Protein AF-A0AAD5R3C5-F1 (afdb_monomer)

Foldseek 3Di:
DDDDDDDPPDWFWDFDDDDPPDDDDDDPDDDPPPDPPDDDDDPDPDPPPCVVVVPDDPPDPDDDDDDDPPQPDPDQWKDFLQLLLLLLLLLVLQLLLLVLPPPDPVSVVSSVVSLVVSLVSLLLLLVLVLVLLVLLQVCLPPVDQLSARARMATPPPSYDDDHSPPFQRLELLSLLSSLLSLLLSVLLVRQNDDDLLSLLSSLSSLSNSLCNLVPFGCYPVRQADPVSPSDGHNFLQSLLSNLSSLVSLQLSQANRPPPDSSSGHDHQVVSNVVSLVVSPVVDPPVVSLLSQQLSLQTDTDPPVVVVDPPPWLLVLLSQLVSCQLVVNVVSNVVSVVVNVVQWDQDPVRDTKHAGDWDFDPVCVVVCVVPPPPGDTDGDDRIRPSNSVSSVSSSVCSVVVSDHVCSSCSSCSNCVSVDPDDPDDDDDADADQDVVSQVVCVVVVHHHHHPVRDDPLEDEEEQLVVLVSQQCRSDDPVSNHRGNDSPDGSAQSNQCTWMDTPSHIYHYDGHVPDPVPPPDDD

Solvent-accessible surface area (backbone atoms only — not comparable to full-atom values): 30546 Å² total; per-residue (Å²): 139,83,88,79,79,78,79,83,79,80,82,51,84,43,76,59,81,88,69,82,90,83,72,81,86,74,92,77,77,91,86,87,86,87,89,88,83,81,91,76,80,79,86,72,91,69,85,77,71,57,70,77,56,72,78,67,84,89,86,75,95,68,95,70,90,81,81,87,76,89,59,83,73,72,68,94,57,54,46,44,54,54,48,53,50,35,42,37,51,27,38,44,48,50,19,52,32,28,64,72,67,46,86,48,72,67,37,44,51,49,16,52,53,32,46,53,48,35,33,52,53,52,42,51,53,50,49,34,53,56,78,40,35,63,29,52,48,46,24,57,75,66,66,44,62,69,26,39,61,72,49,43,26,20,71,87,76,40,41,78,76,71,59,63,86,76,52,62,25,35,34,62,31,48,61,17,46,50,44,28,52,49,24,46,43,40,59,67,72,46,68,54,59,87,49,67,65,54,44,17,51,54,45,39,51,48,51,35,48,65,56,43,60,80,49,56,22,15,40,96,82,50,29,29,33,96,84,63,77,63,45,58,31,76,42,66,29,27,35,45,24,34,32,41,14,49,51,33,38,45,71,47,30,40,52,64,75,77,81,50,69,82,41,46,46,88,60,56,58,39,50,41,53,50,38,50,53,52,47,53,75,75,34,62,76,79,46,54,66,52,53,62,58,34,36,78,79,67,51,71,59,75,71,54,64,77,73,39,96,70,90,42,58,49,56,42,49,51,53,24,47,49,19,56,69,70,66,36,63,68,58,25,51,56,32,49,59,56,46,62,78,62,46,42,72,44,99,86,70,47,82,31,33,47,47,43,69,42,63,52,80,88,44,44,64,55,30,71,76,40,77,84,72,50,75,67,44,84,40,78,50,63,58,20,56,54,45,39,19,49,40,53,45,45,51,38,44,73,75,58,67,36,55,70,65,79,80,33,65,78,48,64,73,55,64,76,72,55,79,71,72,84,79,81,85,81,85,85,71,66,22,89,42,73,67,54,32,51,54,37,42,76,72,73,43,89,55,50,41,70,88,72,52,64,84,52,50,45,82,42,56,32,68,58,56,28,56,52,47,20,56,45,29,48,28,84,93,60,67,33,69,31,39,66,74,92,48,82,61,47,59,64,44,25,77,40,55,30,35,48,86,90,30,38,38,38,34,42,55,53,90,73,40,76,82,68,76,76,81,89,132

Mean predicted aligned error: 12.31 Å

Structure (mmCIF, N/CA/C/O backbone):
data_AF-A0AAD5R3C5-F1
#
_entry.id   AF-A0AAD5R3C5-F1
#
loop_
_atom_site.group_PDB
_atom_site.id
_atom_site.type_symbol
_atom_site.label_atom_id
_atom_site.label_alt_id
_atom_site.label_comp_id
_atom_site.label_asym_id
_atom_site.label_entity_id
_atom_site.label_seq_id
_atom_site.pdbx_PDB_ins_code
_atom_site.Cartn_x
_atom_site.Cartn_y
_atom_site.Cartn_z
_atom_site.occupancy
_atom_site.B_iso_or_equiv
_atom_site.auth_seq_id
_atom_site.auth_comp_id
_atom_site.auth_asym_id
_atom_site.auth_atom_id
_atom_site.pdbx_PDB_model_num
ATOM 1 N N . MET A 1 1 ? -40.869 25.165 16.950 1.00 34.09 1 MET A N 1
ATOM 2 C CA . MET A 1 1 ? -40.395 23.839 16.502 1.00 34.09 1 MET A CA 1
ATOM 3 C C . MET A 1 1 ? -38.965 24.023 16.030 1.00 34.09 1 MET A C 1
ATOM 5 O O . MET A 1 1 ? -38.753 24.594 14.971 1.00 34.09 1 MET A O 1
ATOM 9 N N . GLY A 1 2 ? -38.003 23.744 16.912 1.00 25.39 2 GLY A N 1
ATOM 10 C CA . GLY A 1 2 ? -36.590 24.056 16.698 1.00 25.39 2 GLY A CA 1
ATOM 11 C C . GLY A 1 2 ? -35.882 22.960 15.908 1.00 25.39 2 GLY A C 1
ATOM 12 O O . GLY A 1 2 ? -35.993 21.786 16.254 1.00 25.39 2 GLY A O 1
ATOM 13 N N . ASN A 1 3 ? -35.156 23.365 14.867 1.00 24.69 3 ASN A N 1
ATOM 14 C CA . ASN A 1 3 ? -34.231 22.531 14.107 1.00 24.69 3 ASN A CA 1
ATOM 15 C C . ASN A 1 3 ? -33.081 22.068 15.012 1.00 24.69 3 ASN A C 1
ATOM 17 O O . ASN A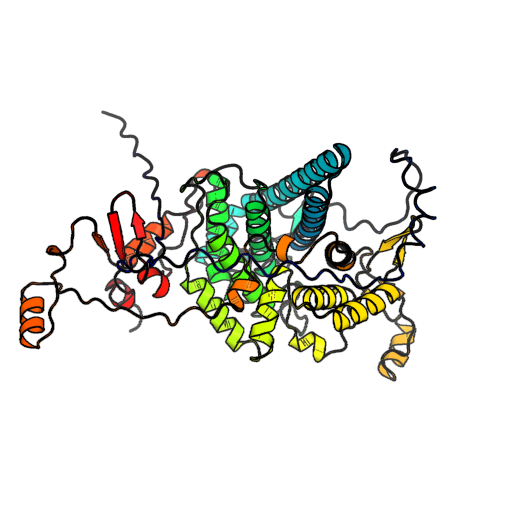 1 3 ? -32.199 22.853 15.354 1.00 24.69 3 ASN A O 1
ATOM 21 N N . GLY A 1 4 ? -33.086 20.789 15.384 1.00 24.80 4 GLY A N 1
ATOM 22 C CA . GLY A 1 4 ? -31.955 20.127 16.024 1.00 24.80 4 GLY A CA 1
ATOM 23 C C . GLY A 1 4 ? -30.956 19.657 14.972 1.00 24.80 4 GLY A C 1
ATOM 24 O O . GLY A 1 4 ? -31.118 18.589 14.391 1.00 24.80 4 GLY A O 1
ATOM 25 N N . SER A 1 5 ? -29.914 20.448 14.729 1.00 24.25 5 SER A N 1
ATOM 26 C CA . SER A 1 5 ? -28.699 19.985 14.063 1.00 24.25 5 SER A CA 1
ATOM 27 C C . SER A 1 5 ? -27.998 18.970 14.970 1.00 24.25 5 SER A C 1
ATOM 29 O O . SER A 1 5 ? -27.456 19.337 16.012 1.00 24.25 5 SER A O 1
ATOM 31 N N . THR A 1 6 ? -28.005 17.692 14.596 1.00 24.53 6 THR A N 1
ATOM 32 C CA . THR A 1 6 ? -27.179 16.662 15.240 1.00 24.53 6 THR A CA 1
ATOM 33 C C . THR A 1 6 ? -25.697 17.012 15.064 1.00 24.53 6 THR A C 1
ATOM 35 O O . THR A 1 6 ? -25.252 17.118 13.915 1.00 24.53 6 THR A O 1
ATOM 38 N N . PRO A 1 7 ? -24.906 17.176 16.138 1.00 24.22 7 PRO A N 1
ATOM 39 C CA . PRO A 1 7 ? -23.472 17.359 16.001 1.00 24.22 7 PRO A CA 1
ATOM 40 C C . PRO A 1 7 ? -22.851 16.036 15.542 1.00 24.22 7 PRO A C 1
ATOM 42 O O . PRO A 1 7 ? -23.027 14.991 16.166 1.00 24.22 7 PRO A O 1
ATOM 45 N N . SER A 1 8 ? -22.128 16.084 14.424 1.00 27.84 8 SER A N 1
ATOM 46 C CA . SER A 1 8 ? -21.219 15.026 13.986 1.00 27.84 8 SER A CA 1
ATOM 47 C C . SER A 1 8 ? -20.125 14.868 15.047 1.00 27.84 8 SER A C 1
ATOM 49 O O . SER A 1 8 ? -19.124 15.580 15.006 1.00 27.84 8 SER A O 1
ATOM 51 N N . ALA A 1 9 ? -20.319 13.977 16.021 1.00 28.92 9 ALA A N 1
ATOM 52 C CA . ALA A 1 9 ? -19.291 13.633 16.995 1.00 28.92 9 ALA A CA 1
ATOM 53 C C . ALA A 1 9 ? -18.107 12.980 16.263 1.00 28.92 9 ALA A C 1
ATOM 55 O O . ALA A 1 9 ? -18.196 11.835 15.822 1.00 28.92 9 ALA A O 1
ATOM 56 N N . SER A 1 10 ? -17.008 13.719 16.099 1.00 36.06 10 SER A N 1
ATOM 57 C CA . SER A 1 10 ? -15.748 13.167 15.608 1.00 36.06 10 SER A CA 1
ATOM 58 C C . SER A 1 10 ? -15.164 12.263 16.691 1.00 36.06 10 SER A C 1
ATOM 60 O O . SER A 1 10 ? -14.724 12.755 17.732 1.00 36.06 10 SER A O 1
ATOM 62 N N . VAL A 1 11 ? -15.196 10.949 16.475 1.00 41.25 11 VAL A N 1
ATOM 63 C CA . VAL A 1 11 ? -14.517 9.997 17.355 1.00 41.25 11 VAL A CA 1
ATOM 64 C C . VAL A 1 11 ? -13.046 9.990 16.974 1.00 41.25 11 VAL A C 1
ATOM 66 O O . VAL A 1 11 ? -12.696 9.659 15.846 1.00 41.25 11 VAL A O 1
ATOM 69 N N . THR A 1 12 ? -12.202 10.368 17.922 1.00 46.31 12 THR A N 1
ATOM 70 C CA . THR A 1 12 ? -10.755 10.353 17.761 1.00 46.31 12 THR A CA 1
ATOM 71 C C . THR A 1 12 ? -10.193 9.256 18.649 1.00 46.31 12 THR A C 1
ATOM 73 O O . THR A 1 12 ? -10.326 9.335 19.871 1.00 46.31 12 THR A O 1
ATOM 76 N N . LEU A 1 13 ? -9.588 8.241 18.037 1.00 53.12 13 LEU A N 1
ATOM 77 C CA . LEU A 1 13 ? -9.000 7.099 18.728 1.00 53.12 13 LEU A CA 1
ATOM 78 C C . LEU A 1 13 ? -7.478 7.265 18.750 1.00 53.12 13 LEU A C 1
ATOM 80 O O . LEU A 1 13 ? -6.857 7.388 17.702 1.00 53.12 13 LEU A O 1
ATOM 84 N N . THR A 1 14 ? -6.851 7.277 19.922 1.00 52.06 14 THR A N 1
ATOM 85 C CA . THR A 1 14 ? -5.383 7.290 20.025 1.00 52.06 14 THR A CA 1
ATOM 86 C C . THR A 1 14 ? -4.930 6.043 20.770 1.00 52.06 14 THR A C 1
ATOM 88 O O . THR A 1 14 ? -5.494 5.711 21.807 1.00 52.06 14 THR A O 1
ATOM 91 N N . VAL A 1 15 ? -3.936 5.332 20.240 1.00 53.44 15 VAL A N 1
ATOM 92 C CA . VAL A 1 15 ? -3.313 4.197 20.935 1.00 53.44 15 VAL A CA 1
ATOM 93 C C . VAL A 1 15 ? -2.113 4.736 21.700 1.00 53.44 15 VAL A C 1
ATOM 95 O O . VAL A 1 15 ? -1.215 5.319 21.096 1.00 53.44 15 VAL A O 1
ATOM 98 N N . SER A 1 16 ? -2.098 4.573 23.021 1.00 37.16 16 SER A N 1
ATOM 99 C CA . SER A 1 16 ? -0.950 4.980 23.833 1.00 37.16 16 SER A CA 1
ATOM 100 C C . SER A 1 16 ? 0.122 3.882 23.795 1.00 37.16 16 SER A C 1
ATOM 102 O O . SER A 1 16 ? -0.213 2.715 24.017 1.00 37.16 16 SER A O 1
ATOM 104 N N . PRO A 1 17 ? 1.404 4.201 23.536 1.00 30.89 17 PRO A N 1
ATOM 105 C CA . PRO A 1 17 ? 2.478 3.239 23.740 1.00 30.89 17 PRO A CA 1
ATOM 106 C C . PRO A 1 17 ? 2.574 2.908 25.235 1.00 30.89 17 PRO A C 1
ATOM 108 O O . PRO A 1 17 ? 2.549 3.802 26.083 1.00 30.89 17 PRO A O 1
ATOM 111 N N . PHE A 1 18 ? 2.655 1.620 25.565 1.00 33.34 18 PHE A N 1
ATOM 112 C CA . PHE A 1 18 ? 2.819 1.158 26.941 1.00 33.34 18 PHE A CA 1
ATOM 113 C C . PHE A 1 18 ? 4.250 1.494 27.391 1.00 33.34 18 PHE A C 1
ATOM 115 O O . PHE A 1 18 ? 5.200 0.816 27.008 1.00 33.34 18 PHE A O 1
ATOM 122 N N . LEU A 1 19 ? 4.419 2.569 28.161 1.00 23.36 19 LEU A N 1
ATOM 123 C CA . LEU A 1 19 ? 5.621 2.772 28.966 1.00 23.36 19 LEU A CA 1
ATOM 124 C C . LEU A 1 19 ? 5.352 2.147 30.338 1.00 23.36 19 LEU A C 1
ATOM 126 O O . LEU A 1 19 ? 4.350 2.509 30.960 1.00 23.36 19 LEU A O 1
ATOM 130 N N . PRO A 1 20 ? 6.191 1.218 30.826 1.00 26.14 20 PRO A N 1
ATOM 131 C CA . PRO A 1 20 ? 6.034 0.702 32.175 1.00 26.14 20 PRO A CA 1
ATOM 132 C C . PRO A 1 20 ? 6.133 1.865 33.171 1.00 26.14 20 PRO A C 1
ATOM 134 O O . PRO A 1 20 ? 7.136 2.578 33.242 1.00 26.14 20 PRO A O 1
ATOM 137 N N . LEU A 1 21 ? 5.057 2.078 33.928 1.00 27.27 21 LEU A N 1
ATOM 138 C CA . LEU A 1 21 ? 5.039 2.981 35.071 1.00 27.27 21 LEU A CA 1
ATOM 139 C C . LEU A 1 21 ? 5.974 2.408 36.141 1.00 27.27 21 LEU A C 1
ATOM 141 O O . LEU A 1 21 ? 5.602 1.487 36.860 1.00 27.27 21 LEU A O 1
ATOM 145 N N . GLY A 1 22 ? 7.181 2.966 36.248 1.00 32.56 22 GLY A N 1
ATOM 146 C CA . GLY A 1 22 ? 8.033 2.767 37.420 1.00 32.56 22 GLY A CA 1
ATOM 147 C C . GLY A 1 22 ? 9.452 2.277 37.158 1.00 32.56 22 GLY A C 1
ATOM 148 O O . GLY A 1 22 ? 9.855 1.278 37.732 1.00 32.56 22 GLY A O 1
ATOM 149 N N . THR A 1 23 ? 10.257 3.043 36.425 1.00 25.14 23 THR A N 1
ATOM 150 C CA . THR A 1 23 ? 11.704 3.126 36.690 1.00 25.14 23 THR A CA 1
ATOM 151 C C . THR A 1 23 ? 12.155 4.563 36.459 1.00 25.14 23 THR A C 1
ATOM 153 O O . THR A 1 23 ? 12.039 5.086 35.352 1.00 25.14 23 THR A O 1
ATOM 156 N N . ARG A 1 24 ? 12.644 5.225 37.515 1.00 24.20 24 ARG A N 1
ATOM 157 C CA . ARG A 1 24 ? 13.384 6.489 37.383 1.00 24.20 24 ARG A CA 1
ATOM 158 C C . ARG A 1 24 ? 14.573 6.248 36.438 1.00 24.20 24 ARG A C 1
ATOM 160 O O . ARG A 1 24 ? 15.203 5.201 36.587 1.00 24.20 24 ARG A O 1
ATOM 167 N N . PRO A 1 25 ? 14.922 7.170 35.525 1.00 24.25 25 PRO A N 1
ATOM 168 C CA . PRO A 1 25 ? 16.179 7.063 34.801 1.00 24.25 25 PRO A CA 1
ATOM 169 C C . PRO A 1 25 ? 17.310 7.205 35.824 1.00 24.25 25 PRO A C 1
ATOM 171 O O . PRO A 1 25 ? 17.427 8.243 36.477 1.00 24.25 25 PRO A O 1
ATOM 174 N N . SER A 1 26 ? 18.100 6.152 36.016 1.00 26.16 26 SER A N 1
ATOM 175 C CA . SER A 1 26 ? 19.419 6.286 36.621 1.00 26.16 26 SER A CA 1
ATOM 176 C C . SER A 1 26 ? 20.307 7.053 35.648 1.00 26.16 26 SER A C 1
ATOM 178 O O . SER A 1 26 ? 20.314 6.770 34.450 1.00 26.16 26 SER A O 1
ATOM 180 N N . GLU A 1 27 ? 21.026 8.037 36.175 1.00 28.52 27 GLU A N 1
ATOM 181 C CA . GLU A 1 27 ? 22.061 8.799 35.487 1.00 28.52 27 GLU A CA 1
ATOM 182 C C . GLU A 1 27 ? 23.155 7.863 34.941 1.00 28.52 27 GLU A C 1
ATOM 184 O O . GLU A 1 27 ? 24.107 7.526 35.631 1.00 28.52 27 GLU A O 1
ATOM 189 N N . GLU A 1 28 ? 23.021 7.452 33.683 1.00 26.69 28 GLU A N 1
ATOM 190 C CA . GLU A 1 28 ? 24.138 7.065 32.812 1.00 26.69 28 GLU A CA 1
ATOM 191 C C . GLU A 1 28 ? 23.994 7.842 31.495 1.00 26.69 28 GLU A C 1
ATOM 193 O O . GLU A 1 28 ? 23.814 7.302 30.406 1.00 26.69 28 GLU A O 1
ATOM 198 N N . GLY A 1 29 ? 24.015 9.171 31.626 1.00 28.80 29 GLY A N 1
ATOM 199 C CA . GLY A 1 29 ? 24.523 10.047 30.577 1.00 28.80 29 GLY A CA 1
ATOM 200 C C . GLY A 1 29 ? 26.053 9.990 30.587 1.00 28.80 29 GLY A C 1
ATOM 201 O O . GLY A 1 29 ? 26.653 9.739 31.626 1.00 28.80 29 GLY A O 1
ATOM 202 N N . ASP A 1 30 ? 26.668 10.229 29.433 1.00 27.31 30 ASP A N 1
ATOM 203 C CA . ASP A 1 30 ? 28.120 10.286 29.216 1.00 27.31 30 ASP A CA 1
ATOM 204 C C . ASP A 1 30 ? 28.871 8.949 29.157 1.00 27.31 30 ASP A C 1
ATOM 206 O O . ASP A 1 30 ? 29.725 8.659 29.992 1.00 27.31 30 ASP A O 1
ATOM 210 N N . ARG A 1 31 ? 28.645 8.176 28.080 1.00 25.84 31 ARG A N 1
ATOM 211 C CA . ARG A 1 31 ? 29.691 7.360 27.412 1.00 25.84 31 ARG A CA 1
ATOM 212 C C . ARG A 1 31 ? 29.233 6.796 26.055 1.00 25.84 31 ARG A C 1
ATOM 214 O O . ARG A 1 31 ? 29.259 5.597 25.813 1.00 25.84 31 ARG A O 1
ATOM 221 N N . ALA A 1 32 ? 28.846 7.671 25.128 1.00 24.62 32 ALA A N 1
ATOM 222 C CA . ALA A 1 32 ? 28.703 7.319 23.703 1.00 24.62 32 ALA A CA 1
ATOM 223 C C . ALA A 1 32 ? 29.200 8.435 22.766 1.00 24.62 32 ALA A C 1
ATOM 225 O O . ALA A 1 32 ? 28.762 8.572 21.629 1.00 24.62 32 ALA A O 1
ATOM 226 N N . SER A 1 33 ? 30.150 9.233 23.246 1.00 26.12 33 SER A N 1
ATOM 227 C CA . SER A 1 33 ? 30.856 10.263 22.489 1.00 26.12 33 SER A CA 1
ATOM 228 C C . SER A 1 33 ? 32.352 10.006 22.625 1.00 26.12 33 SER A C 1
ATOM 230 O O . SER A 1 33 ? 33.000 10.593 23.483 1.00 26.12 33 SER A O 1
ATOM 232 N N . ASN A 1 34 ? 32.856 9.021 21.875 1.00 25.50 34 ASN A N 1
ATOM 233 C CA . ASN A 1 34 ? 34.259 8.868 21.457 1.00 25.50 34 ASN A CA 1
ATOM 234 C C . ASN A 1 34 ? 34.447 7.509 20.773 1.00 25.50 34 ASN A C 1
ATOM 236 O O . ASN A 1 34 ? 35.027 6.606 21.355 1.00 25.50 34 ASN A O 1
ATOM 240 N N . LEU A 1 35 ? 33.942 7.363 19.545 1.00 24.88 35 LEU A N 1
ATOM 241 C CA . LEU A 1 35 ? 34.391 6.361 18.563 1.00 24.88 35 LEU A CA 1
ATOM 242 C C . LEU A 1 35 ? 34.060 6.882 17.143 1.00 24.88 35 LEU A C 1
ATOM 244 O O . LEU A 1 35 ? 33.431 6.222 16.327 1.00 24.88 35 LEU A O 1
ATOM 248 N N . LEU A 1 36 ? 34.464 8.125 16.867 1.00 27.22 36 LEU A N 1
ATOM 249 C CA . LEU A 1 36 ? 34.549 8.720 15.526 1.00 27.22 36 LEU A CA 1
ATOM 250 C C . LEU A 1 36 ? 35.931 9.365 15.400 1.00 27.22 36 LEU A C 1
ATOM 252 O O . LEU A 1 36 ? 36.075 10.581 15.390 1.00 27.22 36 LEU A O 1
ATOM 256 N N . ALA A 1 37 ? 36.966 8.531 15.406 1.00 27.77 37 ALA A N 1
ATOM 257 C CA . ALA A 1 37 ? 38.336 8.949 15.139 1.00 27.77 37 ALA A CA 1
ATOM 258 C C . ALA A 1 37 ? 39.173 7.733 14.727 1.00 27.77 37 ALA A C 1
ATOM 260 O O . ALA A 1 37 ? 40.069 7.321 15.450 1.00 27.77 37 ALA A O 1
ATOM 261 N N . ASP A 1 38 ? 38.871 7.145 13.570 1.00 24.23 38 ASP A N 1
ATOM 262 C CA . ASP A 1 38 ? 39.944 6.600 12.738 1.00 24.23 38 ASP A CA 1
ATOM 263 C C . ASP A 1 38 ? 39.510 6.635 11.269 1.00 24.23 38 ASP A C 1
ATOM 265 O O . ASP A 1 38 ? 38.812 5.765 10.746 1.00 24.23 38 ASP A O 1
ATOM 269 N N . GLY A 1 39 ? 39.842 7.752 10.626 1.00 32.91 39 GLY A N 1
ATOM 270 C CA . GLY A 1 39 ? 39.634 7.955 9.206 1.00 32.91 39 GLY A CA 1
ATOM 271 C C . GLY A 1 39 ? 40.687 7.196 8.415 1.00 32.91 39 GLY A C 1
ATOM 272 O O . GLY A 1 39 ? 41.842 7.609 8.371 1.00 32.91 39 GLY A O 1
ATOM 273 N N . ARG A 1 40 ? 40.269 6.135 7.720 1.00 23.44 40 ARG A N 1
ATOM 274 C CA . ARG A 1 40 ? 40.950 5.622 6.523 1.00 23.44 40 ARG A CA 1
ATOM 275 C C . ARG A 1 40 ? 39.915 5.170 5.499 1.00 23.44 40 ARG A C 1
ATOM 277 O O . ARG A 1 40 ? 39.492 4.020 5.477 1.00 23.44 40 ARG A O 1
ATOM 284 N N . ILE A 1 41 ? 39.518 6.108 4.646 1.00 28.94 41 ILE A N 1
ATOM 285 C CA . ILE A 1 41 ? 38.830 5.828 3.383 1.00 28.94 41 ILE A CA 1
ATOM 286 C C . ILE A 1 41 ? 39.854 5.137 2.463 1.00 28.94 41 ILE A C 1
ATOM 288 O O . ILE A 1 41 ? 40.934 5.703 2.260 1.00 28.94 41 ILE A O 1
ATOM 292 N N . PRO A 1 42 ? 39.583 3.944 1.901 1.00 26.66 42 PRO A N 1
ATOM 293 C CA . PRO A 1 42 ? 40.445 3.375 0.877 1.00 26.66 42 PRO A CA 1
ATOM 294 C C . PRO A 1 42 ? 40.397 4.263 -0.368 1.00 26.66 42 PRO A C 1
ATOM 296 O O . PRO A 1 42 ? 39.330 4.580 -0.890 1.00 26.66 42 PRO A O 1
ATOM 299 N N . SER A 1 43 ? 41.570 4.666 -0.842 1.00 31.78 43 SER A N 1
ATOM 300 C CA . SER A 1 43 ? 41.772 5.420 -2.074 1.00 31.78 43 SER A CA 1
ATOM 301 C C . SER A 1 43 ? 41.378 4.583 -3.298 1.00 31.78 43 SER A C 1
ATOM 303 O O . SER A 1 43 ? 42.199 3.911 -3.922 1.00 31.78 43 SER A O 1
ATOM 305 N N . GLY A 1 44 ? 40.095 4.635 -3.657 1.00 26.30 44 GLY A N 1
ATOM 306 C CA . GLY A 1 44 ? 39.571 4.089 -4.904 1.00 26.30 44 GLY A CA 1
ATOM 307 C C . GLY A 1 44 ? 40.095 4.876 -6.105 1.00 26.30 44 GLY A C 1
ATOM 308 O O . GLY A 1 44 ? 39.762 6.045 -6.309 1.00 26.30 44 GLY A O 1
ATOM 309 N N . ARG A 1 45 ? 40.932 4.232 -6.924 1.00 31.08 45 ARG A N 1
ATOM 310 C CA . ARG A 1 45 ? 41.258 4.695 -8.276 1.00 31.08 45 ARG A CA 1
ATOM 311 C C . ARG A 1 45 ? 39.970 4.694 -9.105 1.00 31.08 45 ARG A C 1
ATOM 313 O O . ARG A 1 45 ? 39.504 3.640 -9.506 1.00 31.08 45 ARG A O 1
ATOM 320 N N . GLY A 1 46 ? 39.422 5.878 -9.349 1.00 29.75 46 GLY A N 1
ATOM 321 C CA . GLY A 1 46 ? 38.255 6.087 -10.219 1.00 29.75 46 GLY A CA 1
ATOM 322 C C . GLY A 1 46 ? 37.922 7.559 -10.488 1.00 29.75 46 GLY A C 1
ATOM 323 O O . GLY A 1 46 ? 37.170 7.870 -11.400 1.00 29.75 46 GLY A O 1
ATOM 324 N N . VAL A 1 47 ? 38.544 8.496 -9.765 1.00 29.27 47 VAL A N 1
ATOM 325 C CA . VAL A 1 47 ? 38.223 9.938 -9.823 1.00 29.27 47 VAL A CA 1
ATOM 326 C C . VAL A 1 47 ? 39.002 10.699 -10.919 1.00 29.27 47 VAL A C 1
ATOM 328 O O . VAL A 1 47 ? 39.122 11.911 -10.871 1.00 29.27 47 VAL A O 1
ATOM 331 N N . ARG A 1 48 ? 39.560 10.031 -11.942 1.00 25.78 48 ARG A N 1
ATOM 332 C CA . ARG A 1 48 ? 40.297 10.719 -13.037 1.00 25.78 48 ARG A CA 1
ATOM 333 C C . ARG A 1 48 ? 39.795 10.445 -14.451 1.00 25.78 48 ARG A C 1
ATOM 335 O O . ARG A 1 48 ? 40.478 10.791 -15.408 1.00 25.78 48 ARG A O 1
ATOM 342 N N . GLN A 1 49 ? 38.598 9.882 -14.597 1.00 27.95 49 GLN A N 1
ATOM 343 C CA . GLN A 1 49 ? 37.970 9.719 -15.915 1.00 27.95 49 GLN A CA 1
ATOM 344 C C . GLN A 1 49 ? 36.681 10.538 -16.094 1.00 27.95 49 GLN A C 1
ATOM 346 O O . GLN A 1 49 ? 36.154 10.600 -17.199 1.00 27.95 49 GLN A O 1
ATOM 351 N N . LEU A 1 50 ? 36.241 11.260 -15.055 1.00 31.41 50 LEU A N 1
ATOM 352 C CA . LEU A 1 50 ? 35.079 12.160 -15.099 1.00 31.41 50 LEU A CA 1
ATOM 353 C C . LEU A 1 50 ? 35.446 13.650 -15.213 1.00 31.41 50 LEU A C 1
ATOM 355 O O . LEU A 1 50 ? 34.630 14.446 -15.668 1.00 31.41 50 LEU A O 1
ATOM 359 N N . GLU A 1 51 ? 36.693 14.045 -14.934 1.00 27.64 51 GLU A N 1
ATOM 360 C CA . GLU A 1 51 ? 37.142 15.422 -15.209 1.00 27.64 51 GLU A CA 1
ATOM 361 C C . GLU A 1 51 ? 37.315 15.700 -16.712 1.00 27.64 51 GLU A C 1
ATOM 363 O O . GLU A 1 51 ? 37.187 16.845 -17.133 1.00 27.64 51 GLU A O 1
ATOM 368 N N . SER A 1 52 ? 37.489 14.665 -17.548 1.00 26.23 52 SER A N 1
ATOM 369 C CA . SER A 1 52 ? 37.482 14.834 -19.014 1.00 26.23 52 SER A CA 1
ATOM 370 C C . SER A 1 52 ? 36.074 14.943 -19.620 1.00 26.23 52 SER A C 1
ATOM 372 O O . SER A 1 52 ? 35.938 15.391 -20.754 1.00 26.23 52 SER A O 1
ATOM 374 N N . GLN A 1 53 ? 35.023 14.605 -18.860 1.00 30.19 53 GLN A N 1
ATOM 375 C CA . GLN A 1 53 ? 33.619 14.756 -19.277 1.00 30.19 53 GLN A CA 1
ATOM 376 C C . GLN A 1 53 ? 32.919 15.971 -18.643 1.00 30.19 53 GLN A C 1
ATOM 378 O O . GLN A 1 53 ? 31.813 16.322 -19.043 1.00 30.19 53 GLN A O 1
ATOM 383 N N . ARG A 1 54 ? 33.588 16.692 -17.729 1.00 27.84 54 ARG A N 1
ATOM 384 C CA . ARG A 1 54 ? 33.137 17.999 -17.211 1.00 27.84 54 ARG A CA 1
ATOM 385 C C . ARG A 1 54 ? 33.250 19.147 -18.226 1.00 27.84 54 ARG A C 1
ATOM 387 O O . ARG A 1 54 ? 32.700 20.213 -17.980 1.00 27.84 54 ARG A O 1
ATOM 394 N N . ALA A 1 55 ? 33.929 18.950 -19.359 1.00 26.73 55 ALA A N 1
ATOM 395 C CA . ALA A 1 55 ? 34.223 20.014 -20.328 1.00 26.73 55 ALA A CA 1
ATOM 396 C C . ALA A 1 55 ? 33.356 20.005 -21.605 1.00 26.73 55 ALA A C 1
ATOM 398 O O . ALA A 1 55 ? 33.601 20.794 -22.515 1.00 26.73 55 ALA A O 1
ATOM 399 N N . GLY A 1 56 ? 32.319 19.171 -21.694 1.00 27.22 56 GLY A N 1
ATOM 400 C CA . GLY A 1 56 ? 31.394 19.231 -22.826 1.00 27.22 56 GLY A CA 1
ATOM 401 C C . GLY A 1 56 ? 30.231 18.271 -22.668 1.00 27.22 56 GLY A C 1
ATOM 402 O O . GLY A 1 56 ? 30.373 17.091 -22.961 1.00 27.22 56 GLY A O 1
ATOM 403 N N . GLY A 1 57 ? 29.075 18.759 -22.215 1.00 27.08 57 GLY A N 1
ATOM 404 C CA . GLY A 1 57 ? 27.880 17.910 -22.224 1.00 27.08 57 GLY A CA 1
ATOM 405 C C . GLY A 1 57 ? 26.662 18.372 -21.436 1.00 27.08 57 GLY A C 1
ATOM 406 O O . GLY A 1 57 ? 25.641 17.708 -21.531 1.00 27.08 57 GLY A O 1
ATOM 407 N N . TRP A 1 58 ? 26.723 19.471 -20.680 1.00 28.41 58 TRP A N 1
ATOM 408 C CA . TRP A 1 58 ? 25.581 19.961 -19.888 1.00 28.41 58 TRP A CA 1
ATOM 409 C C . TRP A 1 58 ? 25.361 21.465 -20.091 1.00 28.41 58 TRP A C 1
ATOM 411 O O . TRP A 1 58 ? 25.229 22.244 -19.154 1.00 28.41 58 TRP A O 1
ATOM 421 N N . SER A 1 59 ? 25.358 21.904 -21.350 1.00 24.27 59 SER A N 1
ATOM 422 C CA . SER A 1 59 ? 25.117 23.307 -21.710 1.00 24.27 59 SER A CA 1
ATOM 423 C C . SER A 1 59 ? 24.236 23.396 -22.953 1.00 24.27 59 SER A C 1
ATOM 425 O O . SER A 1 59 ? 24.702 23.793 -24.014 1.00 24.27 59 SER A O 1
ATOM 427 N N . ARG A 1 60 ? 22.977 22.953 -22.829 1.00 24.89 60 ARG A N 1
ATOM 428 C CA . ARG A 1 60 ? 21.790 23.400 -23.593 1.00 24.89 60 ARG A CA 1
ATOM 429 C C . ARG A 1 60 ? 20.628 22.447 -23.310 1.00 24.89 60 ARG A C 1
ATOM 431 O O . ARG A 1 60 ? 20.372 21.518 -24.064 1.00 24.89 60 ARG A O 1
ATOM 438 N N . PHE A 1 61 ? 19.895 22.709 -22.234 1.00 26.75 61 PHE A N 1
ATOM 439 C CA . PHE A 1 61 ? 18.498 22.292 -22.148 1.00 26.75 61 PHE A CA 1
ATOM 440 C C . PHE A 1 61 ? 17.644 23.397 -22.780 1.00 26.75 61 PHE A C 1
ATOM 442 O O . PHE A 1 61 ? 17.060 24.224 -22.092 1.00 26.75 61 PHE A O 1
ATOM 449 N N . HIS A 1 62 ? 17.618 23.435 -24.112 1.00 23.22 62 HIS A N 1
ATOM 450 C CA . HIS A 1 62 ? 16.535 24.064 -24.861 1.00 23.22 62 HIS A CA 1
ATOM 451 C C . HIS A 1 62 ? 15.831 22.948 -25.624 1.00 23.22 62 HIS A C 1
ATOM 453 O O . HIS A 1 62 ? 16.445 22.264 -26.439 1.00 23.22 62 HIS A O 1
ATOM 459 N N . ALA A 1 63 ? 14.561 22.725 -25.292 1.00 30.36 63 ALA A N 1
ATOM 460 C CA . ALA A 1 63 ? 13.674 21.907 -26.095 1.00 30.36 63 ALA A CA 1
ATOM 461 C C . ALA A 1 63 ? 13.355 22.694 -27.371 1.00 30.36 63 ALA A C 1
ATOM 463 O O . ALA A 1 63 ? 12.496 23.572 -27.357 1.00 30.36 63 ALA A O 1
ATOM 464 N N . GLU A 1 64 ? 14.083 22.407 -28.444 1.00 23.52 64 GLU A N 1
ATOM 465 C CA . GLU A 1 64 ? 13.642 22.703 -29.803 1.00 23.52 64 GLU A CA 1
ATOM 466 C C . GLU A 1 64 ? 13.243 21.378 -30.461 1.00 23.52 64 GLU A C 1
ATOM 468 O O . GLU A 1 64 ? 13.947 20.369 -30.344 1.00 23.52 64 GLU A O 1
ATOM 473 N N . ASP A 1 65 ? 12.048 21.397 -31.057 1.00 38.41 65 ASP A N 1
ATOM 474 C CA . ASP A 1 65 ? 11.504 20.392 -31.973 1.00 38.41 65 ASP A CA 1
ATOM 475 C C . ASP A 1 65 ? 12.576 19.923 -32.959 1.00 38.41 65 ASP A C 1
ATOM 477 O O . ASP A 1 65 ? 13.279 20.778 -33.471 1.00 38.41 65 ASP A O 1
ATOM 481 N N . GLU A 1 66 ? 12.668 18.610 -33.231 1.00 28.53 66 GLU A N 1
ATOM 482 C CA . GLU A 1 66 ? 12.815 17.999 -34.574 1.00 28.53 66 GLU A CA 1
ATOM 483 C C . GLU A 1 66 ? 12.890 16.445 -34.479 1.00 28.53 66 GLU A C 1
ATOM 485 O O . GLU A 1 66 ? 13.750 15.880 -33.801 1.00 28.53 66 GLU A O 1
ATOM 490 N N . GLY A 1 67 ? 12.002 15.750 -35.214 1.00 27.09 67 GLY A N 1
ATOM 491 C CA . GLY A 1 67 ? 12.155 14.358 -35.694 1.00 27.09 67 GLY A CA 1
ATOM 492 C C . GLY A 1 67 ? 11.639 13.198 -34.805 1.00 27.09 67 GLY A C 1
ATOM 493 O O . GLY A 1 67 ? 12.115 13.024 -33.681 1.00 27.09 67 GLY A O 1
ATOM 494 N N . PRO A 1 68 ? 10.724 12.322 -35.293 1.00 29.55 68 PRO A N 1
ATOM 495 C CA . PRO A 1 68 ? 10.173 11.231 -34.493 1.00 29.55 68 PRO A CA 1
ATOM 496 C C . PRO A 1 68 ? 11.171 10.070 -34.396 1.00 29.55 68 PRO A C 1
ATOM 498 O O . PRO A 1 68 ? 11.401 9.333 -35.352 1.00 29.55 68 PRO A O 1
ATOM 501 N N . CYS A 1 69 ? 11.739 9.865 -33.211 1.00 31.30 69 CYS A N 1
ATOM 502 C CA . CYS A 1 69 ? 12.277 8.561 -32.846 1.00 31.30 69 CYS A CA 1
ATOM 503 C C . CYS A 1 69 ? 11.059 7.657 -32.606 1.00 31.30 69 CYS A C 1
ATOM 505 O O . CYS A 1 69 ? 10.263 7.962 -31.717 1.00 31.30 69 CYS A O 1
ATOM 507 N N . GLN A 1 70 ? 10.863 6.617 -33.427 1.00 32.50 70 GLN A N 1
ATOM 508 C CA . GLN A 1 70 ? 9.806 5.614 -33.239 1.00 32.50 70 GLN A CA 1
ATOM 509 C C . GLN A 1 70 ? 10.095 4.809 -31.963 1.00 32.50 70 GLN A C 1
ATOM 511 O O . GLN A 1 70 ? 10.633 3.710 -31.992 1.00 32.50 70 GLN A O 1
ATOM 516 N N . LEU A 1 71 ? 9.791 5.425 -30.826 1.00 41.22 71 LEU A N 1
ATOM 517 C CA . LEU A 1 71 ? 9.479 4.747 -29.583 1.00 41.22 71 LEU A CA 1
ATOM 518 C C . LEU A 1 71 ? 8.056 4.227 -29.771 1.00 41.22 71 LEU A C 1
ATOM 520 O O . LEU A 1 71 ? 7.159 5.032 -30.034 1.00 41.22 71 LEU A O 1
ATOM 524 N N . ASP A 1 72 ? 7.852 2.914 -29.688 1.00 39.06 72 ASP A N 1
ATOM 525 C CA . ASP A 1 72 ? 6.510 2.338 -29.646 1.00 39.06 72 ASP A CA 1
ATOM 526 C C . ASP A 1 72 ? 5.761 2.976 -28.472 1.00 39.06 72 ASP A C 1
ATOM 528 O O . ASP A 1 72 ? 6.037 2.709 -27.301 1.00 39.06 72 ASP A O 1
ATO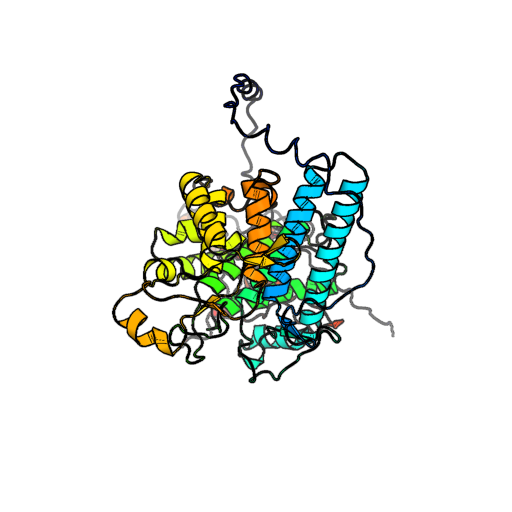M 532 N N . THR A 1 73 ? 4.857 3.903 -28.779 1.00 39.28 73 THR A N 1
ATOM 533 C CA . THR A 1 73 ? 4.010 4.551 -27.789 1.00 39.28 73 THR A CA 1
ATOM 534 C C . THR A 1 73 ? 2.979 3.525 -27.320 1.00 39.28 73 THR A C 1
ATOM 536 O O . THR A 1 73 ? 2.181 3.050 -28.133 1.00 39.28 73 THR A O 1
ATOM 539 N N . PRO A 1 74 ? 2.943 3.155 -26.024 1.00 46.25 74 PRO A N 1
ATOM 540 C CA . PRO A 1 74 ? 1.868 2.319 -25.511 1.00 46.25 74 PRO A CA 1
ATOM 541 C C . PRO A 1 74 ? 0.538 3.042 -25.746 1.00 46.25 74 PRO A C 1
ATOM 543 O O . PRO A 1 74 ? 0.476 4.271 -25.679 1.00 46.25 74 PRO A O 1
ATOM 546 N N . SER A 1 75 ? -0.515 2.283 -26.052 1.00 51.00 75 SER A N 1
ATOM 547 C CA . SER A 1 75 ? -1.841 2.777 -26.442 1.00 51.00 75 SER A CA 1
ATOM 548 C C . SER A 1 75 ? -2.260 4.057 -25.701 1.00 51.00 75 SER A C 1
ATOM 550 O O . SER A 1 75 ? -2.499 4.026 -24.494 1.00 51.00 75 SER A O 1
ATOM 552 N N . LEU A 1 76 ? -2.405 5.160 -26.445 1.00 58.34 76 LEU A N 1
ATOM 553 C CA . LEU A 1 76 ? -2.605 6.543 -25.974 1.00 58.34 76 LEU A CA 1
ATOM 554 C C . LEU A 1 76 ? -3.825 6.812 -25.054 1.00 58.34 76 LEU A C 1
ATOM 556 O O . LEU A 1 76 ? -4.095 7.963 -24.723 1.00 58.34 76 LEU A O 1
ATOM 560 N N . GLY A 1 77 ? -4.595 5.798 -24.654 1.00 80.75 77 GLY A N 1
ATOM 561 C CA . GLY A 1 77 ? -5.866 5.979 -23.946 1.00 80.75 77 GLY A CA 1
ATOM 562 C C . GLY A 1 77 ? -5.873 5.623 -22.459 1.00 80.75 77 GLY A C 1
ATOM 563 O O . GLY A 1 77 ? -6.734 6.130 -21.736 1.00 80.75 77 GLY A O 1
ATOM 564 N N . HIS A 1 78 ? -4.968 4.758 -21.987 1.00 86.56 78 HIS A N 1
ATOM 565 C CA . HIS A 1 78 ? -5.041 4.211 -20.628 1.00 86.56 78 HIS A CA 1
ATOM 566 C C . HIS A 1 78 ? -3.676 4.001 -19.973 1.00 86.56 78 HIS A C 1
ATOM 568 O O . HIS A 1 78 ? -2.660 3.909 -20.653 1.00 86.56 78 HIS A O 1
ATOM 574 N N . ALA A 1 79 ? -3.673 3.914 -18.644 1.00 89.31 79 ALA A N 1
ATOM 575 C CA . ALA A 1 79 ? -2.485 3.644 -17.851 1.00 89.31 79 ALA A CA 1
ATOM 576 C C . ALA A 1 79 ? -2.796 2.709 -16.676 1.00 89.31 79 ALA A C 1
ATOM 578 O O . ALA A 1 79 ? -3.869 2.785 -16.072 1.00 89.31 79 ALA A O 1
ATOM 579 N N . TRP A 1 80 ? -1.845 1.837 -16.348 1.00 90.50 80 TRP A N 1
ATOM 580 C CA . TRP A 1 80 ? -1.935 0.920 -15.214 1.00 90.50 80 TRP A CA 1
ATOM 581 C C . TRP A 1 80 ? -1.547 1.605 -13.908 1.00 90.50 80 TRP A C 1
ATOM 583 O O . TRP A 1 80 ? -0.621 2.419 -13.866 1.00 90.50 80 TRP A O 1
ATOM 593 N N . VAL A 1 81 ? -2.222 1.236 -12.819 1.00 91.44 81 VAL A N 1
ATOM 594 C CA . VAL A 1 81 ? -1.904 1.735 -11.473 1.00 91.44 81 VAL A CA 1
ATOM 595 C C . VAL A 1 81 ? -0.463 1.395 -11.112 1.00 91.44 81 VAL A C 1
ATOM 597 O O . VAL A 1 81 ? 0.293 2.278 -10.718 1.00 91.44 81 VAL A O 1
ATOM 600 N N . ARG A 1 82 ? -0.065 0.129 -11.285 1.00 90.50 82 ARG A N 1
ATOM 601 C CA . ARG A 1 82 ? 1.245 -0.367 -10.851 1.00 90.50 82 ARG A CA 1
ATOM 602 C C . ARG A 1 82 ? 2.396 0.350 -11.563 1.00 90.50 82 ARG A C 1
ATOM 604 O O . ARG A 1 82 ? 3.316 0.817 -10.900 1.00 90.50 82 ARG A O 1
ATOM 611 N N . ASP A 1 83 ? 2.303 0.503 -12.883 1.00 89.88 83 ASP A N 1
ATOM 612 C CA . ASP A 1 83 ? 3.276 1.217 -13.718 1.00 89.88 83 ASP A CA 1
ATOM 613 C C . ASP A 1 83 ? 3.504 2.640 -13.220 1.00 89.88 83 ASP A C 1
ATOM 615 O O . ASP A 1 83 ? 4.642 3.051 -13.000 1.00 89.88 83 ASP A O 1
ATOM 619 N N . ASN A 1 84 ? 2.415 3.374 -12.977 1.00 94.12 84 ASN A N 1
ATOM 620 C CA . ASN A 1 84 ? 2.496 4.740 -12.476 1.00 94.12 84 ASN A CA 1
ATOM 621 C C . ASN A 1 84 ? 3.133 4.796 -11.088 1.00 94.12 84 ASN A C 1
ATOM 623 O O . ASN A 1 84 ? 3.943 5.682 -10.835 1.00 94.12 84 ASN A O 1
ATOM 627 N N . VAL A 1 85 ? 2.818 3.850 -10.199 1.00 94.31 85 VAL A N 1
ATOM 628 C CA . VAL A 1 85 ? 3.414 3.824 -8.857 1.00 94.31 85 VAL A CA 1
ATOM 629 C C . VAL A 1 85 ? 4.923 3.544 -8.907 1.00 94.31 85 VAL A C 1
ATOM 631 O O . VAL A 1 85 ? 5.680 4.202 -8.196 1.00 94.31 85 VAL A O 1
ATOM 634 N N . TYR A 1 86 ? 5.404 2.658 -9.788 1.00 90.88 86 TYR A N 1
ATOM 635 C CA . TYR A 1 86 ? 6.851 2.472 -9.980 1.00 90.88 86 TYR A CA 1
ATOM 636 C C . TYR A 1 86 ? 7.542 3.730 -10.512 1.00 90.88 86 TYR A C 1
ATOM 638 O O . TYR A 1 86 ? 8.601 4.102 -10.006 1.00 90.88 86 TYR A O 1
ATOM 646 N N . VAL A 1 87 ? 6.931 4.417 -11.481 1.00 94.12 87 VAL A N 1
ATOM 647 C CA . VAL A 1 87 ? 7.461 5.691 -11.992 1.00 94.12 87 VAL A CA 1
ATOM 648 C C . VAL A 1 87 ? 7.531 6.733 -10.873 1.00 94.12 87 VAL A C 1
ATOM 650 O O . VAL A 1 87 ? 8.538 7.426 -10.738 1.00 94.12 87 VAL A O 1
ATOM 653 N N . ILE A 1 88 ? 6.509 6.801 -10.016 1.00 95.88 88 ILE A N 1
ATOM 654 C CA . ILE A 1 88 ? 6.500 7.677 -8.838 1.00 95.88 88 ILE A CA 1
ATOM 655 C C . ILE A 1 88 ? 7.656 7.338 -7.890 1.00 95.88 88 ILE A C 1
ATOM 657 O O . ILE A 1 88 ? 8.304 8.258 -7.401 1.00 95.88 88 ILE A O 1
ATOM 661 N N . HIS A 1 89 ? 7.976 6.060 -7.662 1.00 93.12 89 HIS A N 1
ATOM 662 C CA . HIS A 1 89 ? 9.141 5.686 -6.851 1.00 93.12 89 HIS A CA 1
ATOM 663 C C . HIS A 1 89 ? 10.462 6.188 -7.442 1.00 93.12 89 HIS A C 1
ATOM 665 O O . HIS A 1 89 ? 11.308 6.675 -6.692 1.00 93.12 89 HIS A O 1
ATOM 671 N N . ALA A 1 90 ? 10.643 6.105 -8.762 1.00 94.50 90 ALA A N 1
ATOM 672 C CA . ALA A 1 90 ? 11.844 6.622 -9.416 1.00 94.50 90 ALA A CA 1
ATOM 673 C C . ALA A 1 90 ? 11.947 8.150 -9.287 1.00 94.50 90 ALA A C 1
ATOM 675 O O . ALA A 1 90 ? 13.001 8.671 -8.926 1.00 94.50 90 ALA A O 1
ATOM 676 N N . LEU A 1 91 ? 10.843 8.868 -9.519 1.00 96.44 91 LEU A N 1
ATOM 677 C CA . LEU A 1 91 ? 10.785 10.323 -9.348 1.00 96.44 91 LEU A CA 1
ATOM 678 C C . LEU A 1 91 ? 11.007 10.740 -7.892 1.00 96.44 91 LEU A C 1
ATOM 680 O O . LEU A 1 91 ? 11.707 11.717 -7.635 1.00 96.44 91 LEU A O 1
ATOM 684 N N . TRP A 1 92 ? 10.457 9.987 -6.940 1.00 96.44 92 TRP A N 1
ATOM 685 C CA . TRP A 1 92 ? 10.644 10.229 -5.516 1.00 96.44 92 TRP A CA 1
ATOM 686 C C . TRP A 1 92 ? 12.092 9.974 -5.094 1.00 96.44 92 TRP A C 1
ATOM 688 O O . TRP A 1 92 ? 12.658 10.777 -4.360 1.00 96.44 92 TRP A O 1
ATOM 698 N N . ALA A 1 93 ? 12.737 8.921 -5.602 1.00 95.31 93 ALA A N 1
ATOM 699 C CA . ALA A 1 93 ? 14.159 8.686 -5.367 1.00 95.31 93 ALA A CA 1
ATOM 700 C C . ALA A 1 93 ? 15.017 9.823 -5.942 1.00 95.31 93 ALA A C 1
ATOM 702 O O . ALA A 1 93 ? 15.885 10.347 -5.248 1.00 95.31 93 ALA A O 1
ATOM 703 N N . LEU A 1 94 ? 14.734 10.282 -7.164 1.00 95.75 94 LEU A N 1
ATOM 704 C CA . LEU A 1 94 ? 15.407 11.451 -7.733 1.00 95.75 94 LEU A CA 1
ATOM 705 C C . LEU A 1 94 ? 15.189 12.698 -6.871 1.00 95.75 94 LEU A C 1
ATOM 707 O O . LEU A 1 94 ? 16.153 13.381 -6.547 1.00 95.75 94 LEU A O 1
ATOM 711 N N . TYR A 1 95 ? 13.954 12.962 -6.439 1.00 95.69 95 TYR A N 1
ATOM 712 C CA . TYR A 1 95 ? 13.637 14.043 -5.503 1.00 95.69 95 TYR A CA 1
ATOM 713 C C . TYR A 1 95 ? 14.511 13.964 -4.246 1.00 95.69 95 TYR A C 1
ATOM 715 O O . TYR A 1 95 ? 15.186 14.934 -3.914 1.00 95.69 95 TYR A O 1
ATOM 723 N N . ARG A 1 96 ? 14.571 12.796 -3.596 1.00 94.00 96 ARG A N 1
ATOM 724 C CA . ARG A 1 96 ? 15.395 12.559 -2.401 1.00 94.00 96 ARG A CA 1
ATOM 725 C C . ARG A 1 96 ? 16.879 12.817 -2.669 1.00 94.00 96 ARG A C 1
ATOM 727 O O . ARG A 1 96 ? 17.543 13.418 -1.828 1.00 94.00 96 ARG A O 1
ATOM 734 N N . ALA A 1 97 ? 17.388 12.376 -3.818 1.00 94.69 97 ALA A N 1
ATOM 735 C CA . ALA A 1 97 ? 18.782 12.564 -4.206 1.00 94.69 97 ALA A CA 1
ATOM 736 C C . ALA A 1 97 ? 19.103 14.048 -4.425 1.00 94.69 97 ALA A C 1
ATOM 738 O O . ALA A 1 97 ? 20.052 14.558 -3.837 1.00 94.69 97 ALA A O 1
ATOM 739 N N . TYR A 1 98 ? 18.267 14.761 -5.186 1.00 94.12 98 TYR A N 1
ATOM 740 C CA . TYR A 1 98 ? 18.415 16.201 -5.400 1.00 94.12 98 TYR A CA 1
ATOM 741 C C . TYR A 1 98 ? 18.300 16.986 -4.091 1.00 94.12 98 TYR A C 1
ATOM 743 O O . TYR A 1 98 ? 19.127 17.846 -3.835 1.00 94.12 98 TYR A O 1
ATOM 751 N N . THR A 1 99 ? 17.340 16.670 -3.216 1.00 91.81 99 THR A N 1
ATOM 752 C CA . THR A 1 99 ? 17.217 17.341 -1.909 1.00 91.81 99 THR A CA 1
ATOM 753 C C . THR A 1 99 ? 18.454 17.142 -1.034 1.00 91.81 99 THR A C 1
ATOM 755 O O . THR A 1 99 ? 18.850 18.058 -0.321 1.00 91.81 99 THR A O 1
ATOM 758 N N . LYS A 1 100 ? 19.074 15.960 -1.077 1.00 89.81 100 LYS A N 1
ATOM 759 C CA . LYS A 1 100 ? 20.278 15.651 -0.299 1.00 89.81 100 LYS A CA 1
ATOM 760 C C . LYS A 1 100 ? 21.530 16.330 -0.858 1.00 89.81 100 LYS A C 1
ATOM 762 O O . LYS A 1 100 ? 22.365 16.793 -0.087 1.00 89.81 100 LYS A O 1
ATOM 767 N N . CYS A 1 101 ? 21.680 16.321 -2.178 1.00 87.38 101 CYS A N 1
ATOM 768 C CA . CYS A 1 101 ? 22.892 16.754 -2.870 1.00 87.38 101 CYS A CA 1
ATOM 769 C C . CYS A 1 101 ? 22.820 18.194 -3.396 1.00 87.38 101 CYS A C 1
ATOM 771 O O . CYS A 1 101 ? 23.762 18.614 -4.055 1.00 87.38 101 CYS A O 1
ATOM 773 N N . ALA A 1 102 ? 21.732 18.930 -3.147 1.00 83.12 102 ALA A N 1
ATOM 774 C CA . ALA A 1 102 ? 21.575 20.295 -3.636 1.00 83.12 102 ALA A CA 1
ATOM 775 C C . ALA A 1 102 ? 22.673 21.213 -3.080 1.00 83.12 102 ALA A C 1
ATOM 777 O O . ALA A 1 102 ? 22.704 21.510 -1.885 1.00 83.12 102 ALA A O 1
ATOM 778 N N . GLU A 1 103 ? 23.547 21.683 -3.968 1.00 81.19 103 GLU A N 1
ATOM 779 C CA . GLU A 1 103 ? 24.563 22.696 -3.659 1.00 81.19 103 GLU A CA 1
ATOM 780 C C . GLU A 1 103 ? 24.108 24.093 -4.103 1.00 81.19 103 GLU A C 1
ATOM 782 O O . GLU A 1 103 ? 24.530 25.098 -3.528 1.00 81.19 103 GLU A O 1
ATOM 787 N N . PHE A 1 104 ? 23.215 24.157 -5.098 1.00 83.12 104 PHE A N 1
ATOM 788 C CA . PHE A 1 104 ? 22.746 25.392 -5.723 1.00 83.12 104 PHE A CA 1
ATOM 789 C C . PHE A 1 104 ? 21.214 25.480 -5.760 1.00 83.12 104 PHE A C 1
ATOM 791 O O . PHE A 1 104 ? 20.506 24.471 -5.721 1.00 83.12 104 PHE A O 1
ATOM 798 N N . ASP A 1 105 ? 20.693 26.700 -5.919 1.00 82.81 105 ASP A N 1
ATOM 799 C CA . ASP A 1 105 ? 19.249 26.957 -6.025 1.00 82.81 105 ASP A CA 1
ATOM 800 C C . ASP A 1 105 ? 18.596 26.206 -7.202 1.00 82.81 105 ASP A C 1
ATOM 802 O O . ASP A 1 105 ? 17.425 25.834 -7.132 1.00 82.81 105 ASP A O 1
ATOM 806 N N . GLU A 1 106 ? 19.341 25.945 -8.282 1.00 87.56 106 GLU A N 1
ATOM 807 C CA . GLU A 1 106 ? 18.864 25.163 -9.431 1.00 87.56 106 GLU A CA 1
ATOM 808 C C . GLU A 1 106 ? 18.530 23.712 -9.050 1.00 87.56 106 GLU A C 1
ATOM 810 O O . GLU A 1 106 ? 17.471 23.206 -9.432 1.00 87.56 106 GLU A O 1
ATOM 815 N N . ASP A 1 107 ? 19.372 23.069 -8.236 1.00 89.00 107 ASP A N 1
ATOM 816 C CA . ASP A 1 107 ? 19.142 21.704 -7.750 1.00 89.00 107 ASP A CA 1
ATOM 817 C C . ASP A 1 107 ? 17.931 21.649 -6.818 1.00 89.00 107 ASP A C 1
ATOM 819 O O . ASP A 1 107 ? 17.117 20.725 -6.893 1.00 89.00 107 ASP A O 1
ATOM 823 N N . LEU A 1 108 ? 17.766 22.673 -5.976 1.00 89.50 108 LEU A N 1
ATOM 824 C CA . LEU A 1 108 ? 16.609 22.791 -5.095 1.00 89.50 108 LEU A CA 1
ATOM 825 C C . LEU A 1 108 ? 15.316 23.012 -5.892 1.00 89.50 108 LEU A C 1
ATOM 827 O O . LEU A 1 108 ? 14.289 22.396 -5.599 1.00 89.50 108 LEU A O 1
ATOM 831 N N . ASN A 1 109 ? 15.360 23.839 -6.939 1.00 92.81 109 ASN A N 1
ATOM 832 C CA . ASN A 1 109 ? 14.236 24.025 -7.854 1.00 92.81 109 ASN A CA 1
ATOM 833 C C . ASN A 1 109 ? 13.869 22.712 -8.553 1.00 92.81 109 ASN A C 1
ATOM 835 O O . ASN A 1 109 ? 12.684 22.375 -8.634 1.00 92.81 109 ASN A O 1
ATOM 839 N N . LYS A 1 110 ? 14.868 21.930 -8.985 1.00 93.12 110 LYS A N 1
ATOM 840 C CA . LYS A 1 110 ? 14.627 20.615 -9.583 1.00 93.12 110 LYS A CA 1
ATOM 841 C C . LYS A 1 110 ? 14.043 19.625 -8.579 1.00 93.12 110 LYS A C 1
ATOM 843 O O . LYS A 1 110 ? 13.092 18.918 -8.917 1.00 93.12 110 LYS A O 1
ATOM 848 N N . ALA A 1 111 ? 14.539 19.610 -7.342 1.00 93.69 111 ALA A N 1
ATOM 849 C CA . ALA A 1 111 ? 13.956 18.816 -6.266 1.00 93.69 111 ALA A CA 1
ATOM 850 C C . ALA A 1 111 ? 12.473 19.170 -6.071 1.00 93.69 111 ALA A C 1
ATOM 852 O O . ALA A 1 111 ? 11.615 18.289 -6.084 1.00 93.69 111 ALA A O 1
ATOM 853 N N . ASN A 1 112 ? 12.144 20.459 -5.970 1.00 94.00 112 ASN A N 1
ATOM 854 C CA . ASN A 1 112 ? 10.767 20.916 -5.788 1.00 94.00 112 ASN A CA 1
ATOM 855 C C . ASN A 1 112 ? 9.858 20.504 -6.955 1.00 94.00 112 ASN A C 1
ATOM 857 O O . ASN A 1 112 ? 8.740 20.037 -6.733 1.00 94.00 112 ASN A O 1
ATOM 861 N N . GLU A 1 113 ? 10.336 20.618 -8.195 1.00 96.75 113 GLU A N 1
ATOM 862 C CA . GLU A 1 113 ? 9.611 20.161 -9.385 1.00 96.75 113 GLU A CA 1
ATOM 863 C C . GLU A 1 113 ? 9.314 18.652 -9.326 1.00 96.75 113 GLU A C 1
ATOM 865 O O . GLU A 1 113 ? 8.173 18.228 -9.548 1.00 96.75 113 GLU A O 1
ATOM 870 N N . LEU A 1 114 ? 10.317 17.838 -8.980 1.00 97.06 114 LEU A N 1
ATOM 871 C CA . LEU A 1 114 ? 10.182 16.386 -8.847 1.00 97.06 114 LEU A CA 1
ATOM 872 C C . LEU A 1 114 ? 9.211 16.011 -7.721 1.00 97.06 114 LEU A C 1
ATOM 874 O O . LEU A 1 114 ? 8.316 15.189 -7.930 1.00 97.06 114 LEU A O 1
ATOM 878 N N . GLY A 1 115 ? 9.330 16.651 -6.555 1.00 96.44 115 GLY A N 1
ATOM 879 C CA . GLY A 1 115 ? 8.444 16.435 -5.410 1.00 96.44 115 GLY A CA 1
ATOM 880 C C . GLY A 1 115 ? 6.986 16.774 -5.733 1.00 96.44 115 GLY A C 1
ATOM 881 O O . GLY A 1 115 ? 6.089 15.960 -5.501 1.00 96.44 115 GLY A O 1
ATOM 882 N N . LEU A 1 116 ? 6.738 17.929 -6.362 1.00 97.00 116 LEU A N 1
ATOM 883 C CA . LEU A 1 116 ? 5.398 18.322 -6.816 1.00 97.00 116 LEU A CA 1
ATOM 884 C C . LEU A 1 116 ? 4.840 17.368 -7.878 1.00 97.00 116 LEU A C 1
ATOM 886 O O . LEU A 1 116 ? 3.638 17.097 -7.887 1.00 97.00 116 LEU A O 1
ATOM 890 N N . THR A 1 117 ? 5.689 16.844 -8.762 1.00 97.88 117 THR A N 1
ATOM 891 C CA . THR A 1 117 ? 5.280 15.858 -9.772 1.00 97.88 117 THR A CA 1
ATOM 892 C C . THR A 1 117 ? 4.856 14.544 -9.117 1.00 97.88 117 THR A C 1
ATOM 894 O O . THR A 1 117 ? 3.780 14.036 -9.434 1.00 97.88 117 THR A O 1
ATOM 897 N N . CYS A 1 118 ? 5.618 14.049 -8.134 1.00 97.19 118 CYS A N 1
ATOM 898 C CA . CYS A 1 118 ? 5.248 12.866 -7.348 1.00 97.19 118 CYS A CA 1
ATOM 899 C C . CYS A 1 118 ? 3.877 13.041 -6.682 1.00 97.19 118 CYS A C 1
ATOM 901 O O . CYS A 1 118 ? 3.005 12.180 -6.811 1.00 97.19 118 CYS A O 1
ATOM 903 N N . VAL A 1 119 ? 3.665 14.185 -6.020 1.00 97.75 119 VAL A N 1
ATOM 904 C CA . VAL A 1 119 ? 2.397 14.513 -5.352 1.00 97.75 119 VAL A CA 1
ATOM 905 C C . VAL A 1 119 ? 1.235 14.521 -6.346 1.00 97.75 119 VAL A C 1
ATOM 907 O O . VAL A 1 119 ? 0.221 13.868 -6.102 1.00 97.75 119 VAL A O 1
ATOM 910 N N . LYS A 1 120 ? 1.383 15.195 -7.493 1.00 97.38 120 LYS A N 1
ATOM 911 C CA . LYS A 1 120 ? 0.337 15.261 -8.527 1.00 97.38 120 LYS A CA 1
ATOM 912 C C . LYS A 1 120 ? -0.009 13.886 -9.097 1.00 97.38 120 LYS A C 1
ATOM 914 O O . LYS A 1 120 ? -1.186 13.594 -9.297 1.00 97.38 120 LYS A O 1
ATOM 919 N N . MET A 1 121 ? 0.987 13.034 -9.344 1.00 97.12 121 MET A N 1
ATOM 920 C CA . MET A 1 121 ? 0.754 11.682 -9.859 1.00 97.12 121 MET A CA 1
ATOM 921 C C . MET A 1 121 ? 0.024 10.803 -8.836 1.00 97.12 121 MET A C 1
ATOM 923 O O . MET A 1 121 ? -0.968 10.162 -9.186 1.00 97.12 121 MET A O 1
ATOM 927 N N . MET A 1 122 ? 0.439 10.833 -7.564 1.00 98.00 122 MET A N 1
ATOM 928 C CA . MET A 1 122 ? -0.257 10.115 -6.489 1.00 98.00 122 MET A CA 1
ATOM 929 C C . MET A 1 122 ? -1.698 10.609 -6.311 1.00 98.00 122 MET A C 1
ATOM 931 O O . MET A 1 122 ? -2.612 9.798 -6.176 1.00 98.00 122 MET A O 1
ATOM 935 N N . GLN A 1 123 ? -1.924 11.925 -6.369 1.00 97.75 123 GLN A N 1
ATOM 936 C CA . GLN A 1 123 ? -3.266 12.516 -6.310 1.00 97.75 123 GLN A CA 1
ATOM 937 C C . GLN A 1 123 ? -4.138 12.099 -7.498 1.00 97.75 123 GLN A C 1
ATOM 939 O O . GLN A 1 123 ? -5.322 11.830 -7.318 1.00 97.75 123 GLN A O 1
ATOM 944 N N . SER A 1 124 ? -3.564 12.006 -8.700 1.00 96.62 124 SER A N 1
ATOM 945 C CA . SER A 1 124 ? -4.289 11.548 -9.888 1.00 96.62 124 SER A CA 1
ATOM 946 C C . SER A 1 124 ? -4.738 10.089 -9.751 1.00 96.62 124 SER A C 1
ATOM 948 O O . SER A 1 124 ? -5.888 9.771 -10.047 1.00 96.62 124 SER A O 1
ATOM 950 N N . LEU A 1 125 ? -3.867 9.207 -9.243 1.00 97.62 125 LEU A N 1
ATOM 951 C CA . LEU A 1 125 ? -4.222 7.811 -8.957 1.00 97.62 125 LEU A CA 1
ATOM 952 C C . LEU A 1 125 ? -5.286 7.700 -7.860 1.00 97.62 125 LEU A C 1
ATOM 954 O O . LEU A 1 125 ? -6.235 6.930 -8.006 1.00 97.62 125 LEU A O 1
ATOM 958 N N . LEU A 1 126 ? -5.163 8.496 -6.793 1.00 98.12 126 LEU A N 1
ATOM 959 C CA . LEU A 1 126 ? -6.165 8.562 -5.732 1.00 98.12 126 LEU A CA 1
ATOM 960 C C . LEU A 1 126 ? -7.533 8.964 -6.291 1.00 98.12 126 LEU A C 1
ATOM 962 O O . LEU A 1 126 ? -8.535 8.337 -5.968 1.00 98.12 126 LEU A O 1
ATOM 966 N N . GLU A 1 127 ? -7.576 9.966 -7.168 1.00 97.44 127 GLU A N 1
ATOM 967 C CA . GLU A 1 127 ? -8.804 10.411 -7.825 1.00 97.44 127 GLU A CA 1
ATOM 968 C C . GLU A 1 127 ? -9.418 9.311 -8.703 1.00 97.44 127 GLU A C 1
ATOM 970 O O . GLU A 1 127 ? -10.622 9.077 -8.612 1.00 97.44 127 GLU A O 1
ATOM 975 N N . CYS A 1 128 ? -8.604 8.573 -9.472 1.00 97.38 128 CYS A N 1
ATOM 976 C CA . CYS A 1 128 ? -9.068 7.408 -10.240 1.00 97.38 128 CYS A CA 1
ATOM 977 C C . CYS A 1 128 ? -9.745 6.364 -9.333 1.00 97.38 128 CYS A C 1
ATOM 979 O O . CYS A 1 128 ? -10.836 5.880 -9.637 1.00 97.38 128 CYS A O 1
ATOM 981 N N . MET A 1 129 ? -9.131 6.045 -8.187 1.00 98.00 129 MET A N 1
ATOM 982 C CA . MET A 1 129 ? -9.703 5.097 -7.225 1.00 98.00 129 MET A CA 1
ATOM 983 C C . MET A 1 129 ? -10.963 5.659 -6.548 1.00 98.00 129 MET A C 1
ATOM 985 O O . MET A 1 129 ? -11.936 4.931 -6.360 1.00 98.00 129 MET A O 1
ATOM 989 N N . MET A 1 130 ? -10.985 6.953 -6.212 1.00 97.94 130 MET A N 1
ATOM 990 C CA . MET A 1 130 ? -12.133 7.622 -5.586 1.00 97.94 130 MET A CA 1
ATOM 991 C C . MET A 1 130 ? -13.363 7.669 -6.492 1.00 97.94 130 MET A C 1
ATOM 993 O O . MET A 1 130 ? -14.482 7.548 -5.994 1.00 97.94 130 MET A O 1
ATOM 997 N N . LEU A 1 131 ? -13.179 7.774 -7.813 1.00 97.00 131 LEU A N 1
ATOM 998 C CA . LEU A 1 131 ? -14.269 7.632 -8.787 1.00 97.00 131 LEU A CA 1
ATOM 999 C C . LEU A 1 131 ? -14.922 6.239 -8.745 1.00 97.00 131 LEU A C 1
ATOM 1001 O O . LEU A 1 131 ? -16.043 6.070 -9.214 1.00 97.00 131 LEU A O 1
ATOM 1005 N N . GLN A 1 132 ? -14.253 5.253 -8.142 1.00 97.06 132 GLN A N 1
ATOM 1006 C CA . GLN A 1 132 ? -14.745 3.896 -7.918 1.00 97.06 132 GLN A CA 1
ATOM 1007 C C . GLN A 1 132 ? -15.103 3.625 -6.443 1.00 97.06 132 GLN A C 1
ATOM 1009 O O . GLN A 1 132 ? -15.092 2.475 -6.008 1.00 97.06 132 GLN A O 1
ATOM 1014 N N . ALA A 1 133 ? -15.442 4.647 -5.646 1.00 98.06 133 ALA A N 1
ATOM 1015 C CA . ALA A 1 133 ? -15.756 4.471 -4.220 1.00 98.06 133 ALA A CA 1
ATOM 1016 C C . ALA A 1 133 ? -16.869 3.447 -3.933 1.00 98.06 133 ALA A C 1
ATOM 1018 O O . ALA A 1 133 ? -16.771 2.698 -2.962 1.00 98.06 133 ALA A O 1
ATOM 1019 N N . GLU A 1 134 ? -17.875 3.342 -4.804 1.00 97.62 134 GLU A N 1
ATOM 1020 C CA . GLU A 1 134 ? -18.926 2.325 -4.685 1.00 97.62 134 GLU A CA 1
ATOM 1021 C C . GLU A 1 134 ? -18.363 0.896 -4.756 1.00 97.62 134 GLU A C 1
ATOM 1023 O O . GLU A 1 134 ? -18.763 0.031 -3.980 1.00 97.62 134 GLU A O 1
ATOM 1028 N N . LYS A 1 135 ? -17.370 0.652 -5.619 1.00 97.69 135 LYS A N 1
ATOM 1029 C CA . LYS A 1 135 ? -16.684 -0.644 -5.708 1.00 97.69 135 LYS A CA 1
ATOM 1030 C C . LYS A 1 135 ? -15.960 -0.978 -4.408 1.00 97.69 135 LYS A C 1
ATOM 1032 O O . LYS A 1 135 ? -16.111 -2.080 -3.891 1.00 97.69 135 LYS A O 1
ATOM 1037 N N . VAL A 1 136 ? -15.260 -0.004 -3.818 1.00 97.94 136 VAL A N 1
ATOM 1038 C CA . VAL A 1 136 ? -14.610 -0.169 -2.504 1.00 97.94 136 VAL A CA 1
ATOM 1039 C C . VAL A 1 136 ? -15.63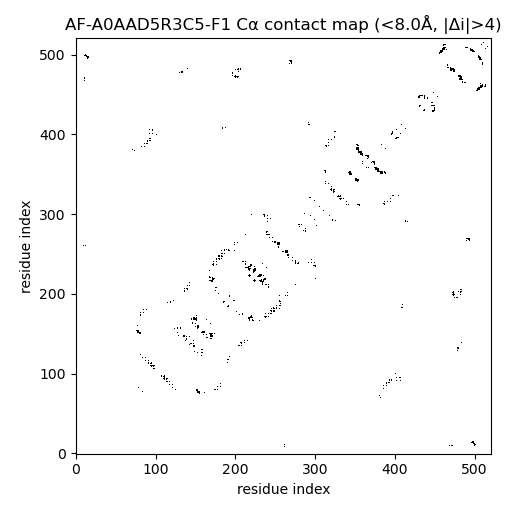6 -0.542 -1.431 1.00 97.94 136 VAL A C 1
ATOM 1041 O O . VAL A 1 136 ? -15.408 -1.466 -0.650 1.00 97.94 136 VAL A O 1
ATOM 1044 N N . GLU A 1 137 ? -16.780 0.141 -1.404 1.00 97.62 137 GLU A N 1
ATOM 1045 C CA . GLU A 1 137 ? -17.870 -0.141 -0.467 1.00 97.62 137 GLU A CA 1
ATOM 1046 C C . GLU A 1 137 ? -18.420 -1.567 -0.624 1.00 97.62 137 GLU A C 1
ATOM 1048 O O . GLU A 1 137 ? -18.560 -2.288 0.368 1.00 97.62 137 GLU A O 1
ATOM 1053 N N . MET A 1 138 ? -18.676 -1.997 -1.861 1.00 97.44 138 MET A N 1
ATOM 1054 C CA . MET A 1 138 ? -19.213 -3.325 -2.162 1.00 97.44 138 MET A CA 1
ATOM 1055 C C . MET A 1 138 ? -18.193 -4.437 -1.906 1.00 97.44 138 MET A C 1
ATOM 1057 O O . MET A 1 138 ? -18.534 -5.456 -1.302 1.00 97.44 138 MET A O 1
ATOM 1061 N N . PHE A 1 139 ? -16.925 -4.236 -2.268 1.00 97.00 139 PHE A N 1
ATOM 1062 C CA . PHE A 1 139 ? -15.878 -5.236 -2.067 1.00 97.00 139 PHE A CA 1
ATOM 1063 C C . PHE A 1 139 ? -15.609 -5.498 -0.584 1.00 97.00 139 PHE A C 1
ATOM 1065 O O . PHE A 1 139 ? -15.432 -6.651 -0.199 1.00 97.00 139 PHE A O 1
ATOM 1072 N N . LYS A 1 140 ? -15.667 -4.470 0.280 1.00 94.88 140 LYS A N 1
ATOM 1073 C CA . LYS A 1 140 ? -15.590 -4.672 1.739 1.00 94.88 140 LYS A CA 1
ATOM 1074 C C . LYS A 1 140 ? -16.694 -5.606 2.258 1.00 94.88 140 LYS A C 1
ATOM 1076 O O . LYS A 1 140 ? -16.482 -6.298 3.248 1.00 94.88 140 LYS A O 1
ATOM 1081 N N . LYS A 1 141 ? -17.869 -5.630 1.635 1.00 92.44 141 LYS A N 1
ATOM 1082 C CA . LYS A 1 141 ? -18.993 -6.459 2.097 1.00 92.44 141 LYS A CA 1
ATOM 1083 C C . LYS A 1 141 ? -18.973 -7.856 1.495 1.00 92.44 141 LYS A C 1
ATOM 1085 O O . LYS A 1 141 ? -19.213 -8.825 2.200 1.00 92.44 141 LYS A O 1
ATOM 1090 N N . PHE A 1 142 ? -18.700 -7.956 0.197 1.00 94.62 142 PHE A N 1
ATOM 1091 C CA . PHE A 1 142 ? -18.954 -9.185 -0.558 1.00 94.62 142 PHE A CA 1
ATOM 1092 C C . PHE A 1 142 ? -17.702 -9.830 -1.154 1.00 94.62 142 PHE A C 1
ATOM 1094 O O . PHE A 1 142 ? -17.767 -10.986 -1.560 1.00 94.62 142 PHE A O 1
ATOM 1101 N N . GLN A 1 143 ? -16.587 -9.096 -1.251 1.00 93.69 143 GLN A N 1
ATOM 1102 C CA . GLN A 1 143 ? -15.313 -9.558 -1.824 1.00 93.69 143 GLN A CA 1
ATOM 1103 C C . GLN A 1 143 ? -15.442 -10.210 -3.217 1.00 93.69 143 GLN A C 1
ATOM 1105 O O . GLN A 1 143 ? -14.665 -11.092 -3.590 1.00 93.69 143 GLN A O 1
ATOM 1110 N N . ARG A 1 144 ? -16.437 -9.795 -4.014 1.00 93.75 144 ARG A N 1
ATOM 1111 C CA . ARG A 1 144 ? -16.655 -10.353 -5.354 1.00 93.75 144 ARG A CA 1
ATOM 1112 C C . ARG A 1 144 ? -15.669 -9.719 -6.338 1.00 93.75 144 ARG A C 1
ATOM 1114 O O . ARG A 1 144 ? -15.422 -8.519 -6.248 1.00 93.75 144 ARG A O 1
ATOM 1121 N N . PRO A 1 145 ? -15.172 -10.459 -7.342 1.00 91.31 145 PRO A N 1
ATOM 1122 C CA . PRO A 1 145 ? -14.215 -9.916 -8.313 1.00 91.31 145 PRO A CA 1
ATOM 1123 C C . PRO A 1 145 ? -14.736 -8.704 -9.086 1.00 91.31 145 PRO A C 1
ATOM 1125 O O . PRO A 1 145 ? -13.973 -7.792 -9.372 1.00 91.31 145 PRO A O 1
ATOM 1128 N N . VAL A 1 146 ? -16.040 -8.671 -9.373 1.00 94.12 146 VAL A N 1
ATOM 1129 C CA . VAL A 1 146 ? -16.706 -7.547 -10.054 1.00 94.12 146 VAL A CA 1
ATOM 1130 C C . VAL A 1 146 ? -16.700 -6.255 -9.233 1.00 94.12 146 VAL A C 1
ATOM 1132 O O . VAL A 1 146 ? -16.748 -5.162 -9.793 1.00 94.12 146 VAL A O 1
ATOM 1135 N N . ASP A 1 147 ? -16.599 -6.369 -7.907 1.00 95.62 147 ASP A N 1
ATOM 1136 C CA . ASP A 1 147 ? -16.519 -5.224 -7.002 1.00 95.62 147 ASP A CA 1
ATOM 1137 C C . ASP A 1 147 ? -15.071 -4.733 -6.830 1.00 95.62 147 ASP A C 1
ATOM 1139 O O . ASP A 1 147 ? -14.834 -3.762 -6.120 1.00 95.62 147 ASP A O 1
ATOM 1143 N N . ALA A 1 148 ? -14.080 -5.386 -7.447 1.00 95.38 148 ALA A N 1
ATOM 1144 C CA . ALA A 1 148 ? -12.688 -4.977 -7.323 1.00 95.38 148 ALA A CA 1
ATOM 1145 C C . ALA A 1 148 ? -12.424 -3.636 -8.023 1.00 95.38 148 ALA A C 1
ATOM 1147 O O . ALA A 1 148 ? -13.005 -3.328 -9.069 1.00 95.38 148 ALA A O 1
ATOM 1148 N N . LEU A 1 149 ? -11.493 -2.858 -7.466 1.00 96.81 149 LEU A N 1
ATOM 1149 C CA . LEU A 1 149 ? -10.941 -1.688 -8.149 1.00 96.81 149 LEU A CA 1
ATOM 1150 C C . LEU A 1 149 ? -10.307 -2.095 -9.480 1.00 96.81 149 LEU A C 1
ATOM 1152 O O . LEU A 1 149 ? -9.715 -3.166 -9.604 1.00 96.81 149 LEU A O 1
ATOM 1156 N N . HIS A 1 150 ? -10.418 -1.227 -10.481 1.00 94.69 150 HIS A N 1
ATOM 1157 C CA . HIS A 1 150 ? -9.812 -1.492 -11.780 1.00 94.69 150 HIS A CA 1
ATOM 1158 C C . HIS A 1 150 ? -8.296 -1.289 -11.731 1.00 94.69 150 HIS A C 1
ATOM 1160 O O . HIS A 1 150 ? -7.799 -0.309 -11.193 1.00 94.69 150 HIS A O 1
ATOM 1166 N N . ALA A 1 151 ? -7.553 -2.197 -12.361 1.00 91.12 151 ALA A N 1
ATOM 1167 C CA . ALA A 1 151 ? -6.094 -2.110 -12.467 1.00 91.12 151 ALA A CA 1
ATOM 1168 C C . ALA A 1 151 ? -5.580 -1.003 -13.417 1.00 91.12 151 ALA A C 1
ATOM 1170 O O . ALA A 1 151 ? -4.404 -0.635 -13.354 1.00 91.12 151 ALA A O 1
ATOM 1171 N N . LYS A 1 152 ? -6.435 -0.482 -14.308 1.00 91.38 152 LYS A N 1
ATOM 1172 C CA . LYS A 1 152 ? -6.073 0.499 -15.340 1.00 91.38 152 LYS A CA 1
ATOM 1173 C C . LYS A 1 152 ? -7.177 1.526 -15.568 1.00 91.38 152 LYS A C 1
ATOM 1175 O O . LYS A 1 152 ? -8.360 1.192 -15.516 1.00 91.38 152 LYS A O 1
ATOM 1180 N N . TYR A 1 153 ? -6.772 2.755 -15.865 1.00 94.06 153 TYR A N 1
ATOM 1181 C CA . TYR A 1 153 ? -7.651 3.919 -15.968 1.00 94.06 153 TYR A CA 1
ATOM 1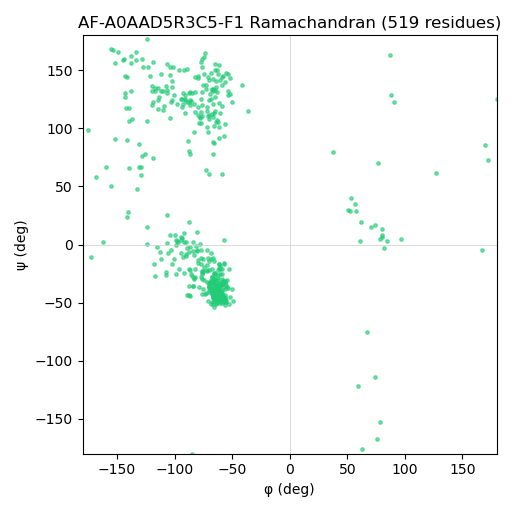182 C C . TYR A 1 153 ? -7.369 4.737 -17.219 1.00 94.06 153 TYR A C 1
ATOM 1184 O O . TYR A 1 153 ? -6.281 4.675 -17.787 1.00 94.06 153 TYR A O 1
ATOM 1192 N N . SER A 1 154 ? -8.348 5.534 -17.636 1.00 93.50 154 SER A N 1
ATOM 1193 C CA . SER A 1 154 ? -8.198 6.467 -18.747 1.00 93.50 154 SER A CA 1
ATOM 1194 C C . SER A 1 154 ? -7.258 7.601 -18.358 1.00 93.50 154 SER A C 1
ATOM 1196 O O . SER A 1 154 ? -7.482 8.264 -17.347 1.00 93.50 154 SER A O 1
ATOM 1198 N N . VAL A 1 155 ? -6.261 7.889 -19.195 1.00 90.12 155 VAL A N 1
ATOM 1199 C CA . VAL A 1 155 ? -5.326 9.002 -18.951 1.00 90.12 155 VAL A CA 1
ATOM 1200 C C . VAL A 1 155 ? -6.051 10.354 -18.973 1.00 90.12 155 VAL A C 1
ATOM 1202 O O . VAL A 1 155 ? -5.712 11.252 -18.208 1.00 90.12 155 VAL A O 1
ATOM 1205 N N . SER A 1 156 ? -7.073 10.501 -19.822 1.00 89.50 156 SER A N 1
ATOM 1206 C CA . SER A 1 156 ? -7.802 11.765 -19.990 1.00 89.50 156 SER A CA 1
ATOM 1207 C C . SER A 1 156 ? -8.948 11.935 -18.995 1.00 89.50 156 SER A C 1
ATOM 1209 O O . SER A 1 156 ? -9.129 13.019 -18.450 1.00 89.50 156 SER A O 1
ATOM 1211 N N . THR A 1 157 ? -9.743 10.884 -18.771 1.00 93.06 157 THR A N 1
ATOM 1212 C CA . THR A 1 157 ? -10.977 10.989 -17.968 1.00 93.06 157 THR A CA 1
ATOM 1213 C C . THR A 1 157 ? -10.825 10.480 -16.541 1.00 93.06 157 THR A C 1
ATOM 1215 O O . THR A 1 157 ? -11.726 10.706 -15.739 1.00 93.06 157 THR A O 1
ATOM 1218 N N . LYS A 1 158 ? -9.729 9.770 -16.223 1.00 94.31 158 LYS A N 1
ATOM 1219 C CA . LYS A 1 158 ? -9.511 9.051 -14.951 1.00 94.31 158 LYS A CA 1
ATOM 1220 C C . LYS A 1 158 ? -10.536 7.944 -14.658 1.00 94.31 158 LYS A C 1
ATOM 1222 O O . LYS A 1 158 ? -10.481 7.310 -13.610 1.00 94.31 158 LYS A O 1
ATOM 1227 N N . GLY A 1 159 ? -11.462 7.693 -15.586 1.00 93.19 159 GLY A N 1
ATOM 1228 C CA . GLY A 1 159 ? -12.488 6.664 -15.479 1.00 93.19 159 GLY A CA 1
ATOM 1229 C C . GLY A 1 159 ? -12.018 5.280 -15.927 1.00 93.19 159 GLY A C 1
ATOM 1230 O O . GLY A 1 159 ? -10.879 5.080 -16.359 1.00 93.19 159 GLY A O 1
ATOM 1231 N N . THR A 1 160 ? -12.932 4.319 -15.842 1.00 92.81 160 THR A N 1
ATOM 1232 C CA . THR A 1 160 ? -12.747 2.936 -16.300 1.00 92.81 160 THR A CA 1
ATOM 1233 C C . THR A 1 160 ? -12.616 2.864 -17.819 1.00 92.81 160 THR A C 1
ATOM 1235 O O . THR A 1 160 ? -13.324 3.575 -18.531 1.00 92.81 160 THR A O 1
ATOM 1238 N N . VAL A 1 161 ? -11.756 1.977 -18.326 1.00 92.50 161 VAL A N 1
ATOM 1239 C CA . VAL A 1 161 ? -11.512 1.817 -19.780 1.00 92.50 161 VAL A CA 1
ATOM 1240 C C . VAL A 1 161 ? -11.991 0.486 -20.353 1.00 92.50 161 VAL A C 1
ATOM 1242 O O . VAL A 1 161 ? -11.943 0.287 -21.562 1.00 92.50 161 VAL A O 1
ATOM 1245 N N . CYS A 1 162 ? -12.438 -0.420 -19.491 1.00 90.19 162 CYS A N 1
ATOM 1246 C CA . CYS A 1 162 ? -13.027 -1.707 -19.839 1.00 90.19 162 CYS A CA 1
ATOM 1247 C C . CYS A 1 162 ? -14.064 -2.090 -18.777 1.00 90.19 162 CYS A C 1
ATOM 1249 O O . CYS A 1 162 ? -14.127 -1.468 -17.715 1.00 90.19 162 CYS A O 1
ATOM 1251 N N . GLY A 1 163 ? -14.903 -3.073 -19.081 1.00 89.81 163 GLY A N 1
ATOM 1252 C CA . GLY A 1 163 ? -15.917 -3.599 -18.177 1.00 89.81 163 GLY A CA 1
ATOM 1253 C C . GLY A 1 163 ? -15.341 -4.476 -17.063 1.00 89.81 163 GLY A C 1
ATOM 1254 O O . GLY A 1 163 ? -14.252 -5.032 -17.173 1.00 89.81 163 GLY A O 1
ATOM 1255 N N . ASP A 1 164 ? -16.126 -4.666 -16.003 1.00 90.94 164 ASP A N 1
ATOM 1256 C CA . ASP A 1 164 ? -15.711 -5.351 -14.766 1.00 90.94 164 ASP A CA 1
ATOM 1257 C C . ASP A 1 164 ? -15.242 -6.802 -14.940 1.00 90.94 164 ASP A C 1
ATOM 1259 O O . ASP A 1 164 ? -14.473 -7.301 -14.123 1.00 90.94 164 ASP A O 1
ATOM 1263 N N . ASN A 1 165 ? -15.701 -7.477 -15.996 1.00 87.56 165 ASN A N 1
ATOM 1264 C CA . ASN A 1 165 ? -15.342 -8.862 -16.316 1.00 87.56 165 ASN A CA 1
ATOM 1265 C C . ASN A 1 165 ? -14.380 -8.972 -17.510 1.00 87.56 165 ASN A C 1
ATOM 1267 O O . ASN A 1 165 ? -14.053 -10.078 -17.930 1.00 87.56 165 ASN A O 1
ATOM 1271 N N . GLU A 1 166 ? -13.957 -7.847 -18.088 1.00 84.81 166 GLU A N 1
ATOM 1272 C CA . GLU A 1 166 ? -13.141 -7.821 -19.309 1.00 84.81 166 GLU A CA 1
ATOM 1273 C C . GLU A 1 166 ? -11.636 -7.840 -19.015 1.00 84.81 166 GLU A C 1
ATOM 1275 O O . GLU A 1 166 ? -10.821 -7.972 -19.928 1.00 84.81 166 GLU A O 1
ATOM 1280 N N . TRP A 1 167 ? -11.252 -7.709 -17.742 1.00 84.69 167 TRP A N 1
ATOM 1281 C CA . TRP A 1 167 ? -9.860 -7.721 -17.312 1.00 84.69 167 TRP A CA 1
ATOM 1282 C C . TRP A 1 167 ? -9.684 -8.387 -15.950 1.00 84.69 167 TRP A C 1
ATOM 1284 O O . TRP A 1 167 ? -10.599 -8.426 -15.126 1.00 84.69 167 TRP A O 1
ATOM 1294 N N . GLY A 1 168 ? -8.459 -8.837 -15.674 1.00 83.88 168 GLY A N 1
ATOM 1295 C CA . GLY A 1 168 ? -8.047 -9.316 -14.359 1.00 83.88 168 GLY A CA 1
ATOM 1296 C C . GLY A 1 168 ? -7.886 -8.178 -13.348 1.00 83.88 168 GLY A C 1
ATOM 1297 O O . GLY A 1 168 ? -6.773 -7.904 -12.912 1.00 83.88 168 GLY A O 1
ATOM 1298 N N . HIS A 1 169 ? -8.975 -7.472 -13.018 1.00 88.81 169 HIS A N 1
ATOM 1299 C CA . HIS A 1 169 ? -8.959 -6.267 -12.178 1.00 88.81 169 HIS A CA 1
ATOM 1300 C C . HIS A 1 169 ? -8.635 -6.529 -10.708 1.00 88.81 169 HIS A C 1
ATOM 1302 O O . HIS A 1 169 ? -8.002 -5.690 -10.075 1.00 88.81 169 HIS A O 1
ATOM 1308 N N . LEU A 1 170 ? -9.041 -7.683 -10.167 1.00 92.00 170 LEU A N 1
ATOM 1309 C CA . LEU A 1 170 ? -8.765 -8.053 -8.780 1.00 92.00 170 LEU A CA 1
ATOM 1310 C C . LEU A 1 170 ? -7.256 -8.271 -8.579 1.00 92.00 170 LEU A C 1
ATOM 1312 O O . LEU A 1 170 ? -6.751 -9.380 -8.744 1.00 92.00 170 LEU A O 1
ATOM 1316 N N . GLN A 1 171 ? -6.561 -7.183 -8.252 1.00 91.06 171 GLN A N 1
ATOM 1317 C CA . GLN A 1 171 ? -5.118 -7.089 -8.034 1.00 91.06 171 GLN A CA 1
ATOM 1318 C C . GLN A 1 171 ? -4.879 -6.363 -6.713 1.00 91.06 171 GLN A C 1
ATOM 1320 O O . GLN A 1 171 ? -4.756 -5.137 -6.653 1.00 91.06 171 GLN A O 1
ATOM 1325 N N . ILE A 1 172 ? -4.880 -7.126 -5.621 1.00 92.75 172 ILE A N 1
ATOM 1326 C CA . ILE A 1 172 ? -4.763 -6.558 -4.272 1.00 92.75 172 ILE A CA 1
ATOM 1327 C C . ILE A 1 172 ? -3.369 -5.949 -4.062 1.00 92.75 172 ILE A C 1
ATOM 1329 O O . ILE A 1 172 ? -3.219 -4.974 -3.319 1.00 92.75 172 ILE A O 1
ATOM 1333 N N . ASP A 1 173 ? -2.355 -6.468 -4.756 1.00 89.44 173 ASP A N 1
ATOM 1334 C CA . ASP A 1 173 ? -0.996 -5.939 -4.727 1.00 89.44 173 ASP A CA 1
ATOM 1335 C C . ASP A 1 173 ? -0.920 -4.494 -5.242 1.00 89.44 173 ASP A C 1
ATOM 1337 O O . ASP A 1 173 ? -0.227 -3.687 -4.632 1.00 89.44 173 ASP A O 1
ATOM 1341 N N . ALA A 1 174 ? -1.657 -4.131 -6.296 1.00 92.31 174 ALA A N 1
ATOM 1342 C CA . ALA A 1 174 ? -1.598 -2.792 -6.884 1.00 92.31 174 ALA A CA 1
ATOM 1343 C C . ALA A 1 174 ? -2.130 -1.712 -5.923 1.00 92.31 174 ALA A C 1
ATOM 1345 O O . ALA A 1 174 ? -1.474 -0.693 -5.701 1.00 92.31 174 ALA A O 1
ATOM 1346 N N . THR A 1 175 ? -3.286 -1.955 -5.293 1.00 95.88 175 THR A N 1
ATOM 1347 C CA . THR A 1 175 ? -3.836 -1.066 -4.252 1.00 95.88 175 THR A CA 1
ATOM 1348 C C . THR A 1 175 ? -2.918 -0.996 -3.031 1.00 95.88 175 THR A C 1
ATOM 1350 O O . THR A 1 175 ? -2.709 0.078 -2.468 1.00 95.88 175 THR A O 1
ATOM 1353 N N . SER A 1 176 ? -2.337 -2.128 -2.630 1.00 95.06 176 SER A N 1
ATOM 1354 C CA . SER A 1 176 ? -1.418 -2.179 -1.489 1.00 95.06 176 SER A CA 1
ATOM 1355 C C . SER A 1 176 ? -0.116 -1.425 -1.771 1.00 95.06 176 SER A C 1
ATOM 1357 O O . SER A 1 176 ? 0.357 -0.689 -0.911 1.00 95.06 176 SER A O 1
ATOM 1359 N N . LEU A 1 177 ? 0.431 -1.542 -2.985 1.00 93.19 177 LEU A N 1
ATOM 1360 C CA . LEU A 1 177 ? 1.612 -0.803 -3.421 1.00 93.19 177 LEU A CA 1
ATOM 1361 C C . LEU A 1 177 ? 1.344 0.705 -3.374 1.00 93.19 177 LEU A C 1
ATOM 1363 O O . LEU A 1 177 ? 2.133 1.432 -2.789 1.00 93.19 177 LEU A O 1
ATOM 1367 N N . PHE A 1 178 ? 0.193 1.164 -3.877 1.00 97.31 178 PHE A N 1
ATOM 1368 C CA . PHE A 1 178 ? -0.208 2.570 -3.769 1.00 97.31 178 PHE A CA 1
ATOM 1369 C C . PHE A 1 178 ? -0.230 3.072 -2.313 1.00 97.31 178 PHE A C 1
ATOM 1371 O O . PHE A 1 178 ? 0.330 4.128 -2.022 1.00 97.31 178 PHE A O 1
ATOM 1378 N N . LEU A 1 179 ? -0.840 2.319 -1.387 1.00 97.44 179 LEU A N 1
ATOM 1379 C CA . LEU A 1 179 ? -0.890 2.688 0.036 1.00 97.44 179 LEU A CA 1
ATOM 1380 C C . LEU A 1 179 ? 0.502 2.703 0.683 1.00 97.44 179 LEU A C 1
ATOM 1382 O O . LEU A 1 179 ? 0.815 3.603 1.461 1.00 97.44 179 LEU A O 1
ATOM 1386 N N . LEU A 1 180 ? 1.354 1.737 0.341 1.00 93.44 180 LEU A N 1
ATOM 1387 C CA . LEU A 1 180 ? 2.742 1.702 0.790 1.00 93.44 180 LEU A CA 1
ATOM 1388 C C . LEU A 1 180 ? 3.515 2.947 0.321 1.00 93.44 180 LEU A C 1
ATOM 1390 O O . LEU A 1 180 ? 4.153 3.619 1.134 1.00 93.44 180 LEU A O 1
ATOM 1394 N N . THR A 1 181 ? 3.436 3.271 -0.969 1.00 94.75 181 THR A N 1
ATOM 1395 C CA . THR A 1 181 ? 4.100 4.442 -1.552 1.00 94.75 181 THR A CA 1
ATOM 1396 C C . THR A 1 181 ? 3.568 5.737 -0.945 1.00 94.75 181 THR A C 1
ATOM 1398 O O . THR A 1 181 ? 4.354 6.625 -0.624 1.00 94.75 181 THR A O 1
ATOM 1401 N N . LEU A 1 182 ? 2.253 5.833 -0.720 1.00 97.12 182 LEU A N 1
ATOM 1402 C CA . LEU A 1 182 ? 1.629 6.970 -0.046 1.00 97.12 182 LEU A CA 1
ATOM 1403 C C . LEU A 1 182 ? 2.246 7.197 1.337 1.00 97.12 182 LEU A C 1
ATOM 1405 O O . LEU A 1 182 ? 2.711 8.297 1.616 1.00 97.12 182 LEU A O 1
ATOM 1409 N N . ALA A 1 183 ? 2.310 6.155 2.169 1.00 94.56 183 ALA A N 1
ATOM 1410 C CA . ALA A 1 183 ? 2.891 6.249 3.503 1.00 94.56 183 ALA A CA 1
ATOM 1411 C C . ALA A 1 183 ? 4.363 6.697 3.476 1.00 94.56 183 ALA A C 1
ATOM 1413 O O . ALA A 1 183 ? 4.756 7.555 4.262 1.00 94.56 183 ALA A O 1
ATOM 1414 N N . GLN A 1 184 ? 5.177 6.157 2.561 1.00 91.50 184 GLN A N 1
ATOM 1415 C CA . GLN A 1 184 ? 6.592 6.530 2.430 1.00 91.50 184 GLN A CA 1
ATOM 1416 C C . GLN A 1 184 ? 6.779 7.982 1.970 1.00 91.50 184 GLN A C 1
ATOM 1418 O O . GLN A 1 184 ? 7.601 8.707 2.532 1.00 91.50 184 GLN A O 1
ATOM 1423 N N . ILE A 1 185 ? 6.005 8.421 0.975 1.00 93.44 185 ILE A N 1
ATOM 1424 C CA . ILE A 1 185 ? 6.043 9.793 0.459 1.00 93.44 185 ILE A CA 1
ATOM 1425 C C . ILE A 1 185 ? 5.597 10.777 1.547 1.00 93.44 185 ILE A C 1
ATOM 1427 O O . ILE A 1 185 ? 6.302 11.758 1.798 1.00 93.44 185 ILE A O 1
ATOM 1431 N N . THR A 1 186 ? 4.510 10.480 2.262 1.00 94.38 186 THR A N 1
ATOM 1432 C CA . THR A 1 186 ? 4.043 11.294 3.393 1.00 94.38 186 THR A CA 1
ATOM 1433 C C . THR A 1 186 ? 5.081 11.353 4.513 1.00 94.38 186 THR A C 1
ATOM 1435 O O . THR A 1 186 ? 5.429 12.445 4.954 1.00 94.38 186 THR A O 1
ATOM 1438 N N . ALA A 1 187 ? 5.668 10.218 4.907 1.00 91.56 187 ALA A N 1
ATOM 1439 C CA . ALA A 1 187 ? 6.730 10.176 5.916 1.00 91.56 187 ALA A CA 1
ATOM 1440 C C . ALA A 1 187 ? 8.003 10.935 5.496 1.00 91.56 187 ALA A C 1
ATOM 1442 O O . ALA A 1 187 ? 8.790 11.345 6.344 1.00 91.56 187 ALA A O 1
ATOM 1443 N N . SER A 1 188 ? 8.217 11.143 4.191 1.00 91.00 188 SER A N 1
ATOM 1444 C CA . SER A 1 188 ? 9.310 11.975 3.676 1.00 91.00 188 SER A CA 1
ATOM 1445 C C . SER A 1 188 ? 9.023 13.482 3.681 1.00 91.00 188 SER A C 1
ATOM 1447 O O . SER A 1 188 ? 9.901 14.250 3.303 1.00 91.00 188 SER A O 1
ATOM 1449 N N . GLY A 1 189 ? 7.828 13.905 4.110 1.00 92.06 189 GLY A N 1
ATOM 1450 C CA . GLY A 1 189 ? 7.419 15.312 4.194 1.00 92.06 189 GLY A CA 1
ATOM 1451 C C . GLY A 1 189 ? 6.607 15.819 2.998 1.00 92.06 189 GLY A C 1
ATOM 1452 O O . GLY A 1 189 ? 6.277 17.002 2.943 1.00 92.06 189 GLY A O 1
ATOM 1453 N N . LEU A 1 190 ? 6.257 14.955 2.039 1.00 94.06 190 LEU A N 1
ATOM 1454 C CA . LEU A 1 190 ? 5.430 15.332 0.891 1.00 94.06 190 LEU A CA 1
ATOM 1455 C C . LEU A 1 190 ? 3.941 15.105 1.193 1.00 94.06 190 LEU A C 1
ATOM 1457 O O . LEU A 1 190 ? 3.473 13.970 1.312 1.00 94.06 190 LEU A O 1
ATOM 1461 N N . GLN A 1 191 ? 3.171 16.191 1.271 1.00 93.56 191 GLN A N 1
ATOM 1462 C CA . GLN A 1 191 ? 1.735 16.126 1.535 1.00 93.56 191 GLN A CA 1
ATOM 1463 C C . GLN A 1 191 ? 0.946 15.753 0.269 1.00 93.56 191 GLN A C 1
ATOM 1465 O O . GLN A 1 191 ? 0.720 16.575 -0.619 1.00 93.56 191 GLN A O 1
ATOM 1470 N N . VAL A 1 192 ? 0.489 14.500 0.198 1.00 96.38 192 VAL A N 1
ATOM 1471 C CA . VAL A 1 192 ? -0.346 14.001 -0.909 1.00 96.38 192 VAL A CA 1
ATOM 1472 C C . VAL A 1 192 ? -1.834 14.245 -0.654 1.00 96.38 192 VAL A C 1
ATOM 1474 O O . VAL A 1 192 ? -2.551 14.665 -1.561 1.00 96.38 192 VAL A O 1
ATOM 1477 N N . VAL A 1 193 ? -2.297 13.991 0.572 1.00 97.12 193 VAL A N 1
ATOM 1478 C CA . VAL A 1 193 ? -3.718 13.999 0.952 1.00 97.12 193 VAL A CA 1
ATOM 1479 C C . VAL A 1 193 ? -4.148 15.406 1.357 1.00 97.12 193 VAL A C 1
ATOM 1481 O O . VAL A 1 193 ? -3.490 16.061 2.165 1.00 97.12 193 VAL A O 1
ATOM 1484 N N . ARG A 1 194 ? -5.258 15.884 0.790 1.00 94.31 194 ARG A N 1
ATOM 1485 C CA . ARG A 1 194 ? -5.654 17.303 0.829 1.00 94.31 194 ARG A CA 1
ATOM 1486 C C . ARG A 1 194 ? -6.825 17.600 1.752 1.00 94.31 194 ARG A C 1
ATOM 1488 O O . ARG A 1 194 ? -7.005 18.740 2.166 1.00 94.31 194 ARG A O 1
ATOM 1495 N N . ASN A 1 195 ? -7.695 16.623 1.994 1.00 95.31 195 ASN A N 1
ATOM 1496 C CA . ASN A 1 195 ? -8.937 16.843 2.731 1.00 95.31 195 ASN A CA 1
ATOM 1497 C C . ASN A 1 195 ? -9.428 15.570 3.434 1.00 95.31 195 ASN A C 1
ATOM 1499 O O . ASN A 1 195 ? -8.957 14.466 3.173 1.00 95.31 195 ASN A O 1
ATOM 1503 N N . PHE A 1 196 ? -10.404 15.731 4.328 1.00 95.44 196 PHE A N 1
ATOM 1504 C CA . PHE A 1 196 ? -10.923 14.629 5.140 1.00 95.44 196 PHE A CA 1
ATOM 1505 C C . PHE A 1 196 ? -11.734 13.586 4.354 1.00 95.44 196 PHE A C 1
ATOM 1507 O O . PHE A 1 196 ? -11.840 12.457 4.823 1.00 95.44 196 PHE A O 1
ATOM 1514 N N . ASP A 1 197 ? -12.284 13.913 3.177 1.00 96.62 197 ASP A N 1
ATOM 1515 C CA . ASP A 1 197 ? -12.934 12.903 2.327 1.00 96.62 197 ASP A CA 1
ATOM 1516 C C . ASP A 1 197 ? -11.892 11.953 1.721 1.00 96.62 197 ASP A C 1
ATOM 1518 O O . ASP A 1 197 ? -12.117 10.747 1.667 1.00 96.62 197 ASP A O 1
ATOM 1522 N N . GLU A 1 198 ? -10.730 12.477 1.321 1.00 97.81 198 GLU A N 1
ATOM 1523 C CA . GLU A 1 198 ? -9.597 11.665 0.861 1.00 97.81 198 GLU A CA 1
ATOM 1524 C C . GLU A 1 198 ? -9.034 10.796 1.997 1.00 97.81 198 GLU A C 1
ATOM 1526 O O . GLU A 1 198 ? -8.798 9.607 1.791 1.00 97.81 198 GLU A O 1
ATOM 1531 N N . VAL A 1 199 ? -8.905 11.341 3.216 1.00 97.56 199 VAL A N 1
ATOM 1532 C CA . VAL A 1 199 ? -8.545 10.551 4.414 1.00 97.56 199 VAL A CA 1
ATOM 1533 C C . VAL A 1 199 ? -9.548 9.415 4.627 1.00 97.56 199 VAL A C 1
ATOM 1535 O O . VAL A 1 199 ? -9.152 8.262 4.804 1.00 97.56 199 VAL A O 1
ATOM 1538 N N . ALA A 1 200 ? -10.850 9.716 4.577 1.00 97.38 200 ALA A N 1
ATOM 1539 C CA . ALA A 1 200 ? -11.893 8.711 4.732 1.00 97.38 200 ALA A CA 1
ATOM 1540 C C . ALA A 1 200 ? -11.805 7.635 3.640 1.00 97.38 200 ALA A C 1
ATOM 1542 O O . ALA A 1 200 ? -11.908 6.447 3.941 1.00 97.38 200 ALA A O 1
ATOM 1543 N N . PHE A 1 201 ? -11.553 8.019 2.388 1.00 98.56 201 PHE A N 1
ATOM 1544 C CA . PHE A 1 201 ? -11.361 7.072 1.294 1.00 98.56 201 PHE A CA 1
ATOM 1545 C C . PHE A 1 201 ? -10.158 6.149 1.528 1.00 98.56 201 PHE A C 1
ATOM 1547 O O . PHE A 1 201 ? -10.299 4.930 1.444 1.00 98.56 201 PHE A O 1
ATOM 1554 N N . ILE A 1 202 ? -9.000 6.701 1.900 1.00 98.50 202 ILE A N 1
ATOM 1555 C CA . ILE A 1 202 ? -7.780 5.931 2.194 1.00 98.50 202 ILE A CA 1
ATOM 1556 C C . ILE A 1 202 ? -8.013 4.954 3.350 1.00 98.50 202 ILE A C 1
ATOM 1558 O O . ILE A 1 202 ? -7.627 3.788 3.276 1.00 98.50 202 ILE A O 1
ATOM 1562 N N . GLN A 1 203 ? -8.726 5.385 4.388 1.00 97.88 203 GLN A N 1
ATOM 1563 C CA . GLN A 1 203 ? -9.120 4.511 5.487 1.00 97.88 203 GLN A CA 1
ATOM 1564 C C . GLN A 1 203 ? -10.017 3.346 5.030 1.00 97.88 203 GLN A C 1
ATOM 1566 O O . GLN A 1 203 ? -9.907 2.240 5.561 1.00 97.88 203 GLN A O 1
ATOM 1571 N N . ASN A 1 204 ? -10.866 3.549 4.018 1.00 98.31 204 ASN A N 1
ATOM 1572 C CA . ASN A 1 204 ? -11.646 2.466 3.414 1.00 98.31 204 ASN A CA 1
ATOM 1573 C C . ASN A 1 204 ? -10.811 1.575 2.491 1.00 98.31 204 ASN A C 1
ATOM 1575 O O . ASN A 1 204 ? -11.097 0.381 2.426 1.00 98.31 204 ASN A O 1
ATOM 1579 N N . LEU A 1 205 ? -9.767 2.093 1.835 1.00 98.31 205 LEU A N 1
ATOM 1580 C CA . LEU A 1 205 ? -8.801 1.251 1.121 1.00 98.31 205 LEU A CA 1
ATOM 1581 C C . LEU A 1 205 ? -8.059 0.309 2.077 1.00 98.31 205 LEU A C 1
ATOM 1583 O O . LEU A 1 205 ? -7.780 -0.831 1.720 1.00 98.31 205 LEU A O 1
ATOM 1587 N N . ILE A 1 206 ? -7.803 0.735 3.315 1.00 97.75 206 ILE A N 1
ATOM 1588 C CA . ILE A 1 206 ? -7.251 -0.149 4.351 1.00 97.75 206 ILE A CA 1
ATOM 1589 C C . ILE A 1 206 ? -8.233 -1.273 4.667 1.00 97.75 206 ILE A C 1
ATOM 1591 O O . ILE A 1 206 ? -7.848 -2.438 4.633 1.00 97.75 206 ILE A O 1
ATOM 1595 N N . TYR A 1 207 ? -9.515 -0.962 4.880 1.00 97.19 207 TYR A N 1
ATOM 1596 C CA . TYR A 1 207 ? -10.544 -1.989 5.091 1.00 97.19 207 TYR A CA 1
ATOM 1597 C C . TYR A 1 207 ? -10.772 -2.880 3.861 1.00 97.19 207 TYR A C 1
ATOM 1599 O O . TYR A 1 207 ? -11.189 -4.033 3.995 1.00 97.19 207 TYR A O 1
ATOM 1607 N N . TYR A 1 208 ? -10.493 -2.374 2.663 1.00 97.31 208 TYR A N 1
ATOM 1608 C CA . TYR A 1 208 ? -10.502 -3.150 1.428 1.00 97.31 208 TYR A CA 1
ATOM 1609 C C . TYR A 1 208 ? -9.374 -4.195 1.433 1.00 97.31 208 TYR A C 1
ATOM 1611 O O . TYR A 1 208 ? -9.640 -5.385 1.250 1.00 97.31 208 TYR A O 1
ATOM 1619 N N . ILE A 1 209 ? -8.129 -3.793 1.726 1.00 96.75 209 ILE A N 1
ATOM 1620 C CA . ILE A 1 209 ? -6.982 -4.717 1.714 1.00 96.75 209 ILE A CA 1
ATOM 1621 C C . IL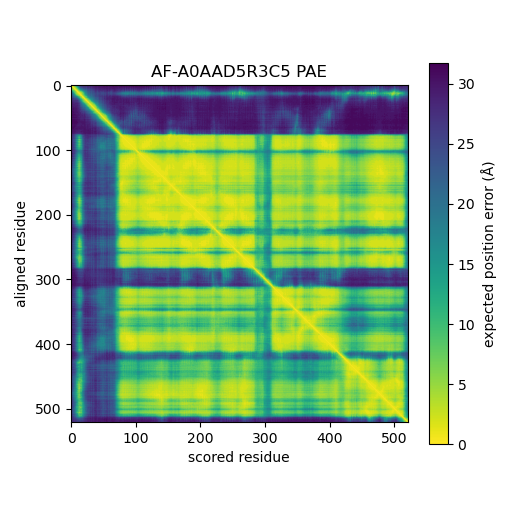E A 1 209 ? -6.906 -5.624 2.953 1.00 96.75 209 ILE A C 1
ATOM 1623 O O . ILE A 1 209 ? -6.428 -6.750 2.832 1.00 96.75 209 ILE A O 1
ATOM 1627 N N . GLU A 1 210 ? -7.425 -5.197 4.117 1.00 93.06 210 GLU A N 1
ATOM 1628 C CA . GLU A 1 210 ? -7.335 -5.952 5.383 1.00 93.06 210 GLU A CA 1
ATOM 1629 C C . GLU A 1 210 ? -8.005 -7.331 5.307 1.00 93.06 210 GLU A C 1
ATOM 1631 O O . GLU A 1 210 ? -7.654 -8.233 6.045 1.00 93.06 210 GLU A O 1
ATOM 1636 N N . THR A 1 211 ? -8.983 -7.505 4.422 1.00 87.00 211 THR A N 1
ATOM 1637 C CA . THR A 1 211 ? -9.662 -8.794 4.187 1.00 87.00 211 THR A CA 1
ATOM 1638 C C . THR A 1 211 ? -9.445 -9.285 2.764 1.00 87.00 211 THR A C 1
ATOM 1640 O O . THR A 1 211 ? -9.451 -10.495 2.523 1.00 87.00 211 THR A O 1
ATOM 1643 N N . GLY A 1 212 ? -9.220 -8.364 1.818 1.00 91.06 212 GLY A N 1
ATOM 1644 C CA . GLY A 1 212 ? -9.002 -8.661 0.408 1.00 91.06 212 GLY A CA 1
ATOM 1645 C C . GLY A 1 212 ? -7.849 -9.627 0.156 1.00 91.06 212 GLY A C 1
ATOM 1646 O O . GLY A 1 212 ? -7.957 -10.448 -0.746 1.00 91.06 212 GLY A O 1
ATOM 1647 N N . TYR A 1 213 ? -6.803 -9.625 0.993 1.00 89.25 213 TYR A N 1
ATOM 1648 C CA . TYR A 1 213 ? -5.654 -10.532 0.836 1.00 89.25 213 TYR A CA 1
ATOM 1649 C C . TYR A 1 213 ? -6.007 -12.027 0.910 1.00 89.25 213 TYR A C 1
ATOM 1651 O O . TYR A 1 213 ? -5.216 -12.864 0.482 1.00 89.25 213 TYR A O 1
ATOM 1659 N N . ARG A 1 214 ? -7.175 -12.372 1.470 1.00 90.69 214 ARG A N 1
ATOM 1660 C CA . ARG A 1 214 ? -7.689 -13.750 1.551 1.00 90.69 214 ARG A CA 1
ATOM 1661 C C . ARG A 1 214 ? -8.492 -14.164 0.320 1.00 90.69 214 ARG A C 1
ATOM 1663 O O . ARG A 1 214 ? -8.901 -15.317 0.221 1.00 90.69 214 ARG A O 1
ATOM 1670 N N . THR A 1 215 ? -8.751 -13.235 -0.595 1.00 91.31 215 THR A N 1
ATOM 1671 C CA . THR A 1 215 ? -9.459 -13.512 -1.844 1.00 91.31 215 THR A CA 1
ATOM 1672 C C . THR A 1 215 ? -8.431 -13.876 -2.912 1.00 91.31 215 THR A C 1
ATOM 1674 O O . THR A 1 215 ? -7.519 -13.081 -3.138 1.00 91.31 215 THR A O 1
ATOM 1677 N N . PRO A 1 216 ? -8.553 -15.036 -3.588 1.00 90.00 216 PRO A N 1
ATOM 1678 C CA . PRO A 1 216 ? -7.701 -15.360 -4.725 1.00 90.00 216 PRO A CA 1
ATOM 1679 C C . PRO A 1 216 ? -7.747 -14.247 -5.777 1.00 90.00 216 PRO A C 1
ATOM 1681 O O . PRO A 1 216 ? -8.834 -13.847 -6.211 1.00 90.00 216 PRO A O 1
ATOM 1684 N N . ASP A 1 217 ? -6.578 -13.771 -6.196 1.00 87.62 217 ASP A N 1
ATOM 1685 C CA . ASP A 1 217 ? -6.403 -12.607 -7.064 1.00 87.62 217 ASP A CA 1
ATOM 1686 C C . ASP A 1 217 ? -5.601 -12.964 -8.330 1.00 87.62 217 ASP A C 1
ATOM 1688 O O . ASP A 1 217 ? -5.193 -14.112 -8.534 1.00 87.62 217 ASP A O 1
ATOM 1692 N N . PHE A 1 218 ? -5.436 -11.996 -9.235 1.00 82.25 218 PHE A N 1
ATOM 1693 C CA . PHE A 1 218 ? -4.687 -12.200 -10.482 1.00 82.25 218 PHE A CA 1
ATOM 1694 C C . PHE A 1 218 ? -3.167 -12.021 -10.326 1.00 82.25 218 PHE A C 1
ATOM 1696 O O . PHE A 1 218 ? -2.416 -12.296 -11.267 1.00 82.25 218 PHE A O 1
ATOM 1703 N N . GLY A 1 219 ? -2.715 -11.590 -9.145 1.00 73.94 219 GLY A N 1
ATOM 1704 C CA . GLY A 1 219 ? -1.315 -11.332 -8.836 1.00 73.94 219 GLY A CA 1
ATOM 1705 C C . GLY A 1 219 ? -0.687 -10.223 -9.687 1.00 73.94 219 GLY A C 1
ATOM 1706 O O . GLY A 1 219 ? -1.324 -9.597 -10.535 1.00 73.94 219 GLY A O 1
ATOM 1707 N N . ILE A 1 220 ? 0.617 -10.015 -9.485 1.00 75.88 220 ILE A N 1
ATOM 1708 C CA . ILE A 1 220 ? 1.382 -8.942 -10.140 1.00 75.88 220 ILE A CA 1
ATOM 1709 C C . ILE A 1 220 ? 1.416 -9.074 -11.671 1.00 75.88 220 ILE A C 1
ATOM 1711 O O . ILE A 1 220 ? 1.510 -8.079 -12.379 1.00 75.88 220 ILE A O 1
ATOM 1715 N N . TRP A 1 221 ? 1.329 -10.301 -12.189 1.00 72.75 221 TRP A N 1
ATOM 1716 C CA . TRP A 1 221 ? 1.401 -10.591 -13.624 1.00 72.75 221 TRP A CA 1
ATOM 1717 C C . TRP A 1 221 ? 0.040 -10.611 -14.313 1.00 72.75 221 TRP A C 1
ATOM 1719 O O . TRP A 1 221 ? -0.020 -10.904 -15.502 1.00 72.75 221 TRP A O 1
ATOM 1729 N N . GLU A 1 222 ? -1.038 -10.325 -13.580 1.00 65.88 222 GLU A N 1
ATOM 1730 C CA . GLU A 1 222 ? -2.406 -10.237 -14.105 1.00 65.88 222 GLU A CA 1
ATOM 1731 C C . GLU A 1 222 ? -2.942 -11.552 -14.709 1.00 65.88 222 GLU A C 1
ATOM 1733 O O . GLU A 1 222 ? -3.896 -11.550 -15.485 1.00 65.88 222 GLU A O 1
ATOM 1738 N N . ARG A 1 223 ? -2.335 -12.693 -14.359 1.00 67.12 223 ARG A N 1
ATOM 1739 C CA . ARG A 1 223 ? -2.636 -14.019 -14.938 1.00 67.12 223 ARG A CA 1
ATOM 1740 C C . ARG A 1 223 ? -3.293 -14.991 -13.963 1.00 67.12 223 ARG A C 1
ATOM 1742 O O . ARG A 1 223 ? -3.825 -16.006 -14.404 1.00 67.12 223 ARG A O 1
ATOM 1749 N N . GLY A 1 224 ? -3.296 -14.667 -12.671 1.00 67.12 224 GLY A N 1
ATOM 1750 C CA . GLY A 1 224 ? -3.738 -15.575 -11.622 1.00 67.12 224 GLY A CA 1
ATOM 1751 C C . GLY A 1 224 ? -2.698 -16.658 -11.375 1.00 67.12 224 GLY A C 1
ATOM 1752 O O . GLY A 1 224 ? -1.601 -16.364 -10.908 1.00 67.12 224 GLY A O 1
ATOM 1753 N N . ASP A 1 225 ? -3.057 -17.895 -11.674 1.00 66.69 225 ASP A N 1
ATOM 1754 C CA . ASP A 1 225 ? -2.285 -19.082 -11.386 1.00 66.69 225 ASP A CA 1
ATOM 1755 C C . ASP A 1 225 ? -1.105 -19.256 -12.340 1.00 66.69 225 ASP A C 1
ATOM 1757 O O . ASP A 1 225 ? -1.053 -18.750 -13.465 1.00 66.69 225 ASP A O 1
ATOM 1761 N N . LYS A 1 226 ? -0.130 -20.047 -11.897 1.00 63.91 226 LYS A N 1
ATOM 1762 C CA . LYS A 1 226 ? 1.109 -20.271 -12.657 1.00 63.91 226 LYS A CA 1
ATOM 1763 C C . LYS A 1 226 ? 0.896 -21.040 -13.963 1.00 63.91 226 LYS A C 1
ATOM 1765 O O . LYS A 1 226 ? 1.819 -21.099 -14.774 1.00 63.91 226 LYS A O 1
ATOM 1770 N N . THR A 1 227 ? -0.285 -21.628 -14.180 1.00 59.91 227 THR A N 1
ATOM 1771 C CA . THR A 1 227 ? -0.628 -22.279 -15.452 1.00 59.91 227 THR A CA 1
ATOM 1772 C C . THR A 1 227 ? -1.073 -21.285 -16.529 1.00 59.91 227 THR A C 1
ATOM 1774 O O . THR A 1 227 ? -1.206 -21.676 -17.689 1.00 59.91 227 THR A O 1
ATOM 1777 N N . ASN A 1 228 ? -1.204 -19.994 -16.182 1.00 63.44 228 ASN A N 1
ATOM 1778 C CA . ASN A 1 228 ? -1.632 -18.904 -17.062 1.00 63.44 228 ASN A CA 1
ATOM 1779 C C . ASN A 1 228 ? -3.009 -19.155 -17.699 1.00 63.44 228 ASN A C 1
ATOM 1781 O O . ASN A 1 228 ? -3.245 -18.762 -18.842 1.00 63.44 228 ASN A O 1
ATOM 1785 N N . GLN A 1 229 ? -3.919 -19.806 -16.971 1.00 70.88 229 GLN A N 1
ATOM 1786 C CA . GLN A 1 229 ? -5.282 -20.069 -17.440 1.00 70.88 229 GLN A CA 1
ATOM 1787 C C . GLN A 1 229 ? -6.282 -18.994 -16.988 1.00 70.88 229 GLN A C 1
ATOM 1789 O O . GLN A 1 229 ? -7.483 -19.133 -17.215 1.00 70.88 229 GLN A O 1
ATOM 1794 N N . GLY A 1 230 ? -5.806 -17.916 -16.352 1.00 70.62 230 GLY A N 1
ATOM 1795 C CA . GLY A 1 230 ? -6.669 -16.873 -15.792 1.00 70.62 230 GLY A CA 1
ATOM 1796 C C . GLY A 1 230 ? -7.388 -17.319 -14.516 1.00 70.62 230 GLY A C 1
ATOM 1797 O O . GLY A 1 230 ? -8.381 -16.707 -14.119 1.00 70.62 230 GLY A O 1
ATOM 1798 N N . ILE A 1 231 ? -6.922 -18.398 -13.879 1.00 76.50 231 ILE A N 1
ATOM 1799 C CA . ILE A 1 231 ? -7.512 -18.929 -12.651 1.00 76.50 231 ILE A CA 1
ATOM 1800 C C . ILE A 1 231 ? -6.893 -18.172 -11.485 1.00 76.50 231 ILE A C 1
ATOM 1802 O O . ILE A 1 231 ? -5.686 -18.144 -11.341 1.00 76.50 231 ILE A O 1
ATOM 1806 N N . ARG A 1 232 ? -7.693 -17.536 -10.637 1.00 80.25 232 ARG A N 1
ATOM 1807 C CA . ARG A 1 232 ? -7.172 -16.756 -9.506 1.00 80.25 232 ARG A CA 1
ATOM 1808 C C . ARG A 1 232 ? -6.572 -17.659 -8.424 1.00 80.25 232 ARG A C 1
ATOM 1810 O O . ARG A 1 232 ? -7.155 -18.692 -8.101 1.00 80.25 232 ARG A O 1
ATOM 1817 N N . GLU A 1 233 ? -5.468 -17.231 -7.814 1.00 82.75 233 GLU A N 1
ATOM 1818 C CA . GLU A 1 233 ? -4.813 -17.940 -6.705 1.00 82.75 233 GLU A CA 1
ATOM 1819 C C . GLU A 1 233 ? -4.454 -16.989 -5.556 1.00 82.75 233 GLU A C 1
ATOM 1821 O O . GLU A 1 233 ? -4.486 -15.768 -5.704 1.00 82.75 233 GLU A O 1
ATOM 1826 N N . LEU A 1 234 ? -4.133 -17.538 -4.381 1.00 83.81 234 LEU A N 1
ATOM 1827 C CA . LEU A 1 234 ? -3.559 -16.732 -3.305 1.00 83.81 234 LEU A CA 1
ATOM 1828 C C . LEU A 1 234 ? -2.085 -16.465 -3.602 1.00 83.81 234 LEU A C 1
ATOM 1830 O O . LEU A 1 234 ? -1.227 -17.332 -3.431 1.00 83.81 234 LEU A O 1
ATOM 1834 N N . ASN A 1 235 ? -1.791 -15.240 -4.026 1.00 80.56 235 ASN A N 1
ATOM 1835 C CA . ASN A 1 235 ? -0.443 -14.829 -4.376 1.00 80.56 235 ASN A CA 1
ATOM 1836 C C . ASN A 1 235 ? 0.340 -14.343 -3.151 1.00 80.56 235 ASN A C 1
ATOM 1838 O O . ASN A 1 235 ? 0.013 -13.323 -2.541 1.00 80.56 235 ASN A O 1
ATOM 1842 N N . ALA A 1 236 ? 1.457 -15.009 -2.843 1.00 79.69 236 ALA A N 1
ATOM 1843 C CA . ALA A 1 236 ? 2.357 -14.589 -1.764 1.00 79.69 236 ALA A CA 1
ATOM 1844 C C . ALA A 1 236 ? 2.887 -13.150 -1.953 1.00 79.69 236 ALA A C 1
ATOM 1846 O O . ALA A 1 236 ? 3.086 -12.444 -0.966 1.00 79.69 236 ALA A O 1
ATOM 1847 N N . SER A 1 237 ? 3.060 -12.684 -3.201 1.00 77.19 237 SER A N 1
ATOM 1848 C CA . SER A 1 237 ? 3.389 -11.278 -3.499 1.00 77.19 237 SER A CA 1
ATOM 1849 C C . SER A 1 237 ? 2.325 -10.313 -3.005 1.00 77.19 237 SER A C 1
ATOM 1851 O O . SER A 1 237 ? 2.655 -9.301 -2.393 1.00 77.19 237 SER A O 1
ATOM 1853 N N . SER A 1 238 ? 1.054 -10.622 -3.271 1.00 85.50 238 SER A N 1
ATOM 1854 C CA . SER A 1 238 ? -0.066 -9.754 -2.920 1.00 85.50 238 SER A CA 1
ATOM 1855 C C . SER A 1 238 ? -0.200 -9.657 -1.407 1.00 85.50 238 SER A C 1
ATOM 1857 O O . SER A 1 238 ? -0.283 -8.559 -0.868 1.00 85.50 238 SER A O 1
ATOM 1859 N N . ILE A 1 239 ? -0.099 -10.784 -0.698 1.00 86.81 239 ILE A N 1
ATOM 1860 C CA . ILE A 1 239 ? -0.168 -10.816 0.772 1.00 86.81 239 ILE A CA 1
ATOM 1861 C C . ILE A 1 239 ? 1.043 -10.108 1.403 1.00 86.81 239 ILE A C 1
ATOM 1863 O O . ILE A 1 239 ? 0.891 -9.371 2.379 1.00 86.81 239 ILE A O 1
ATOM 1867 N N . GLY A 1 240 ? 2.240 -10.278 0.830 1.00 82.88 240 GLY A N 1
ATOM 1868 C CA . GLY A 1 240 ? 3.447 -9.546 1.230 1.00 82.88 240 GLY A CA 1
ATOM 1869 C C . GLY A 1 240 ? 3.274 -8.036 1.094 1.00 82.88 240 GLY A C 1
ATOM 1870 O O . GLY A 1 240 ? 3.579 -7.290 2.027 1.00 82.88 240 GLY A O 1
ATOM 1871 N N . MET A 1 241 ? 2.702 -7.601 -0.030 1.00 85.88 241 MET A N 1
ATOM 1872 C CA . MET A 1 241 ? 2.414 -6.194 -0.289 1.00 85.88 241 MET A CA 1
ATOM 1873 C C . MET A 1 241 ? 1.363 -5.634 0.671 1.00 85.88 241 MET A C 1
ATOM 1875 O O . MET A 1 241 ? 1.553 -4.548 1.208 1.00 85.88 241 MET A O 1
ATOM 1879 N N . VAL A 1 242 ? 0.290 -6.383 0.947 1.00 92.12 242 VAL A N 1
ATOM 1880 C CA . VAL A 1 242 ? -0.744 -5.995 1.922 1.00 92.12 242 VAL A CA 1
ATOM 1881 C C . VAL A 1 242 ? -0.126 -5.809 3.297 1.00 92.12 242 VAL A C 1
ATOM 1883 O O . VAL A 1 242 ? -0.329 -4.773 3.925 1.00 92.12 242 VAL A O 1
ATOM 1886 N N . LYS A 1 243 ? 0.681 -6.772 3.757 1.00 89.31 243 LYS A N 1
ATOM 1887 C CA . LYS A 1 243 ? 1.377 -6.667 5.042 1.00 89.31 243 LYS A CA 1
ATOM 1888 C C . LYS A 1 243 ? 2.226 -5.397 5.106 1.00 89.31 243 LYS A C 1
ATOM 1890 O O . LYS A 1 243 ? 2.141 -4.657 6.084 1.00 89.31 243 LYS A O 1
ATOM 1895 N N . ALA A 1 244 ? 3.016 -5.135 4.065 1.00 85.69 244 ALA A N 1
ATOM 1896 C CA . ALA A 1 244 ? 3.851 -3.944 3.998 1.00 85.69 244 ALA A CA 1
ATOM 1897 C C . ALA A 1 244 ? 3.017 -2.656 3.962 1.00 85.69 244 ALA A C 1
ATOM 1899 O O . ALA A 1 244 ? 3.369 -1.703 4.649 1.00 85.69 244 ALA A O 1
ATOM 1900 N N . ALA A 1 245 ? 1.908 -2.617 3.232 1.00 92.75 245 ALA A N 1
ATOM 1901 C CA . ALA A 1 245 ? 1.012 -1.468 3.203 1.00 92.75 245 ALA A CA 1
ATOM 1902 C C . ALA A 1 245 ? 0.394 -1.204 4.583 1.00 92.75 245 ALA A C 1
ATOM 1904 O O . ALA A 1 245 ? 0.493 -0.095 5.097 1.00 92.75 245 ALA A O 1
ATOM 1905 N N . LEU A 1 246 ? -0.167 -2.231 5.227 1.00 93.44 246 LEU A N 1
ATOM 1906 C CA . LEU A 1 246 ? -0.774 -2.124 6.556 1.00 93.44 246 LEU A CA 1
ATOM 1907 C C . LEU A 1 246 ? 0.232 -1.646 7.611 1.00 93.44 246 LEU A C 1
ATOM 1909 O O . LEU A 1 246 ? -0.090 -0.771 8.408 1.00 93.44 246 LEU A O 1
ATOM 1913 N N . GLN A 1 247 ? 1.462 -2.168 7.591 1.00 89.62 247 GLN A N 1
ATOM 1914 C CA . GLN A 1 247 ? 2.530 -1.693 8.475 1.00 89.62 247 GLN A CA 1
ATOM 1915 C C . GLN A 1 247 ? 2.894 -0.231 8.190 1.00 89.62 247 GLN A C 1
ATOM 1917 O O . GLN A 1 247 ? 2.932 0.573 9.109 1.00 89.62 247 GLN A O 1
ATOM 1922 N N . ALA A 1 248 ? 3.105 0.137 6.921 1.00 90.31 248 ALA A N 1
ATOM 1923 C CA . ALA A 1 248 ? 3.482 1.505 6.562 1.00 90.31 248 ALA A CA 1
ATOM 1924 C C . ALA A 1 248 ? 2.397 2.524 6.940 1.00 90.31 248 ALA A C 1
ATOM 1926 O O . ALA A 1 248 ? 2.705 3.578 7.486 1.00 90.31 248 ALA A O 1
ATOM 1927 N N . MET A 1 249 ? 1.129 2.187 6.691 1.00 94.25 249 MET A N 1
ATOM 1928 C CA . MET A 1 249 ? -0.015 3.031 7.034 1.00 94.25 249 MET A CA 1
ATOM 1929 C C . MET A 1 249 ? -0.228 3.140 8.551 1.00 94.25 249 MET A C 1
ATOM 1931 O O . MET A 1 249 ? -0.665 4.182 9.029 1.00 94.25 249 MET A O 1
ATOM 1935 N N . ASN A 1 250 ? 0.094 2.088 9.312 1.00 91.62 250 ASN A N 1
ATOM 1936 C CA . ASN A 1 250 ? 0.101 2.146 10.773 1.00 91.62 250 ASN A CA 1
ATOM 1937 C C . ASN A 1 250 ? 1.205 3.077 11.301 1.00 91.62 250 ASN A C 1
ATOM 1939 O O . ASN A 1 250 ? 0.968 3.820 12.248 1.00 91.62 250 ASN A O 1
ATOM 1943 N N . ASP A 1 251 ? 2.393 3.023 10.697 1.00 89.69 251 ASP A N 1
ATOM 1944 C CA . ASP A 1 251 ? 3.573 3.754 11.170 1.00 89.69 251 ASP A CA 1
ATOM 1945 C C . ASP A 1 251 ? 3.538 5.239 10.780 1.00 89.69 251 ASP A C 1
ATOM 1947 O O . ASP A 1 251 ? 3.951 6.083 11.572 1.00 89.69 251 ASP A O 1
ATOM 1951 N N . VAL A 1 252 ? 3.021 5.577 9.590 1.00 90.50 252 VAL A N 1
ATOM 1952 C CA . VAL A 1 252 ? 2.861 6.983 9.174 1.00 90.50 252 VAL A CA 1
ATOM 1953 C C . VAL A 1 252 ? 1.839 7.708 10.051 1.00 90.50 252 VAL A C 1
ATOM 1955 O O . VAL A 1 252 ? 2.052 8.862 10.413 1.00 90.50 252 VAL A O 1
ATOM 1958 N N . GLY A 1 253 ? 0.754 7.025 10.434 1.00 84.12 253 GLY A N 1
ATOM 1959 C CA . GLY A 1 253 ? -0.279 7.539 11.328 1.00 84.12 253 GLY A CA 1
ATOM 1960 C C . GLY A 1 253 ? -1.085 8.690 10.726 1.00 84.12 253 GLY A C 1
ATOM 1961 O O . GLY A 1 253 ? -2.230 8.492 10.343 1.00 84.12 253 GLY A O 1
ATOM 1962 N N . ASP A 1 254 ? -0.511 9.889 10.658 1.00 90.56 254 ASP A N 1
ATOM 1963 C CA . ASP A 1 254 ? -1.152 11.123 10.200 1.00 90.56 254 ASP A CA 1
ATOM 1964 C C . ASP A 1 254 ? -0.830 11.430 8.727 1.00 90.56 254 ASP A C 1
ATOM 1966 O O . ASP A 1 254 ? 0.323 11.627 8.347 1.00 90.56 254 ASP A O 1
ATOM 1970 N N . LEU A 1 255 ? -1.871 11.516 7.895 1.00 93.56 255 LEU A N 1
ATOM 1971 C CA . LEU A 1 255 ? -1.737 11.783 6.461 1.00 93.56 255 LEU A CA 1
ATOM 1972 C C . LEU A 1 255 ? -1.506 13.253 6.091 1.00 93.56 255 LEU A C 1
ATOM 1974 O O . LEU A 1 255 ? -1.128 13.529 4.949 1.00 93.56 255 LEU A O 1
ATOM 1978 N N . PHE A 1 256 ? -1.759 14.194 7.003 1.00 92.75 256 PHE A N 1
ATOM 1979 C CA . PHE A 1 256 ? -1.480 15.616 6.773 1.00 92.75 256 PHE A CA 1
ATOM 1980 C C . PHE A 1 256 ? -0.092 16.018 7.268 1.00 92.75 256 PHE A C 1
ATOM 1982 O O . PHE A 1 256 ? 0.479 16.970 6.741 1.00 92.75 256 PHE A O 1
ATOM 1989 N N . GLY A 1 257 ? 0.460 15.284 8.238 1.00 81.50 257 GLY A N 1
ATOM 1990 C CA . GLY A 1 257 ? 1.739 15.606 8.869 1.00 81.50 257 GLY A CA 1
ATOM 1991 C C . GLY A 1 257 ? 1.678 16.847 9.766 1.00 81.50 257 GLY A C 1
ATOM 1992 O O . GLY A 1 257 ? 2.720 17.398 10.115 1.00 81.50 257 GLY A O 1
ATOM 1993 N N . ASP A 1 258 ? 0.476 17.302 10.129 1.00 82.19 258 ASP A N 1
ATOM 1994 C CA . ASP A 1 258 ? 0.228 18.478 10.970 1.00 82.19 258 ASP A CA 1
ATOM 1995 C C . ASP A 1 258 ? -0.059 18.106 12.441 1.00 82.19 258 ASP A C 1
ATOM 1997 O O . ASP A 1 258 ? -0.272 18.982 13.283 1.00 82.19 258 ASP A O 1
ATOM 2001 N N . GLY A 1 259 ? -0.058 16.809 12.769 1.00 80.56 259 GLY A N 1
ATOM 2002 C CA . GLY A 1 259 ? -0.392 16.278 14.089 1.00 80.56 259 GLY A CA 1
ATOM 2003 C C . GLY A 1 259 ? -1.899 16.184 14.343 1.00 80.56 259 GLY A C 1
ATOM 2004 O O . GLY A 1 259 ? -2.325 15.874 15.464 1.00 80.56 259 GLY A O 1
ATOM 2005 N N . SER A 1 260 ? -2.732 16.447 13.333 1.00 81.25 260 SER A N 1
ATOM 2006 C CA . SER A 1 260 ? -4.179 16.341 13.438 1.00 81.25 260 SER A CA 1
ATOM 2007 C C . SER A 1 260 ? -4.590 14.890 13.627 1.00 81.25 260 SER A C 1
ATOM 2009 O O . SER A 1 260 ? -4.423 14.019 12.777 1.00 81.25 260 SER A O 1
ATOM 2011 N N . ARG A 1 261 ? -5.275 14.622 14.737 1.00 82.69 261 ARG A N 1
ATOM 2012 C CA . ARG A 1 261 ? -5.822 13.286 14.992 1.00 82.69 261 ARG A CA 1
ATOM 2013 C C . ARG A 1 261 ? -6.975 12.909 14.046 1.00 82.69 261 ARG A C 1
ATOM 2015 O O . ARG A 1 261 ? -7.457 11.786 14.103 1.00 82.69 261 ARG A O 1
ATOM 2022 N N . ARG A 1 262 ? -7.464 13.841 13.218 1.00 84.50 262 ARG A N 1
ATOM 2023 C CA . ARG A 1 262 ? -8.561 13.603 12.260 1.00 84.50 262 ARG A CA 1
ATOM 2024 C C . ARG A 1 262 ? -8.078 13.075 10.910 1.00 84.50 262 ARG A C 1
ATOM 2026 O O . ARG A 1 262 ? -8.884 12.519 10.173 1.00 84.50 262 ARG A O 1
ATOM 2033 N N . SER A 1 263 ? -6.806 13.283 10.588 1.00 91.12 263 SER A N 1
ATOM 2034 C CA . SER A 1 263 ? -6.102 12.677 9.450 1.00 91.12 263 SER A CA 1
ATOM 2035 C C . SER A 1 263 ? -5.354 11.405 9.851 1.00 91.12 263 SER A C 1
ATOM 2037 O O . SER A 1 263 ? -4.681 10.806 9.012 1.00 91.12 263 SER A O 1
ATOM 2039 N N . ALA A 1 264 ? -5.505 10.983 11.112 1.00 91.81 264 ALA A N 1
ATOM 2040 C CA . ALA A 1 264 ? -4.972 9.733 11.611 1.00 91.81 264 ALA A CA 1
ATOM 2041 C C . ALA A 1 264 ? -5.662 8.537 10.946 1.00 91.81 264 ALA A C 1
ATOM 2043 O O . ALA A 1 264 ? -6.888 8.464 10.838 1.00 91.81 264 ALA A O 1
ATOM 2044 N N . ILE A 1 265 ? -4.840 7.588 10.533 1.00 94.31 265 ILE A N 1
ATOM 2045 C CA . ILE A 1 265 ? -5.229 6.324 9.947 1.00 94.31 265 ILE A CA 1
ATOM 2046 C C . ILE A 1 265 ? -5.109 5.220 10.990 1.00 94.31 265 ILE A C 1
ATOM 2048 O O . ILE A 1 265 ? -4.174 5.167 11.787 1.00 94.31 265 ILE A O 1
ATOM 2052 N N . HIS A 1 266 ? -6.070 4.304 10.961 1.00 93.50 266 HIS A N 1
ATOM 2053 C CA . HIS A 1 266 ? -6.180 3.216 11.914 1.00 93.50 266 HIS A CA 1
ATOM 2054 C C . HIS A 1 266 ? -6.097 1.867 11.208 1.00 93.50 266 HIS A C 1
ATOM 2056 O O . HIS A 1 266 ? -6.941 1.524 10.373 1.00 93.50 266 HIS A O 1
ATOM 2062 N N . VAL A 1 267 ? -5.093 1.086 11.600 1.00 93.75 267 VAL A N 1
ATOM 2063 C CA . VAL A 1 267 ? -4.866 -0.291 11.160 1.00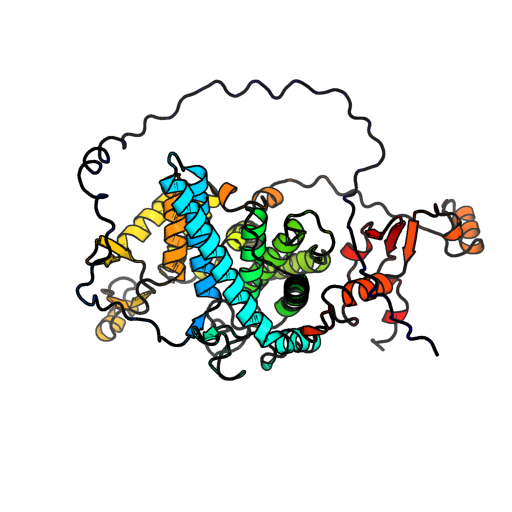 93.75 267 VAL A CA 1
ATOM 2064 C C . VAL A 1 267 ? -4.962 -1.208 12.374 1.00 93.75 267 VAL A C 1
ATOM 2066 O O . VAL A 1 267 ? -4.362 -0.940 13.416 1.00 93.75 267 VAL A O 1
ATOM 2069 N N . LEU A 1 268 ? -5.719 -2.298 12.251 1.00 92.44 268 LEU A N 1
ATOM 2070 C CA . LEU A 1 268 ? -5.811 -3.295 13.315 1.00 92.44 268 LEU A CA 1
ATOM 2071 C C . LEU A 1 268 ? -4.548 -4.181 13.314 1.00 92.44 268 LEU A C 1
ATOM 2073 O O . LEU A 1 268 ? -4.238 -4.780 12.278 1.00 92.44 268 LEU A O 1
ATOM 2077 N N . PRO A 1 269 ? -3.820 -4.311 14.440 1.00 91.00 269 PRO A N 1
ATOM 2078 C CA . PRO A 1 269 ? -2.612 -5.140 14.526 1.00 91.00 269 PRO A CA 1
ATOM 2079 C C . PRO A 1 269 ? -2.843 -6.607 14.166 1.00 91.00 269 PRO A C 1
ATOM 2081 O O . PRO A 1 269 ? -1.973 -7.230 13.559 1.00 91.00 269 PRO A O 1
ATOM 2084 N N . ASP A 1 270 ? -4.021 -7.145 14.487 1.00 91.94 270 ASP A N 1
ATOM 2085 C CA . ASP A 1 270 ? -4.410 -8.515 14.150 1.00 91.94 270 ASP A CA 1
ATOM 2086 C C . ASP A 1 270 ? -4.279 -8.793 12.650 1.00 91.94 270 ASP A C 1
ATOM 2088 O O . ASP A 1 270 ? -3.829 -9.865 12.256 1.00 91.94 270 ASP A O 1
ATOM 2092 N N . GLN A 1 271 ? -4.590 -7.810 11.800 1.00 92.12 271 GLN A N 1
ATOM 2093 C CA . GLN A 1 271 ? -4.540 -7.975 10.345 1.00 92.12 271 GLN A CA 1
ATOM 2094 C C . GLN A 1 271 ? -3.099 -8.094 9.835 1.00 92.12 271 GLN A C 1
ATOM 2096 O O . GLN A 1 271 ? -2.819 -8.891 8.937 1.00 92.12 271 GLN A O 1
ATOM 2101 N N . ILE A 1 272 ? -2.160 -7.363 10.446 1.00 89.12 272 ILE A N 1
ATOM 2102 C CA . ILE A 1 272 ? -0.728 -7.443 10.121 1.00 89.12 272 ILE A CA 1
ATOM 2103 C C . ILE A 1 272 ? -0.171 -8.819 10.509 1.00 89.12 272 ILE A C 1
ATOM 2105 O O . ILE A 1 272 ? 0.526 -9.455 9.711 1.00 89.12 272 ILE A O 1
ATOM 2109 N N . GLU A 1 273 ? -0.492 -9.296 11.714 1.00 88.06 273 GLU A N 1
ATOM 2110 C CA . GLU A 1 273 ? -0.002 -10.588 12.204 1.00 88.06 273 GLU A CA 1
ATOM 2111 C C . GLU A 1 273 ? -0.630 -11.769 11.461 1.00 88.06 273 GLU A C 1
ATOM 2113 O O . GLU A 1 273 ? 0.066 -12.727 11.129 1.00 88.06 273 GLU A O 1
ATOM 2118 N N . GLN A 1 274 ? -1.905 -11.680 11.081 1.00 90.56 274 GLN A N 1
ATOM 2119 C CA . GLN A 1 274 ? -2.536 -12.691 10.232 1.00 90.56 274 GLN A CA 1
ATOM 2120 C C . GLN A 1 274 ? -1.879 -12.767 8.848 1.00 90.56 274 GLN A C 1
ATOM 2122 O O . GLN A 1 274 ? -1.572 -13.868 8.390 1.00 90.56 274 GLN A O 1
ATOM 2127 N N . CYS A 1 275 ? -1.569 -11.631 8.207 1.00 87.25 275 CYS A N 1
ATOM 2128 C CA . CYS A 1 275 ? -0.791 -11.641 6.962 1.00 87.25 275 CYS A CA 1
ATOM 2129 C C . CYS A 1 275 ? 0.579 -12.310 7.166 1.00 87.25 275 CYS A C 1
ATOM 2131 O O . CYS A 1 275 ? 1.034 -13.081 6.323 1.00 87.25 275 CYS A O 1
ATOM 2133 N N . SER A 1 276 ? 1.234 -12.041 8.301 1.00 84.00 276 SER A N 1
ATOM 2134 C CA . SER A 1 276 ? 2.510 -12.659 8.676 1.00 84.00 276 SER A CA 1
ATOM 2135 C C . SER A 1 276 ? 2.399 -14.184 8.801 1.00 84.00 276 SER A C 1
ATOM 2137 O O . SER A 1 276 ? 3.218 -14.909 8.237 1.00 84.00 276 SER A O 1
ATOM 2139 N N . ALA A 1 277 ? 1.364 -14.672 9.489 1.00 85.88 277 ALA A N 1
ATOM 2140 C CA . ALA A 1 277 ? 1.099 -16.095 9.667 1.00 85.88 277 ALA A CA 1
ATOM 2141 C C . ALA A 1 277 ? 0.839 -16.797 8.326 1.00 85.88 277 ALA A C 1
ATOM 2143 O O . ALA A 1 277 ? 1.446 -17.832 8.043 1.00 85.88 277 ALA A O 1
ATOM 2144 N N . VAL A 1 278 ? 0.012 -16.196 7.463 1.00 85.25 278 VAL A N 1
ATOM 2145 C CA . VAL A 1 278 ? -0.280 -16.740 6.131 1.00 85.25 278 VAL A CA 1
ATOM 2146 C C . VAL A 1 278 ? 0.986 -16.792 5.273 1.00 85.25 278 VAL A C 1
ATOM 2148 O O . VAL A 1 278 ? 1.291 -17.840 4.706 1.00 85.25 278 VAL A O 1
ATOM 2151 N N . LEU A 1 279 ? 1.793 -15.729 5.243 1.00 80.06 279 LEU A N 1
ATOM 2152 C CA . LEU A 1 279 ? 3.062 -15.723 4.503 1.00 80.06 279 LEU A CA 1
ATOM 2153 C C . LEU A 1 279 ? 4.043 -16.789 4.997 1.00 80.06 279 LEU A C 1
ATOM 2155 O O . LEU A 1 279 ? 4.679 -17.451 4.181 1.00 80.06 279 LEU A O 1
ATOM 2159 N N . ASN A 1 280 ? 4.147 -16.983 6.312 1.00 77.06 280 ASN A N 1
ATOM 2160 C CA . ASN A 1 280 ? 4.998 -18.023 6.895 1.00 77.06 280 ASN A CA 1
ATOM 2161 C C . ASN A 1 280 ? 4.519 -19.437 6.542 1.00 77.06 280 ASN A C 1
ATOM 2163 O O . ASN A 1 280 ? 5.340 -20.342 6.441 1.00 77.06 280 ASN A O 1
ATOM 2167 N N . SER A 1 281 ? 3.211 -19.632 6.344 1.00 80.75 281 SER A N 1
ATOM 2168 C CA . SER A 1 281 ? 2.666 -20.910 5.868 1.00 80.75 281 SER A CA 1
ATOM 2169 C C . SER A 1 281 ? 2.919 -21.148 4.373 1.00 80.75 281 SER A C 1
ATOM 2171 O O . SER A 1 281 ? 3.091 -22.288 3.952 1.00 80.75 281 SER A O 1
ATOM 2173 N N . MET A 1 282 ? 2.975 -20.077 3.572 1.00 75.56 282 MET A N 1
ATOM 2174 C CA . MET A 1 282 ? 3.180 -20.146 2.120 1.00 75.56 282 MET A CA 1
ATOM 2175 C C . MET A 1 282 ? 4.657 -20.227 1.711 1.00 75.56 282 MET A C 1
ATOM 2177 O O . MET A 1 282 ? 4.968 -20.739 0.634 1.00 75.56 282 MET A O 1
ATOM 2181 N N . LEU A 1 283 ? 5.573 -19.698 2.529 1.00 67.38 283 LEU A N 1
ATOM 2182 C CA . LEU A 1 283 ? 6.989 -19.546 2.191 1.00 67.38 283 LEU A CA 1
ATOM 2183 C C . LEU A 1 283 ? 7.894 -20.375 3.123 1.00 67.38 283 LEU A C 1
ATOM 2185 O O . LEU A 1 283 ? 7.754 -20.294 4.341 1.00 67.38 283 LEU A O 1
ATOM 2189 N N . PRO A 1 284 ? 8.898 -21.101 2.592 1.00 59.19 284 PRO A N 1
ATOM 2190 C CA . PRO A 1 284 ? 9.936 -21.735 3.409 1.00 59.19 284 PRO A CA 1
ATOM 2191 C C . PRO A 1 284 ? 10.671 -20.743 4.330 1.00 59.19 284 PRO A C 1
ATOM 2193 O O . PRO A 1 284 ? 10.903 -19.592 3.962 1.00 59.19 284 PRO A O 1
ATOM 2196 N N . GLY A 1 285 ? 11.116 -21.190 5.509 1.00 48.91 285 GLY A N 1
ATOM 2197 C CA . GLY A 1 285 ? 11.623 -20.317 6.585 1.00 48.91 285 GLY A CA 1
ATOM 2198 C C . GLY A 1 285 ? 12.763 -19.342 6.228 1.00 48.91 285 GLY A C 1
ATOM 2199 O O . GLY A 1 285 ? 12.807 -18.242 6.776 1.00 48.91 285 GLY A O 1
ATOM 2200 N N . SER A 1 286 ? 13.649 -19.672 5.279 1.00 44.09 286 SER A N 1
ATOM 2201 C CA . SER A 1 286 ? 14.728 -18.773 4.814 1.00 44.09 286 SER A CA 1
ATOM 2202 C C . SER A 1 286 ? 14.224 -17.599 3.961 1.00 44.09 286 SER A C 1
ATOM 2204 O O . SER A 1 286 ? 14.874 -16.556 3.885 1.00 44.09 286 SER A O 1
ATOM 2206 N N . LEU A 1 287 ? 13.044 -17.749 3.356 1.00 46.81 287 LEU A N 1
ATOM 2207 C CA . LEU A 1 287 ? 12.382 -16.741 2.530 1.00 46.81 287 LEU A CA 1
ATOM 2208 C C . LEU A 1 287 ? 11.588 -15.763 3.374 1.00 46.81 287 LEU A C 1
ATOM 2210 O O . LEU A 1 287 ? 11.630 -14.573 3.102 1.00 46.81 287 LEU A O 1
ATOM 2214 N N . SER A 1 288 ? 10.970 -16.230 4.462 1.00 38.72 288 SER A N 1
ATOM 2215 C CA . SER A 1 288 ? 10.251 -15.377 5.419 1.00 38.72 288 SER A CA 1
ATOM 2216 C C . SER A 1 288 ? 11.096 -14.182 5.885 1.00 38.72 288 SER A C 1
ATOM 2218 O O . SER A 1 288 ? 10.573 -13.077 6.007 1.00 38.72 288 SER A O 1
ATOM 2220 N N . ALA A 1 289 ? 12.409 -14.363 6.088 1.00 36.41 289 ALA A N 1
ATOM 2221 C CA . ALA A 1 289 ? 13.327 -13.289 6.478 1.00 36.41 289 ALA A CA 1
ATOM 2222 C C . ALA A 1 289 ? 13.704 -12.327 5.341 1.00 36.41 289 ALA A C 1
ATOM 2224 O O . ALA A 1 289 ? 13.785 -11.127 5.584 1.00 36.41 289 ALA A O 1
ATOM 2225 N N . ARG A 1 290 ? 13.892 -12.828 4.114 1.00 40.72 290 ARG A N 1
ATOM 2226 C CA . ARG A 1 290 ? 14.322 -12.027 2.952 1.00 40.72 290 ARG A CA 1
ATOM 2227 C C . ARG A 1 290 ? 13.151 -11.323 2.265 1.00 40.72 290 ARG A C 1
ATOM 2229 O O . ARG A 1 290 ? 13.251 -10.152 1.928 1.00 40.72 290 ARG A O 1
ATOM 2236 N N . THR A 1 291 ? 11.978 -11.953 2.205 1.00 38.97 291 THR A N 1
ATOM 2237 C CA . THR A 1 291 ? 10.728 -11.344 1.721 1.00 38.97 291 THR A CA 1
ATOM 2238 C C . THR A 1 291 ? 10.331 -10.095 2.527 1.00 38.97 291 THR A C 1
ATOM 2240 O O . THR A 1 291 ? 9.629 -9.241 1.999 1.00 38.97 291 THR A O 1
ATOM 2243 N N . ARG A 1 292 ? 10.824 -9.916 3.765 1.00 42.28 292 ARG A N 1
ATOM 2244 C CA . ARG A 1 292 ? 10.568 -8.722 4.599 1.00 42.28 292 ARG A CA 1
ATOM 2245 C C . ARG A 1 292 ? 11.242 -7.439 4.092 1.00 42.28 292 ARG A C 1
ATOM 2247 O O . ARG A 1 292 ? 10.662 -6.373 4.256 1.00 42.28 292 ARG A O 1
ATOM 2254 N N . ILE A 1 293 ? 12.413 -7.536 3.460 1.00 39.38 293 ILE A N 1
ATOM 2255 C CA . ILE A 1 293 ? 13.142 -6.386 2.889 1.00 39.38 293 ILE A CA 1
ATOM 2256 C C . ILE A 1 293 ? 12.670 -6.120 1.452 1.00 39.38 293 ILE A C 1
ATOM 2258 O O . ILE A 1 293 ? 12.476 -4.974 1.058 1.00 39.38 293 ILE A O 1
ATOM 2262 N N . VAL A 1 294 ? 12.350 -7.181 0.705 1.00 41.53 294 VAL A N 1
ATOM 2263 C CA . VAL A 1 294 ? 11.901 -7.089 -0.696 1.00 41.53 294 VAL A CA 1
ATOM 2264 C C . VAL A 1 294 ? 10.427 -6.641 -0.827 1.00 41.53 294 VAL A C 1
ATOM 2266 O O . VAL A 1 294 ? 9.994 -6.226 -1.894 1.00 41.53 294 VAL A O 1
ATOM 2269 N N . CYS A 1 295 ? 9.643 -6.603 0.260 1.00 44.38 295 CYS A N 1
ATOM 2270 C CA . CYS A 1 295 ? 8.319 -5.953 0.261 1.00 44.38 295 CYS A CA 1
ATOM 2271 C C . CYS A 1 295 ? 8.378 -4.413 0.342 1.00 44.38 295 CYS A C 1
ATOM 2273 O O . CYS A 1 295 ? 7.335 -3.772 0.257 1.00 44.38 295 CYS A O 1
ATOM 2275 N N . ILE A 1 296 ? 9.566 -3.810 0.490 1.00 45.53 296 ILE A N 1
ATOM 2276 C CA . ILE A 1 296 ? 9.737 -2.349 0.419 1.00 45.53 296 ILE A CA 1
ATOM 2277 C C . ILE A 1 296 ? 9.688 -1.866 -1.040 1.00 45.53 296 ILE A C 1
ATOM 2279 O O . ILE A 1 296 ? 9.296 -0.727 -1.271 1.00 45.53 296 ILE A O 1
ATOM 2283 N N . ILE A 1 297 ? 10.016 -2.723 -2.021 1.00 46.16 297 ILE A N 1
ATOM 2284 C CA . ILE A 1 297 ? 10.005 -2.358 -3.451 1.00 46.16 297 ILE A CA 1
ATOM 2285 C C . ILE A 1 297 ? 9.486 -3.489 -4.368 1.00 46.16 297 ILE A C 1
ATOM 2287 O O . ILE A 1 297 ? 9.724 -3.451 -5.558 1.00 46.16 297 ILE A O 1
ATOM 2291 N N . THR A 1 298 ? 8.678 -4.422 -3.849 1.00 49.53 298 THR A N 1
ATOM 2292 C CA . THR A 1 298 ? 7.977 -5.522 -4.559 1.00 49.53 298 THR A CA 1
ATOM 2293 C C . THR A 1 298 ? 8.742 -6.850 -4.733 1.00 49.53 298 THR A C 1
ATOM 2295 O O . THR A 1 298 ? 9.867 -6.919 -5.212 1.00 49.53 298 THR A O 1
ATOM 2298 N N . SER A 1 299 ? 8.106 -7.968 -4.349 1.00 39.97 299 SER A N 1
ATOM 2299 C CA . SER A 1 299 ? 8.544 -9.317 -4.735 1.00 39.97 299 SER A CA 1
ATOM 2300 C C . SER A 1 299 ? 7.368 -10.255 -4.990 1.00 39.97 299 SER A C 1
ATOM 2302 O O . SER A 1 299 ? 6.529 -10.430 -4.103 1.00 39.97 299 SER A O 1
ATOM 2304 N N . PRO A 1 300 ? 7.362 -10.956 -6.132 1.00 37.69 300 PRO A N 1
ATOM 2305 C CA . PRO A 1 300 ? 6.779 -12.275 -6.303 1.00 37.69 300 PRO A CA 1
ATOM 2306 C C . PRO A 1 300 ? 7.808 -13.366 -5.998 1.00 37.69 300 PRO A C 1
ATOM 2308 O O . PRO A 1 300 ? 8.845 -13.460 -6.641 1.00 37.69 300 PRO A O 1
ATOM 2311 N N . ASN A 1 301 ? 7.482 -14.236 -5.039 1.00 33.97 301 ASN A N 1
ATOM 2312 C CA . ASN A 1 301 ? 7.950 -15.624 -4.970 1.00 33.97 301 ASN A CA 1
ATOM 2313 C C . ASN A 1 301 ? 9.412 -15.884 -5.412 1.00 33.97 301 ASN A C 1
ATOM 2315 O O . ASN A 1 301 ? 9.671 -16.456 -6.476 1.00 33.97 301 ASN A O 1
ATOM 2319 N N . TYR A 1 302 ? 10.361 -15.594 -4.517 1.00 37.47 302 TYR A N 1
ATOM 2320 C CA . TYR A 1 302 ? 11.791 -15.938 -4.633 1.00 37.47 302 TYR A CA 1
ATOM 2321 C C . TYR A 1 302 ? 12.047 -17.439 -4.915 1.00 37.47 302 TYR A C 1
ATOM 2323 O O . TYR A 1 302 ? 13.069 -17.801 -5.493 1.00 37.47 302 TYR A O 1
ATOM 2331 N N . ASN A 1 303 ? 11.095 -18.331 -4.610 1.00 29.20 303 ASN A N 1
ATOM 2332 C CA . ASN A 1 303 ? 11.225 -19.760 -4.914 1.00 29.20 303 ASN A CA 1
ATOM 2333 C C . ASN A 1 303 ? 11.018 -20.136 -6.392 1.00 29.20 303 ASN A C 1
ATOM 2335 O O . ASN A 1 303 ? 11.523 -21.170 -6.811 1.00 29.20 303 ASN A O 1
ATOM 2339 N N . SER A 1 304 ? 10.319 -19.334 -7.204 1.00 30.09 304 SER A N 1
ATOM 2340 C CA . SER A 1 304 ? 10.166 -19.650 -8.641 1.00 30.09 304 SER A CA 1
ATOM 2341 C C . SER A 1 304 ? 11.323 -19.127 -9.498 1.00 30.09 304 SER A C 1
ATOM 2343 O O . SER A 1 304 ? 11.653 -19.732 -10.518 1.00 30.09 304 SER A O 1
ATOM 2345 N N . LEU A 1 305 ? 12.000 -18.071 -9.034 1.00 31.66 305 LEU A N 1
ATOM 2346 C CA . LEU A 1 305 ? 13.136 -17.449 -9.723 1.00 31.66 305 LEU A CA 1
ATOM 2347 C C . LEU A 1 305 ? 14.437 -18.251 -9.593 1.00 31.66 305 LEU A C 1
ATOM 2349 O O . LEU A 1 305 ? 15.297 -18.158 -10.459 1.00 31.66 305 LEU A O 1
ATOM 2353 N N . ARG A 1 306 ? 14.573 -19.084 -8.553 1.00 27.80 306 ARG A N 1
ATOM 2354 C CA . ARG A 1 306 ? 15.680 -20.052 -8.453 1.00 27.80 306 ARG A CA 1
ATOM 2355 C C . ARG A 1 306 ? 15.398 -21.389 -9.144 1.00 27.80 306 ARG A C 1
ATOM 2357 O O . ARG A 1 306 ? 16.342 -22.109 -9.444 1.00 27.80 306 ARG A O 1
ATOM 2364 N N . ILE A 1 307 ? 14.126 -21.739 -9.362 1.00 29.80 307 ILE A N 1
ATOM 2365 C CA . ILE A 1 307 ? 13.714 -23.089 -9.804 1.00 29.80 307 ILE A CA 1
ATOM 2366 C C . ILE A 1 307 ? 13.288 -23.120 -11.282 1.00 29.80 307 ILE A C 1
ATOM 2368 O O . ILE A 1 307 ? 13.145 -24.184 -11.879 1.00 29.80 307 ILE A O 1
ATOM 2372 N N . SER A 1 308 ? 13.186 -21.968 -11.940 1.00 27.66 308 SER A N 1
ATOM 2373 C CA . SER A 1 308 ? 13.034 -21.908 -13.391 1.00 27.66 308 SER A CA 1
ATOM 2374 C C . SER A 1 308 ? 13.906 -20.794 -13.947 1.00 27.66 308 SER A C 1
ATOM 2376 O O . SER A 1 308 ? 13.899 -19.699 -13.403 1.00 27.66 308 SER A O 1
ATOM 2378 N N . ASN A 1 309 ? 14.667 -21.092 -15.006 1.00 35.03 309 ASN A N 1
ATOM 2379 C CA . ASN A 1 309 ? 15.489 -20.167 -15.797 1.00 35.03 309 ASN A CA 1
ATOM 2380 C C . ASN A 1 309 ? 14.652 -19.032 -16.425 1.00 35.03 309 ASN A C 1
ATOM 2382 O O . ASN A 1 309 ? 14.580 -18.905 -17.647 1.00 35.03 309 ASN A O 1
ATOM 2386 N N . VAL A 1 310 ? 13.983 -18.217 -15.617 1.00 37.09 310 VAL A N 1
ATOM 2387 C CA . VAL A 1 310 ? 13.353 -16.978 -16.050 1.00 37.09 310 VAL A CA 1
ATOM 2388 C C . VAL A 1 310 ? 14.442 -15.916 -15.950 1.00 37.09 310 VAL A C 1
ATOM 2390 O O . VAL A 1 310 ? 14.550 -15.196 -14.963 1.00 37.09 310 VAL A O 1
ATOM 2393 N N . ASN A 1 311 ? 15.300 -15.874 -16.971 1.00 48.34 311 ASN A N 1
ATOM 2394 C CA . ASN A 1 311 ? 16.279 -14.809 -17.202 1.00 48.34 311 ASN A CA 1
ATOM 2395 C C . ASN A 1 311 ? 15.538 -13.520 -17.613 1.00 48.34 311 ASN A C 1
ATOM 2397 O O . ASN A 1 311 ? 15.659 -13.055 -18.743 1.00 48.34 311 ASN A O 1
ATOM 2401 N N . GLY A 1 312 ? 14.675 -13.008 -16.734 1.00 56.91 312 GLY A N 1
ATOM 2402 C CA . GLY A 1 312 ? 13.934 -11.772 -16.947 1.00 56.91 312 GLY A CA 1
ATOM 2403 C C . GLY A 1 312 ? 14.759 -10.569 -16.502 1.00 56.91 312 GLY A C 1
ATOM 2404 O O . GLY A 1 312 ? 15.270 -10.545 -15.386 1.00 56.91 312 GLY A O 1
ATOM 2405 N N . LEU A 1 313 ? 14.847 -9.551 -17.355 1.00 64.12 313 LEU A N 1
ATOM 2406 C CA . LEU A 1 313 ? 15.524 -8.269 -17.103 1.00 64.12 313 LEU A CA 1
ATOM 2407 C C . LEU A 1 313 ? 15.080 -7.609 -15.801 1.00 64.12 313 LEU A C 1
ATOM 2409 O O . LEU A 1 313 ? 15.896 -7.181 -14.988 1.00 64.12 313 LEU A O 1
ATOM 2413 N N . PHE A 1 314 ? 13.763 -7.603 -15.594 1.00 67.25 314 PHE A N 1
ATOM 2414 C CA . PHE A 1 314 ? 13.110 -7.153 -14.375 1.00 67.25 314 PHE A CA 1
ATOM 2415 C C . PHE A 1 314 ? 13.752 -7.796 -13.139 1.00 67.25 314 PHE A C 1
ATOM 2417 O O . PHE A 1 314 ? 14.155 -7.086 -12.224 1.00 67.25 314 PHE A O 1
ATOM 2424 N N . SER A 1 315 ? 13.949 -9.118 -13.144 1.00 69.75 315 SER A N 1
ATOM 2425 C CA . SER A 1 315 ? 14.491 -9.876 -12.013 1.00 69.75 315 SER A CA 1
ATOM 2426 C C . SER A 1 315 ? 15.902 -9.448 -11.606 1.00 69.75 315 SER A C 1
ATOM 2428 O O . SER A 1 315 ? 16.183 -9.428 -10.411 1.00 69.75 315 SER A O 1
ATOM 2430 N N . TYR A 1 316 ? 16.776 -9.068 -12.545 1.00 77.75 316 TYR A N 1
ATOM 2431 C CA . TYR A 1 316 ? 18.124 -8.605 -12.194 1.00 77.75 316 TYR A CA 1
ATOM 2432 C C . TYR A 1 316 ? 18.107 -7.284 -11.424 1.00 77.75 316 TYR A C 1
ATOM 2434 O O . TYR A 1 316 ? 18.847 -7.146 -10.453 1.00 77.75 316 TYR A O 1
ATOM 2442 N N . VAL A 1 317 ? 17.219 -6.353 -11.784 1.00 81.75 317 VAL A N 1
ATOM 2443 C CA . VAL A 1 317 ? 17.085 -5.076 -11.068 1.00 81.75 317 VAL A CA 1
ATOM 2444 C C . VAL A 1 317 ? 16.600 -5.300 -9.628 1.00 81.75 317 VAL A C 1
ATOM 2446 O O . VAL A 1 317 ? 17.131 -4.698 -8.698 1.00 81.75 317 VAL A O 1
ATOM 2449 N N . PHE A 1 318 ? 15.668 -6.236 -9.399 1.00 77.25 318 PHE A N 1
ATOM 2450 C CA . PHE A 1 318 ? 15.264 -6.603 -8.029 1.00 77.25 318 PHE A CA 1
ATOM 2451 C C . PHE A 1 318 ? 16.376 -7.224 -7.220 1.00 77.25 318 PHE A C 1
ATOM 2453 O O . PHE A 1 318 ? 16.551 -6.873 -6.059 1.00 77.25 318 PHE A O 1
ATOM 2460 N N . LEU A 1 319 ? 17.073 -8.197 -7.803 1.00 79.69 319 LEU A N 1
ATOM 2461 C CA . LEU A 1 319 ? 18.129 -8.909 -7.098 1.00 79.69 319 LEU A CA 1
ATOM 2462 C C . LEU A 1 319 ? 19.264 -7.952 -6.730 1.00 79.69 319 LEU A C 1
ATOM 2464 O O . LEU A 1 319 ? 19.804 -8.037 -5.631 1.00 79.69 319 LEU A O 1
ATOM 2468 N N . MET A 1 320 ? 19.550 -6.981 -7.597 1.00 84.44 320 MET A N 1
ATOM 2469 C CA . MET A 1 320 ? 20.471 -5.894 -7.304 1.00 84.44 320 MET A CA 1
ATOM 2470 C C . MET A 1 320 ? 19.978 -5.010 -6.145 1.00 84.44 320 MET A C 1
ATOM 2472 O O . MET A 1 320 ? 20.748 -4.750 -5.222 1.00 84.44 320 MET A O 1
ATOM 2476 N N . LEU A 1 321 ? 18.704 -4.591 -6.135 1.00 82.25 321 LEU A N 1
ATOM 2477 C CA . LEU A 1 321 ? 18.127 -3.852 -5.001 1.00 82.25 321 LEU A CA 1
ATOM 2478 C C . LEU A 1 321 ? 18.202 -4.659 -3.699 1.00 82.25 321 LEU A C 1
ATOM 2480 O O . LEU A 1 321 ? 18.629 -4.125 -2.679 1.00 82.25 321 LEU A O 1
ATOM 2484 N N . ASP A 1 322 ? 17.835 -5.941 -3.715 1.00 77.88 322 ASP A N 1
ATOM 2485 C CA . ASP A 1 322 ? 17.919 -6.812 -2.535 1.00 77.88 322 ASP A CA 1
ATOM 2486 C C . ASP A 1 322 ? 19.363 -6.909 -2.020 1.00 77.88 322 ASP A C 1
ATOM 2488 O O . ASP A 1 322 ? 19.613 -6.717 -0.828 1.00 77.88 322 ASP A O 1
ATOM 2492 N N . ALA A 1 323 ? 20.332 -7.113 -2.915 1.00 82.50 323 ALA A N 1
ATOM 2493 C CA . ALA A 1 323 ? 21.748 -7.144 -2.564 1.00 82.50 323 ALA A CA 1
ATOM 2494 C C . ALA A 1 323 ? 22.201 -5.825 -1.910 1.00 82.50 323 ALA A C 1
ATOM 2496 O O . ALA A 1 323 ? 22.817 -5.839 -0.842 1.00 82.50 323 ALA A O 1
ATOM 2497 N N . MET A 1 324 ? 21.815 -4.677 -2.475 1.00 82.94 324 MET A N 1
ATOM 2498 C CA . MET A 1 324 ? 22.129 -3.353 -1.924 1.00 82.94 324 MET A CA 1
ATOM 2499 C C . MET A 1 324 ? 21.515 -3.117 -0.544 1.00 82.94 324 MET A C 1
ATOM 2501 O O . MET A 1 324 ? 22.190 -2.630 0.367 1.00 82.94 324 MET A O 1
ATOM 2505 N N . TYR A 1 325 ? 20.246 -3.481 -0.354 1.00 78.00 325 TYR A N 1
ATOM 2506 C CA . TYR A 1 325 ? 19.564 -3.325 0.931 1.00 78.00 325 TYR A CA 1
ATOM 2507 C C . TYR A 1 325 ? 20.157 -4.236 2.015 1.00 78.00 325 TYR A C 1
ATOM 2509 O O . TYR A 1 325 ? 20.227 -3.830 3.178 1.00 78.00 325 TYR A O 1
ATOM 2517 N N . ASN A 1 326 ? 20.644 -5.420 1.633 1.00 77.31 326 ASN A N 1
ATOM 2518 C CA . ASN A 1 326 ? 21.351 -6.351 2.515 1.00 77.31 326 ASN A CA 1
ATOM 2519 C C . ASN A 1 326 ? 22.851 -6.039 2.673 1.00 77.31 326 ASN A C 1
ATOM 2521 O O . ASN A 1 326 ? 23.545 -6.765 3.384 1.00 77.31 326 ASN A O 1
ATOM 2525 N N . LYS A 1 327 ? 23.356 -4.964 2.049 1.00 81.75 327 LYS A N 1
ATOM 2526 C CA . LYS A 1 327 ? 24.782 -4.590 2.024 1.00 81.75 327 LYS A CA 1
ATOM 2527 C C . LYS A 1 327 ? 25.695 -5.690 1.454 1.00 81.75 327 LYS A C 1
ATOM 2529 O O . LYS A 1 327 ? 26.863 -5.774 1.825 1.00 81.75 327 LYS A O 1
ATOM 2534 N N . ASN A 1 328 ? 25.172 -6.525 0.558 1.00 83.81 328 ASN A N 1
ATOM 2535 C CA . ASN A 1 328 ? 25.944 -7.522 -0.170 1.00 83.81 328 ASN A CA 1
ATOM 2536 C C . ASN A 1 328 ? 26.513 -6.900 -1.453 1.00 83.81 328 ASN A C 1
ATOM 2538 O O . ASN A 1 328 ? 25.877 -6.914 -2.506 1.00 83.81 328 ASN A O 1
ATOM 2542 N N . THR A 1 329 ? 27.703 -6.308 -1.350 1.00 89.06 329 THR A N 1
ATOM 2543 C CA . THR A 1 329 ? 28.350 -5.604 -2.467 1.00 89.06 329 THR A CA 1
ATOM 2544 C C . THR A 1 329 ? 28.793 -6.539 -3.590 1.00 89.06 329 THR A C 1
ATOM 2546 O O . THR A 1 329 ? 28.788 -6.127 -4.743 1.00 89.06 329 THR A O 1
ATOM 2549 N N . GLU A 1 330 ? 29.151 -7.787 -3.271 1.00 91.19 330 GLU A N 1
ATOM 2550 C CA . GLU A 1 330 ? 29.579 -8.778 -4.267 1.00 91.19 330 GLU A CA 1
ATOM 2551 C C . GLU A 1 330 ? 28.417 -9.172 -5.187 1.00 91.19 330 GLU A C 1
ATOM 2553 O O . GLU A 1 330 ? 28.542 -9.085 -6.407 1.00 91.19 330 GLU A O 1
ATOM 2558 N N . GLU A 1 331 ? 27.258 -9.519 -4.612 1.00 84.75 331 GLU A N 1
ATOM 2559 C CA . GLU A 1 331 ? 26.052 -9.821 -5.399 1.00 84.75 331 GLU A CA 1
ATOM 2560 C C . GLU A 1 331 ? 25.565 -8.593 -6.185 1.00 84.75 331 GLU A C 1
ATOM 2562 O O . GLU A 1 331 ? 25.158 -8.722 -7.338 1.00 84.75 331 GLU A O 1
ATOM 2567 N N . ALA A 1 332 ? 25.624 -7.393 -5.595 1.00 86.25 332 ALA A N 1
ATOM 2568 C CA . ALA A 1 332 ? 25.207 -6.170 -6.281 1.00 86.25 332 ALA A CA 1
ATOM 2569 C C . ALA A 1 332 ? 26.047 -5.901 -7.543 1.00 86.25 332 ALA A C 1
ATOM 2571 O O . ALA A 1 332 ? 25.487 -5.559 -8.585 1.00 86.25 332 ALA A O 1
ATOM 2572 N N . GLU A 1 333 ? 27.366 -6.099 -7.465 1.00 92.25 333 GLU A N 1
ATOM 2573 C CA . GLU A 1 333 ? 28.280 -5.944 -8.600 1.00 92.25 333 GLU A CA 1
ATOM 2574 C C . GLU A 1 333 ? 28.043 -7.009 -9.680 1.00 92.25 333 GLU A C 1
ATOM 2576 O O . GLU A 1 333 ? 27.994 -6.695 -10.870 1.00 92.25 333 GLU A O 1
ATOM 2581 N N . GLU A 1 334 ? 27.816 -8.265 -9.283 1.00 90.00 334 GLU A N 1
ATOM 2582 C CA . GLU A 1 334 ? 27.481 -9.342 -10.221 1.00 90.00 334 GLU A CA 1
ATOM 2583 C C . GLU A 1 334 ? 26.215 -9.010 -11.028 1.00 90.00 334 GLU A C 1
ATOM 2585 O O . GLU A 1 334 ? 26.186 -9.166 -12.255 1.00 90.00 334 GLU A O 1
ATOM 2590 N N . TYR A 1 335 ? 25.159 -8.532 -10.362 1.00 87.06 335 TYR A N 1
ATOM 2591 C CA . TYR A 1 335 ? 23.920 -8.158 -11.044 1.00 87.06 335 TYR A CA 1
ATOM 2592 C C . TYR A 1 335 ? 24.074 -6.899 -11.899 1.00 87.06 335 TYR A C 1
ATOM 2594 O O . TYR A 1 335 ? 23.477 -6.844 -12.975 1.00 87.06 335 TYR A O 1
ATOM 2602 N N . TRP A 1 336 ? 24.899 -5.933 -11.486 1.00 89.12 336 TRP A N 1
ATOM 2603 C CA . TRP A 1 336 ? 25.208 -4.750 -12.292 1.00 89.12 336 TRP A CA 1
ATOM 2604 C C . TRP A 1 336 ? 25.854 -5.125 -13.629 1.00 89.12 336 TRP A 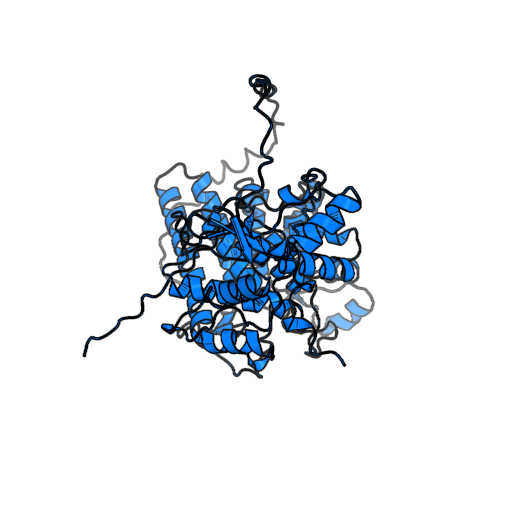C 1
ATOM 2606 O O . TRP A 1 336 ? 25.382 -4.709 -14.686 1.00 89.12 336 TRP A O 1
ATOM 2616 N N . GLN A 1 337 ? 26.864 -5.999 -13.605 1.00 89.75 337 GLN A N 1
ATOM 2617 C CA . GLN A 1 337 ? 27.525 -6.488 -14.821 1.00 89.75 337 GLN A CA 1
ATOM 2618 C C . GLN A 1 337 ? 26.564 -7.263 -15.729 1.00 89.75 337 GLN A C 1
ATOM 2620 O O . GLN A 1 337 ? 26.616 -7.149 -16.954 1.00 89.75 337 GLN A O 1
ATOM 2625 N N . ARG A 1 338 ? 25.650 -8.047 -15.145 1.00 87.38 338 ARG A N 1
ATOM 2626 C CA . ARG A 1 338 ? 24.611 -8.745 -15.916 1.00 87.38 338 ARG A CA 1
ATOM 2627 C C . ARG A 1 338 ? 23.621 -7.781 -16.557 1.00 87.38 338 ARG A C 1
ATOM 2629 O O . ARG A 1 338 ? 23.239 -8.027 -17.695 1.00 87.38 338 ARG A O 1
ATOM 2636 N N . LEU A 1 339 ? 23.236 -6.712 -15.858 1.00 85.50 339 LEU A N 1
ATOM 2637 C CA . LEU A 1 339 ? 22.356 -5.663 -16.378 1.00 85.50 339 LEU A CA 1
ATOM 2638 C C . LEU A 1 339 ? 23.000 -4.885 -17.530 1.00 85.50 339 LEU A C 1
ATOM 2640 O O . LEU A 1 339 ? 22.333 -4.628 -18.526 1.00 85.50 339 LEU A O 1
ATOM 2644 N N . ASP A 1 340 ? 24.289 -4.557 -17.440 1.00 85.75 340 ASP A N 1
ATOM 2645 C CA . ASP A 1 340 ? 24.991 -3.808 -18.494 1.00 85.75 340 ASP A CA 1
ATOM 2646 C C . ASP A 1 340 ? 24.980 -4.556 -19.842 1.00 85.75 340 ASP A C 1
ATOM 2648 O O . ASP A 1 340 ? 24.790 -3.950 -20.892 1.00 85.75 340 ASP A O 1
ATOM 2652 N N . ASN A 1 341 ? 25.052 -5.892 -19.807 1.00 83.38 341 ASN A N 1
ATOM 2653 C CA . ASN A 1 341 ? 24.999 -6.746 -21.001 1.00 83.38 341 ASN A CA 1
ATOM 2654 C C . ASN A 1 341 ? 23.624 -6.808 -21.687 1.00 83.38 341 ASN A C 1
ATOM 2656 O O . ASN A 1 341 ? 23.515 -7.326 -22.798 1.00 83.38 341 ASN A O 1
ATOM 2660 N N . VAL A 1 342 ? 22.567 -6.351 -21.019 1.00 81.50 342 VAL A N 1
ATOM 2661 C CA . VAL A 1 342 ? 21.174 -6.493 -21.475 1.00 81.50 342 VAL A CA 1
ATOM 2662 C C . VAL A 1 342 ? 20.437 -5.155 -21.574 1.00 81.50 342 VAL A C 1
ATOM 2664 O O . VAL A 1 342 ? 19.259 -5.109 -21.922 1.00 81.50 342 VAL A O 1
ATOM 2667 N N . ILE A 1 343 ? 21.116 -4.056 -21.256 1.00 86.88 343 ILE A N 1
ATOM 2668 C CA . ILE A 1 343 ? 20.625 -2.699 -21.473 1.00 86.88 343 ILE A CA 1
ATOM 2669 C C . ILE A 1 343 ? 20.827 -2.322 -22.940 1.00 86.88 343 ILE A C 1
ATOM 2671 O O . ILE A 1 343 ? 21.833 -2.654 -23.566 1.00 86.88 343 ILE A O 1
ATOM 2675 N N . VAL A 1 344 ? 19.872 -1.576 -23.485 1.00 87.69 344 VAL A N 1
ATOM 2676 C CA . VAL A 1 344 ? 19.925 -1.063 -24.853 1.00 87.69 344 VAL A CA 1
ATOM 2677 C C . VAL A 1 344 ? 20.195 0.435 -24.824 1.00 87.69 344 VAL A C 1
ATOM 2679 O O . VAL A 1 344 ? 19.580 1.173 -24.057 1.00 87.69 344 VAL A O 1
ATOM 2682 N N . SER A 1 345 ? 21.088 0.908 -25.690 1.00 86.31 345 SER A N 1
ATOM 2683 C CA . SER A 1 345 ? 21.321 2.340 -25.877 1.00 86.31 345 SER A CA 1
ATOM 2684 C C . SER A 1 345 ? 20.345 2.918 -26.903 1.00 86.31 345 SER A C 1
ATOM 2686 O O . SER A 1 345 ? 20.284 2.470 -28.046 1.00 86.31 345 SER A O 1
ATOM 2688 N N . SER A 1 346 ? 19.604 3.951 -26.511 1.00 84.75 346 SER A N 1
ATOM 2689 C CA . SER A 1 346 ? 18.836 4.802 -27.421 1.00 84.75 346 SER A CA 1
ATOM 2690 C C . SER A 1 346 ? 19.773 5.567 -28.362 1.00 84.75 346 SER A C 1
ATOM 2692 O O . SER A 1 346 ? 20.902 5.886 -27.991 1.00 84.75 346 SER A O 1
ATOM 2694 N N . GLY A 1 347 ? 19.283 5.982 -29.537 1.00 76.00 347 GLY A N 1
ATOM 2695 C CA . GLY A 1 347 ? 20.015 6.882 -30.443 1.00 76.00 347 GLY A CA 1
ATOM 2696 C C . GLY A 1 347 ? 20.420 8.225 -29.811 1.00 76.00 347 GLY A C 1
ATOM 2697 O O . GLY A 1 347 ? 21.311 8.895 -30.320 1.00 76.00 347 GLY A O 1
ATOM 2698 N N . LYS A 1 348 ? 19.808 8.600 -28.677 1.00 77.25 348 LYS A N 1
ATOM 2699 C CA . LYS A 1 348 ? 20.164 9.777 -27.862 1.00 77.25 348 LYS A CA 1
ATOM 2700 C C . LYS A 1 348 ? 21.130 9.466 -26.703 1.00 77.25 348 LYS A C 1
ATOM 2702 O O . LYS A 1 348 ? 21.375 10.330 -25.871 1.00 77.25 348 LYS A O 1
ATOM 2707 N N . GLY A 1 349 ? 21.645 8.240 -26.610 1.00 83.00 349 GLY A N 1
ATOM 2708 C CA . GLY A 1 349 ? 22.568 7.803 -25.556 1.00 83.00 349 GLY A CA 1
ATOM 2709 C C . GLY A 1 349 ? 21.909 7.344 -24.249 1.00 83.00 349 GLY A C 1
ATOM 2710 O O . GLY A 1 349 ? 22.615 7.007 -23.302 1.00 83.00 349 GLY A O 1
ATOM 2711 N N . PHE A 1 350 ? 20.574 7.301 -24.170 1.00 85.00 350 PHE A N 1
ATOM 2712 C CA . PHE A 1 350 ? 19.875 6.811 -22.976 1.00 85.00 350 PHE A CA 1
ATOM 2713 C C . PHE A 1 350 ? 19.969 5.293 -22.832 1.00 85.00 350 PHE A C 1
ATOM 2715 O O . PHE A 1 350 ? 19.754 4.568 -23.799 1.00 85.00 350 PHE A O 1
ATOM 2722 N N . ARG A 1 351 ? 20.208 4.823 -21.607 1.00 90.00 351 ARG A N 1
ATOM 2723 C CA . ARG A 1 351 ? 20.173 3.405 -21.231 1.00 90.00 351 ARG A CA 1
ATOM 2724 C C . ARG A 1 351 ? 18.733 2.965 -20.962 1.00 90.00 351 ARG A C 1
ATOM 2726 O O . ARG A 1 351 ? 18.103 3.448 -20.020 1.00 90.00 351 ARG A O 1
ATOM 2733 N N . LEU A 1 352 ? 18.219 2.072 -21.801 1.00 89.81 352 LEU A N 1
ATOM 2734 C CA . LEU A 1 352 ? 16.850 1.567 -21.770 1.00 89.81 352 LEU A CA 1
ATOM 2735 C C . LEU A 1 352 ? 16.835 0.090 -21.379 1.00 89.81 352 LEU A C 1
ATOM 2737 O O . LEU A 1 352 ? 17.564 -0.714 -21.961 1.00 89.81 352 LEU A O 1
ATOM 2741 N N . ILE A 1 353 ? 15.973 -0.272 -20.429 1.00 88.19 353 ILE A N 1
ATOM 2742 C CA . ILE A 1 353 ? 15.700 -1.668 -20.086 1.00 88.19 353 ILE A CA 1
ATOM 2743 C C . ILE A 1 353 ? 14.485 -2.153 -20.879 1.00 88.19 353 ILE A C 1
ATOM 2745 O O . ILE A 1 353 ? 13.397 -1.603 -20.692 1.00 88.19 353 ILE A O 1
ATOM 2749 N N . PRO A 1 354 ? 14.638 -3.165 -21.748 1.00 85.50 354 PRO A N 1
ATOM 2750 C CA . PRO A 1 354 ? 13.513 -3.752 -22.465 1.00 85.50 354 PRO A CA 1
ATOM 2751 C C . PRO A 1 354 ? 12.641 -4.633 -21.558 1.00 85.50 354 PRO A C 1
ATOM 2753 O O . PRO A 1 354 ? 13.035 -5.012 -20.456 1.00 85.50 354 PRO A O 1
ATOM 2756 N N . GLU A 1 355 ? 11.433 -4.964 -22.007 1.00 80.25 355 GLU A N 1
ATOM 2757 C CA . GLU A 1 355 ? 10.538 -5.875 -21.282 1.00 80.25 355 GLU A CA 1
ATOM 2758 C C . GLU A 1 355 ? 11.093 -7.297 -21.290 1.00 80.25 355 GLU A C 1
ATOM 2760 O O . GLU A 1 355 ? 11.235 -7.931 -20.238 1.00 80.25 355 GLU A O 1
ATOM 2765 N N . LEU A 1 356 ? 11.442 -7.794 -22.479 1.00 81.62 356 LEU A N 1
ATOM 2766 C CA . LEU A 1 356 ? 11.993 -9.126 -22.645 1.00 81.62 356 LEU A CA 1
ATOM 2767 C C . LEU A 1 356 ? 12.850 -9.260 -23.907 1.00 81.62 356 LEU A C 1
ATOM 2769 O O . LEU A 1 356 ? 12.862 -8.424 -24.808 1.00 81.62 356 LEU A O 1
ATOM 2773 N N . TYR A 1 357 ? 13.561 -10.380 -23.953 1.00 83.56 357 TYR A N 1
ATOM 2774 C CA . TYR A 1 357 ? 14.276 -10.858 -25.125 1.00 83.56 357 TYR A CA 1
ATOM 2775 C C . TYR A 1 357 ? 13.634 -12.164 -25.588 1.00 83.56 357 TYR A C 1
ATOM 2777 O O . TYR A 1 357 ? 13.535 -13.114 -24.804 1.00 83.56 357 TYR A O 1
ATOM 2785 N N . LYS A 1 358 ? 13.213 -12.235 -26.853 1.00 82.19 358 LYS A N 1
ATOM 2786 C CA . LYS A 1 358 ? 12.620 -13.443 -27.439 1.00 82.19 358 LYS A CA 1
ATOM 2787 C C . LYS A 1 358 ? 13.613 -14.203 -28.305 1.00 82.19 358 LYS A C 1
ATOM 2789 O O . LYS A 1 358 ? 14.514 -13.623 -28.904 1.00 82.19 358 LYS A O 1
ATOM 2794 N N . VAL A 1 359 ? 13.404 -15.512 -28.400 1.00 86.38 359 VAL A N 1
ATOM 2795 C CA . VAL A 1 359 ? 14.017 -16.357 -29.429 1.00 86.38 359 VAL A CA 1
ATOM 2796 C C . VAL A 1 359 ? 13.032 -16.450 -30.588 1.00 86.38 359 VAL A C 1
ATOM 2798 O O . VAL A 1 359 ? 11.877 -16.829 -30.385 1.00 86.38 359 VAL A O 1
ATOM 2801 N N . GLU A 1 360 ? 13.479 -16.105 -31.793 1.00 86.94 360 GLU A N 1
ATOM 2802 C CA . GLU A 1 360 ? 12.638 -16.167 -32.990 1.00 86.94 360 GLU A CA 1
ATOM 2803 C C . GLU A 1 360 ? 12.190 -17.594 -33.309 1.00 86.94 360 GLU A C 1
ATOM 2805 O O . GLU A 1 360 ? 12.894 -18.566 -33.022 1.00 86.94 360 GLU A O 1
ATOM 2810 N N . ARG A 1 361 ? 11.009 -17.728 -33.928 1.00 87.62 361 ARG A N 1
ATOM 2811 C CA . ARG A 1 361 ? 10.332 -19.025 -34.126 1.00 87.62 361 ARG A CA 1
ATOM 2812 C C . ARG A 1 361 ? 11.219 -20.073 -34.805 1.00 87.62 361 ARG A C 1
ATOM 2814 O O . ARG A 1 361 ? 11.146 -21.249 -34.453 1.00 87.62 361 ARG A O 1
ATOM 2821 N N . GLU A 1 362 ? 12.044 -19.644 -35.751 1.00 91.06 362 GLU A N 1
ATOM 2822 C CA . GLU A 1 362 ? 12.996 -20.481 -36.490 1.00 91.06 362 GLU A CA 1
ATOM 2823 C C . GLU A 1 362 ? 14.106 -21.076 -35.607 1.00 91.06 362 GLU A C 1
ATOM 2825 O O . GLU A 1 362 ? 14.532 -22.207 -35.830 1.00 91.06 362 GLU A O 1
ATOM 2830 N N . HIS A 1 363 ? 14.495 -20.378 -34.540 1.00 88.75 363 HIS A N 1
ATOM 2831 C CA . HIS A 1 363 ? 15.541 -20.795 -33.608 1.00 88.75 363 HIS A CA 1
ATOM 2832 C C . HIS A 1 363 ? 14.995 -21.582 -32.402 1.00 88.75 363 HIS A C 1
ATOM 2834 O O . HIS A 1 363 ? 15.752 -22.219 -31.672 1.00 88.75 363 HIS A O 1
ATOM 2840 N N . VAL A 1 364 ? 13.672 -21.622 -32.188 1.00 87.56 364 VAL A N 1
ATOM 2841 C CA . VAL A 1 364 ? 13.057 -22.288 -31.019 1.00 87.56 364 VAL A CA 1
ATOM 2842 C C . VAL A 1 364 ? 13.439 -23.768 -30.906 1.00 87.56 364 VAL A C 1
ATOM 2844 O O . VAL A 1 364 ? 13.604 -24.272 -29.795 1.00 87.56 364 VAL A O 1
ATOM 2847 N N . ALA A 1 365 ? 13.578 -24.484 -32.025 1.00 87.88 365 ALA A N 1
ATOM 2848 C CA . ALA A 1 365 ? 13.991 -25.888 -32.001 1.00 87.88 365 ALA A CA 1
ATOM 2849 C C . ALA A 1 365 ? 15.413 -26.056 -31.433 1.00 87.88 365 ALA A C 1
ATOM 2851 O O . ALA A 1 365 ? 15.621 -26.925 -30.588 1.00 87.88 365 ALA A O 1
ATOM 2852 N N . GLY A 1 366 ? 16.343 -25.179 -31.831 1.00 89.06 366 GLY A N 1
ATOM 2853 C CA . GLY A 1 366 ? 17.720 -25.152 -31.331 1.00 89.06 366 GLY A CA 1
ATOM 2854 C C . GLY A 1 366 ? 17.805 -24.796 -29.844 1.00 89.06 366 GLY A C 1
ATOM 2855 O O . GLY A 1 366 ? 18.516 -25.449 -29.085 1.00 89.06 366 GLY A O 1
ATOM 2856 N N . GLU A 1 367 ? 17.000 -23.833 -29.391 1.00 86.44 367 GLU A N 1
ATOM 2857 C CA . GLU A 1 367 ? 16.929 -23.449 -27.971 1.00 86.44 367 GLU A CA 1
ATOM 2858 C C . GLU A 1 367 ? 16.343 -24.578 -27.104 1.00 86.44 367 GLU A C 1
ATOM 2860 O O . GLU A 1 367 ? 16.729 -24.754 -25.948 1.00 86.44 367 GLU A O 1
ATOM 2865 N N . LYS A 1 368 ? 15.411 -25.372 -27.655 1.00 84.81 368 LYS A N 1
ATOM 2866 C CA . LYS A 1 368 ? 14.861 -26.556 -26.976 1.00 84.81 368 LYS A CA 1
ATOM 2867 C C . LYS A 1 368 ? 15.878 -27.686 -26.859 1.00 84.81 368 LYS A C 1
ATOM 2869 O O . LYS A 1 368 ? 15.849 -28.386 -25.849 1.00 84.81 368 LYS A O 1
ATOM 2874 N N . SER A 1 369 ? 16.732 -27.880 -27.866 1.00 89.81 369 SER A N 1
ATOM 2875 C CA . SER A 1 369 ? 17.803 -28.878 -27.800 1.00 89.81 369 SER A CA 1
ATOM 2876 C C . SER A 1 369 ? 18.933 -28.454 -26.864 1.00 89.81 369 SER A C 1
ATOM 2878 O O . SER A 1 369 ? 19.402 -29.275 -26.083 1.00 89.81 369 SER A O 1
ATOM 2880 N N . GLU A 1 370 ? 19.335 -27.180 -26.899 1.00 87.25 370 GLU A N 1
ATOM 2881 C CA . GLU A 1 370 ? 20.396 -26.631 -26.055 1.00 87.25 370 GLU A CA 1
ATOM 2882 C C . GLU A 1 370 ? 20.008 -25.229 -25.565 1.00 87.25 370 GLU A C 1
ATOM 2884 O O . GLU A 1 370 ? 20.015 -24.254 -26.322 1.00 87.25 370 GLU A O 1
ATOM 2889 N N . ARG A 1 371 ? 19.642 -25.124 -24.282 1.00 82.19 371 ARG A N 1
ATOM 2890 C CA . ARG A 1 371 ? 19.176 -23.864 -23.685 1.00 82.19 371 ARG A CA 1
ATOM 2891 C C . ARG A 1 371 ? 20.279 -22.808 -23.683 1.00 82.19 371 ARG A C 1
ATOM 2893 O O . ARG A 1 371 ? 21.397 -23.081 -23.264 1.00 82.19 371 ARG A O 1
ATOM 2900 N N . GLY A 1 372 ? 19.929 -21.583 -24.059 1.00 80.62 372 GLY A N 1
ATOM 2901 C CA . GLY A 1 372 ? 20.831 -20.436 -24.126 1.00 80.62 372 GLY A CA 1
ATOM 2902 C C . GLY A 1 372 ? 21.667 -20.361 -25.404 1.00 80.62 372 GLY A C 1
ATOM 2903 O O . GLY A 1 372 ? 22.382 -19.380 -25.571 1.00 80.62 372 GLY A O 1
ATOM 2904 N N . SER A 1 373 ? 21.571 -21.345 -26.306 1.00 85.94 373 SER A N 1
ATOM 2905 C CA . SER A 1 373 ? 22.415 -21.426 -27.509 1.00 85.94 373 SER A CA 1
ATOM 2906 C C . SER A 1 373 ? 22.020 -20.448 -28.617 1.00 85.94 373 SER A C 1
ATOM 2908 O O . SER A 1 373 ? 22.840 -20.121 -29.472 1.00 85.94 373 SER A O 1
ATOM 2910 N N . GLN A 1 374 ? 20.762 -20.002 -28.638 1.00 89.81 374 GLN A N 1
ATOM 2911 C CA . GLN A 1 374 ? 20.209 -19.269 -29.773 1.00 89.81 374 GLN A CA 1
ATOM 2912 C C . GLN A 1 374 ? 20.263 -17.748 -29.593 1.00 89.81 374 GLN A C 1
ATOM 2914 O O . GLN A 1 374 ? 20.139 -17.254 -28.462 1.00 89.81 374 GLN A O 1
ATOM 2919 N N . PRO A 1 375 ? 20.384 -16.984 -30.698 1.00 85.50 375 PRO A N 1
ATOM 2920 C CA . PRO A 1 375 ? 20.305 -15.533 -30.648 1.00 85.50 375 PRO A CA 1
ATOM 2921 C C . PRO A 1 375 ? 18.929 -15.085 -30.150 1.00 85.50 375 PRO A C 1
ATOM 2923 O O . PRO A 1 375 ? 17.903 -15.721 -30.409 1.00 85.50 375 PRO A O 1
ATOM 2926 N N . ARG A 1 376 ? 18.919 -13.963 -29.431 1.00 86.62 376 ARG A N 1
ATOM 2927 C CA . ARG A 1 376 ? 17.701 -13.336 -28.927 1.00 86.62 376 ARG A CA 1
ATOM 2928 C C . ARG A 1 376 ? 17.574 -11.924 -29.462 1.00 86.62 376 ARG A C 1
ATOM 2930 O O . ARG A 1 376 ? 18.570 -11.219 -29.597 1.00 86.62 376 ARG A O 1
ATOM 2937 N N . VAL A 1 377 ? 16.342 -11.518 -29.722 1.00 84.50 377 VAL A N 1
ATOM 2938 C CA . VAL A 1 377 ? 15.995 -10.174 -30.184 1.00 84.50 377 VAL A CA 1
ATOM 2939 C C . VAL A 1 377 ? 15.072 -9.503 -29.177 1.00 84.50 377 VAL A C 1
ATOM 2941 O O . VAL A 1 377 ? 14.417 -10.175 -28.379 1.00 84.50 377 VAL A O 1
ATOM 2944 N N . LEU A 1 378 ? 15.054 -8.175 -29.198 1.00 84.50 378 LEU A N 1
ATOM 2945 C CA . LEU A 1 378 ? 14.179 -7.370 -28.352 1.00 84.50 378 LEU A CA 1
ATOM 2946 C C . LEU A 1 378 ? 12.716 -7.629 -28.703 1.00 84.50 378 LEU A C 1
ATOM 2948 O O . LEU A 1 378 ? 12.372 -7.763 -29.878 1.00 84.50 378 LEU A O 1
ATOM 2952 N N . ASP A 1 379 ? 11.868 -7.686 -27.684 1.00 80.19 379 ASP A N 1
ATOM 2953 C CA . ASP A 1 379 ? 10.421 -7.751 -27.857 1.00 80.19 379 ASP A CA 1
ATOM 2954 C C . ASP A 1 379 ? 9.705 -7.127 -26.656 1.00 80.19 379 ASP A C 1
ATOM 2956 O O . ASP A 1 379 ? 10.248 -7.066 -25.549 1.00 80.19 379 ASP A O 1
ATOM 2960 N N . GLY A 1 380 ? 8.474 -6.676 -26.880 1.00 79.12 380 GLY A N 1
ATOM 2961 C CA . GLY A 1 380 ? 7.698 -5.957 -25.871 1.00 79.12 380 GLY A CA 1
ATOM 2962 C C . GLY A 1 380 ? 8.142 -4.504 -25.672 1.00 79.12 380 GLY A C 1
ATOM 2963 O O . GLY A 1 380 ? 8.876 -3.927 -26.479 1.00 79.12 380 GLY A O 1
ATOM 2964 N N . ALA A 1 381 ? 7.656 -3.888 -24.595 1.00 81.69 381 ALA A N 1
ATOM 2965 C CA . ALA A 1 381 ? 7.865 -2.465 -24.344 1.00 81.69 381 ALA A CA 1
ATOM 2966 C C . ALA A 1 381 ? 9.344 -2.135 -24.078 1.00 81.69 381 ALA A C 1
ATOM 2968 O O . ALA A 1 381 ? 10.002 -2.766 -23.250 1.00 81.69 381 ALA A O 1
ATOM 2969 N N . THR A 1 382 ? 9.866 -1.101 -24.745 1.00 85.19 382 THR A N 1
ATOM 2970 C CA . THR A 1 382 ? 11.228 -0.592 -24.522 1.00 85.19 382 THR A CA 1
ATOM 2971 C C . THR A 1 382 ? 11.219 0.945 -24.503 1.00 85.19 382 THR A C 1
ATOM 2973 O O . THR A 1 382 ? 11.068 1.559 -25.559 1.00 85.19 382 THR A O 1
ATOM 2976 N N . PRO A 1 383 ? 11.395 1.597 -23.337 1.00 87.94 383 PRO A N 1
ATOM 2977 C CA . PRO A 1 383 ? 11.679 0.997 -22.033 1.00 87.94 383 PRO A CA 1
ATOM 2978 C C . PRO A 1 383 ? 10.459 0.310 -21.404 1.00 87.94 383 PRO A C 1
ATOM 2980 O O . PRO A 1 383 ? 9.331 0.791 -21.502 1.00 87.94 383 PRO A O 1
ATOM 2983 N N . TYR A 1 384 ? 10.709 -0.770 -20.670 1.00 86.75 384 TYR A N 1
ATOM 2984 C CA . TYR A 1 384 ? 9.730 -1.371 -19.776 1.00 86.75 384 TYR A CA 1
ATOM 2985 C C . TYR A 1 384 ? 9.673 -0.584 -18.467 1.00 86.75 384 TYR A C 1
ATOM 2987 O O . TYR A 1 384 ? 10.624 -0.592 -17.681 1.00 86.75 384 TYR A O 1
ATOM 2995 N N . LEU A 1 385 ? 8.557 0.111 -18.233 1.00 86.62 385 LEU A N 1
ATOM 2996 C CA . LEU A 1 385 ? 8.449 1.137 -17.191 1.00 86.62 385 LEU A CA 1
ATOM 2997 C C . LEU A 1 385 ? 8.795 0.633 -15.789 1.00 86.62 385 LEU A C 1
ATOM 2999 O O . LEU A 1 385 ? 9.447 1.361 -15.040 1.00 86.62 385 LEU A O 1
ATOM 3003 N N . TRP A 1 386 ? 8.415 -0.597 -15.424 1.00 85.00 386 TRP A N 1
ATOM 3004 C CA . TRP A 1 386 ? 8.729 -1.117 -14.089 1.00 85.00 386 TRP A CA 1
ATOM 3005 C C . TRP A 1 386 ? 10.233 -1.290 -13.912 1.00 85.00 386 TRP A C 1
ATOM 3007 O O . TRP A 1 386 ? 10.814 -0.743 -12.977 1.00 85.00 386 TRP A O 1
ATOM 3017 N N . ALA A 1 387 ? 10.872 -2.024 -14.826 1.00 84.62 387 ALA A N 1
ATOM 3018 C CA . ALA A 1 387 ? 12.299 -2.295 -14.724 1.00 84.62 387 ALA A CA 1
ATOM 3019 C C . ALA A 1 387 ? 13.120 -1.010 -14.881 1.00 84.62 387 ALA A C 1
ATOM 3021 O O . ALA A 1 387 ? 14.062 -0.800 -14.123 1.00 84.62 387 ALA A O 1
ATOM 3022 N N . GLN A 1 388 ? 12.717 -0.112 -15.786 1.00 90.75 388 GLN A N 1
ATOM 3023 C CA . GLN A 1 388 ? 13.366 1.184 -15.970 1.00 90.75 388 GLN A CA 1
ATOM 3024 C C . GLN A 1 388 ? 13.304 2.042 -14.701 1.00 90.75 388 GLN A C 1
ATOM 3026 O O . GLN A 1 388 ? 14.308 2.635 -14.312 1.00 90.75 388 GLN A O 1
ATOM 3031 N N . S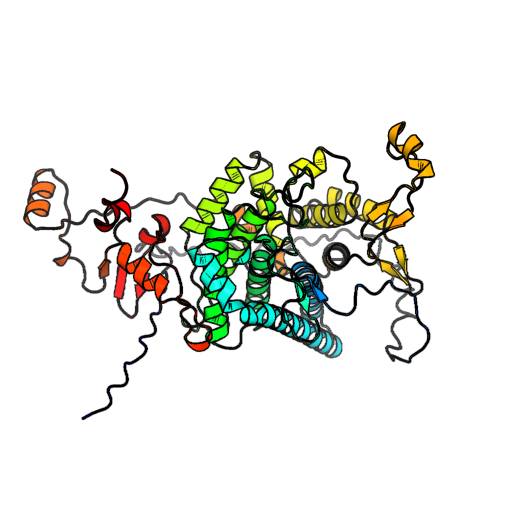ER A 1 389 ? 12.146 2.096 -14.037 1.00 91.75 389 SER A N 1
ATOM 3032 C CA . SER A 1 389 ? 11.973 2.881 -12.809 1.00 91.75 389 SER A CA 1
ATOM 3033 C C . SER A 1 389 ? 12.869 2.367 -11.684 1.00 91.75 389 SER A C 1
ATOM 3035 O O . SER A 1 389 ? 13.544 3.138 -11.007 1.00 91.75 389 SER A O 1
ATOM 3037 N N . LEU A 1 390 ? 12.924 1.047 -11.518 1.00 89.00 390 LEU A N 1
ATOM 3038 C CA . LEU A 1 390 ? 13.776 0.414 -10.516 1.00 89.00 390 LEU A CA 1
ATOM 3039 C C . LEU A 1 390 ? 15.261 0.567 -10.840 1.00 89.00 390 LEU A C 1
ATOM 3041 O O . LEU A 1 390 ? 16.066 0.748 -9.933 1.00 89.00 390 LEU A O 1
ATOM 3045 N N . TYR A 1 391 ? 15.622 0.565 -12.121 1.00 90.69 391 TYR A N 1
ATOM 3046 C CA . TYR A 1 391 ? 16.995 0.782 -12.553 1.00 90.69 391 TYR A CA 1
ATOM 3047 C C . TYR A 1 391 ? 17.494 2.183 -12.220 1.00 90.69 391 TYR A C 1
ATOM 3049 O O . TYR A 1 391 ? 18.612 2.320 -11.737 1.00 90.69 391 TYR A O 1
ATOM 3057 N N . VAL A 1 392 ? 16.654 3.213 -12.372 1.00 93.12 392 VAL A N 1
ATOM 3058 C CA . VAL A 1 392 ? 16.993 4.570 -11.911 1.00 93.12 392 VAL A CA 1
ATOM 3059 C C . VAL A 1 392 ? 17.326 4.567 -10.416 1.00 93.12 392 VAL A C 1
ATOM 3061 O O . VAL A 1 392 ? 18.330 5.148 -10.008 1.00 93.12 392 VAL A O 1
ATOM 3064 N N . ILE A 1 393 ? 16.537 3.863 -9.599 1.00 92.25 393 ILE A N 1
ATOM 3065 C CA . ILE A 1 393 ? 16.796 3.727 -8.158 1.00 92.25 393 ILE A CA 1
ATOM 3066 C C . ILE A 1 393 ? 18.113 2.977 -7.909 1.00 92.25 393 ILE A C 1
ATOM 3068 O O . ILE A 1 393 ? 18.917 3.417 -7.087 1.00 92.25 393 ILE A O 1
ATOM 3072 N N . CYS A 1 394 ? 18.363 1.881 -8.632 1.00 91.12 394 CYS A N 1
ATOM 3073 C CA . CYS A 1 394 ? 19.627 1.147 -8.574 1.00 91.12 394 CYS A CA 1
ATOM 3074 C C . CYS A 1 394 ? 20.826 2.040 -8.889 1.00 91.12 394 CYS A C 1
ATOM 3076 O O . CYS A 1 394 ? 21.797 1.982 -8.147 1.00 91.12 394 CYS A O 1
ATOM 3078 N N . CYS A 1 395 ? 20.766 2.875 -9.930 1.00 93.31 395 CYS A N 1
ATOM 3079 C CA . CYS A 1 395 ? 21.851 3.798 -10.266 1.00 93.31 395 CYS A CA 1
ATOM 3080 C C . CYS A 1 395 ? 22.131 4.772 -9.116 1.00 93.31 395 CYS A C 1
ATOM 3082 O O . CYS A 1 395 ? 23.275 4.906 -8.693 1.00 93.31 395 CYS A O 1
ATOM 3084 N N . LEU A 1 396 ? 21.086 5.385 -8.546 1.00 94.12 396 LEU A N 1
ATOM 3085 C CA . LEU A 1 396 ? 21.231 6.322 -7.425 1.00 94.12 396 LEU A CA 1
ATOM 3086 C C . LEU A 1 396 ? 21.851 5.666 -6.182 1.00 94.12 396 LEU A C 1
ATOM 3088 O O . LEU A 1 396 ? 22.612 6.310 -5.460 1.00 94.12 396 LEU A O 1
ATOM 3092 N N . LEU A 1 397 ? 21.527 4.397 -5.924 1.00 90.38 397 LEU A N 1
ATOM 3093 C CA . LEU A 1 397 ? 22.104 3.621 -4.825 1.00 90.38 397 LEU A CA 1
ATOM 3094 C C . LEU A 1 397 ? 23.536 3.156 -5.129 1.00 90.38 397 LEU A C 1
ATOM 3096 O O . LEU A 1 397 ? 24.394 3.227 -4.253 1.00 90.38 397 LEU A O 1
ATOM 3100 N N . TYR A 1 398 ? 23.794 2.684 -6.351 1.00 91.38 398 TYR A N 1
ATOM 3101 C CA . TYR A 1 398 ? 25.098 2.175 -6.789 1.00 91.38 398 TYR A CA 1
ATOM 3102 C C . TYR A 1 398 ? 26.157 3.277 -6.771 1.00 91.38 398 TYR A C 1
ATOM 3104 O O . TYR A 1 398 ? 27.255 3.082 -6.258 1.00 91.38 398 TYR A O 1
ATOM 3112 N N . GLU A 1 399 ? 25.804 4.458 -7.279 1.00 91.88 399 GLU A N 1
ATOM 3113 C CA . GLU A 1 399 ? 26.696 5.618 -7.357 1.00 91.88 399 GLU A CA 1
ATOM 3114 C C . GLU A 1 399 ? 26.803 6.379 -6.022 1.00 91.88 399 GLU A C 1
ATOM 3116 O O . GLU A 1 399 ? 27.603 7.303 -5.890 1.00 91.88 399 GLU A O 1
ATOM 3121 N N . GLY A 1 400 ? 26.032 5.981 -5.003 1.00 92.06 400 GLY A N 1
ATOM 3122 C CA . GLY A 1 400 ? 26.118 6.531 -3.650 1.00 92.06 400 GLY A CA 1
ATOM 3123 C C . GLY A 1 400 ? 25.405 7.870 -3.443 1.00 92.06 400 GLY A C 1
ATOM 3124 O O . GLY A 1 400 ? 25.514 8.451 -2.360 1.00 92.06 400 GLY A O 1
ATOM 3125 N N . PHE A 1 401 ? 24.631 8.347 -4.424 1.00 93.38 401 PHE A N 1
ATOM 3126 C CA . PHE A 1 401 ? 23.748 9.506 -4.246 1.00 93.38 401 PHE A CA 1
ATOM 3127 C C . PHE A 1 401 ? 22.731 9.252 -3.132 1.00 93.38 401 PHE A C 1
ATOM 3129 O O . PHE A 1 401 ? 22.468 10.121 -2.299 1.00 93.38 401 PHE A O 1
ATOM 3136 N N . LEU A 1 402 ? 22.220 8.024 -3.055 1.00 92.06 402 LEU A N 1
ATOM 3137 C CA . LEU A 1 402 ? 21.323 7.577 -2.002 1.00 92.06 402 LEU A CA 1
ATOM 3138 C C . LEU A 1 402 ? 21.870 6.362 -1.262 1.00 92.06 402 LEU A C 1
ATOM 3140 O O . LEU A 1 402 ? 22.575 5.517 -1.801 1.00 92.06 402 LEU A O 1
ATOM 3144 N N . SER A 1 403 ? 21.461 6.251 -0.009 1.00 89.06 403 SER A N 1
ATOM 3145 C CA . SER A 1 403 ? 21.558 5.053 0.807 1.00 89.06 403 SER A CA 1
ATOM 3146 C C . SER A 1 403 ? 20.172 4.418 0.963 1.00 89.06 403 SER A C 1
ATOM 3148 O O . SER A 1 403 ? 19.161 5.124 0.938 1.00 89.06 403 SER A O 1
ATOM 3150 N N . PRO A 1 404 ? 20.076 3.102 1.230 1.00 84.31 404 PRO A N 1
ATOM 3151 C CA . PRO A 1 404 ? 18.777 2.465 1.450 1.00 84.31 404 PRO A CA 1
ATOM 3152 C C . PRO A 1 404 ? 17.981 3.036 2.639 1.00 84.31 404 PRO A C 1
ATOM 3154 O O . PRO A 1 404 ? 16.767 2.888 2.684 1.00 84.31 404 PRO A O 1
ATOM 3157 N N . ALA A 1 405 ? 18.635 3.702 3.602 1.00 82.25 405 ALA A N 1
ATOM 3158 C CA . ALA A 1 405 ? 17.944 4.391 4.698 1.00 82.25 405 ALA A CA 1
ATOM 3159 C C . ALA A 1 405 ? 17.105 5.576 4.197 1.00 82.25 405 ALA A C 1
ATOM 3161 O O . ALA A 1 405 ? 16.044 5.868 4.736 1.00 82.25 405 ALA A O 1
ATOM 3162 N N . GLU A 1 406 ? 17.571 6.252 3.149 1.00 85.62 406 GLU A N 1
ATOM 3163 C CA . GLU A 1 406 ? 16.909 7.436 2.601 1.00 85.62 406 GLU A CA 1
ATOM 3164 C C . GLU A 1 406 ? 15.680 7.079 1.762 1.00 85.62 406 GLU A C 1
ATOM 3166 O O . GLU A 1 406 ? 14.824 7.928 1.536 1.00 85.62 406 GLU A O 1
ATOM 3171 N N . LEU A 1 407 ? 15.556 5.819 1.351 1.00 86.88 407 LEU A N 1
ATOM 3172 C CA . LEU A 1 407 ? 14.370 5.279 0.687 1.00 86.88 407 LEU A CA 1
ATOM 3173 C C . LEU A 1 407 ? 13.446 4.511 1.653 1.00 86.88 407 LEU A C 1
ATOM 3175 O O . LEU A 1 407 ? 12.425 3.973 1.232 1.00 86.88 407 LEU A O 1
ATOM 3179 N N . ASP A 1 408 ? 13.763 4.491 2.952 1.00 83.62 408 ASP A N 1
ATOM 3180 C CA . ASP A 1 408 ? 12.955 3.875 4.013 1.00 83.62 408 ASP A CA 1
ATOM 3181 C C . ASP A 1 408 ? 12.734 4.867 5.173 1.00 83.62 408 ASP A C 1
ATOM 3183 O O . ASP A 1 408 ? 13.241 4.660 6.277 1.00 83.62 408 ASP A O 1
ATOM 3187 N N . PRO A 1 409 ? 11.978 5.965 4.955 1.00 84.44 409 PRO A N 1
ATOM 3188 C CA . PRO A 1 409 ? 11.751 6.993 5.979 1.00 84.44 409 PRO A CA 1
ATOM 3189 C C . PRO A 1 409 ? 11.042 6.464 7.235 1.00 84.44 409 PRO A C 1
ATOM 3191 O O . PRO A 1 409 ? 11.153 7.060 8.299 1.00 84.44 409 PRO A O 1
ATOM 3194 N N . LEU A 1 410 ? 10.351 5.327 7.130 1.00 81.25 410 LEU A N 1
ATOM 3195 C CA . LEU A 1 410 ? 9.675 4.656 8.243 1.00 81.25 410 LEU A CA 1
ATOM 3196 C C . LEU A 1 410 ? 10.588 3.644 8.970 1.00 81.25 410 LEU A C 1
ATOM 3198 O O . LEU A 1 410 ? 10.145 2.977 9.900 1.00 81.25 410 LEU A O 1
ATOM 3202 N N . SER A 1 411 ? 11.857 3.512 8.557 1.00 75.00 411 SER A N 1
ATOM 3203 C CA . SER A 1 411 ? 12.879 2.640 9.166 1.00 75.00 411 SER A CA 1
ATOM 3204 C C . SER A 1 411 ? 12.457 1.174 9.351 1.00 75.00 411 SER A C 1
ATOM 3206 O O . SER A 1 411 ? 12.943 0.464 10.240 1.00 75.00 411 SER A O 1
ATOM 3208 N N . ARG A 1 412 ? 11.562 0.674 8.496 1.00 70.44 412 ARG A N 1
ATOM 3209 C CA . ARG A 1 412 ? 10.926 -0.639 8.679 1.00 70.44 412 ARG A CA 1
ATOM 3210 C C . ARG A 1 412 ? 11.851 -1.802 8.359 1.00 70.44 412 ARG A C 1
ATOM 3212 O O . ARG A 1 412 ? 11.621 -2.913 8.830 1.00 70.44 412 ARG A O 1
ATOM 3219 N N . ARG A 1 413 ? 12.929 -1.574 7.606 1.00 64.12 413 ARG A N 1
ATOM 3220 C CA . ARG A 1 413 ? 13.950 -2.606 7.374 1.00 64.12 413 ARG A CA 1
ATOM 3221 C C . ARG A 1 413 ? 14.639 -3.030 8.679 1.00 64.12 413 ARG A C 1
ATOM 3223 O O . ARG A 1 413 ? 14.893 -4.217 8.884 1.00 64.12 413 ARG A O 1
ATOM 3230 N N . MET A 1 414 ? 14.892 -2.073 9.579 1.00 56.91 414 MET A N 1
ATOM 3231 C CA . MET A 1 414 ? 15.656 -2.282 10.816 1.00 56.91 414 MET A CA 1
ATOM 3232 C C . MET A 1 414 ? 14.796 -2.854 11.947 1.00 56.91 414 MET A C 1
ATOM 3234 O O . MET A 1 414 ? 15.293 -3.652 12.739 1.00 56.91 414 MET A O 1
ATOM 3238 N N . SER A 1 415 ? 13.492 -2.550 11.967 1.00 52.72 415 SER A N 1
ATOM 3239 C CA . SER A 1 415 ? 12.554 -3.058 12.984 1.00 52.72 415 SER A CA 1
ATOM 3240 C C . SER A 1 415 ? 12.422 -4.589 12.997 1.00 52.72 415 SER A C 1
ATOM 3242 O O . SER A 1 415 ? 11.960 -5.171 13.976 1.00 52.72 415 SER A O 1
ATOM 3244 N N . SER A 1 416 ? 12.852 -5.258 11.921 1.00 48.56 416 SER A N 1
ATOM 3245 C CA . SER A 1 416 ? 12.912 -6.720 11.816 1.00 48.56 416 SER A CA 1
ATOM 3246 C C . SER A 1 416 ? 14.161 -7.352 12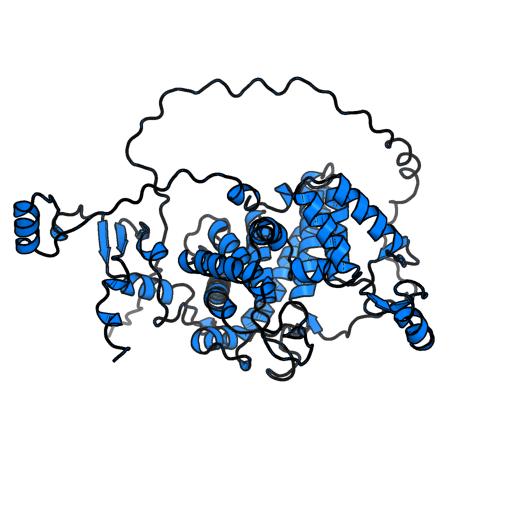.448 1.00 48.56 416 SER A C 1
ATOM 3248 O O . SER A 1 416 ? 14.147 -8.544 12.757 1.00 48.56 416 SER A O 1
ATOM 3250 N N . GLN A 1 417 ? 15.235 -6.574 12.622 1.00 46.66 417 GLN A N 1
ATOM 3251 C CA . GLN A 1 417 ? 16.509 -7.011 13.206 1.00 46.66 417 GLN A CA 1
ATOM 3252 C C . GLN A 1 417 ? 16.601 -6.684 14.699 1.00 46.66 417 GLN A C 1
ATOM 3254 O O . GLN A 1 417 ? 17.372 -7.313 15.426 1.00 46.66 417 GLN A O 1
ATOM 3259 N N . GLU A 1 418 ? 15.799 -5.729 15.169 1.00 51.84 418 GLU A N 1
ATOM 3260 C CA . GLU A 1 418 ? 15.663 -5.445 16.589 1.00 51.84 418 GLU A CA 1
ATOM 3261 C C . GLU A 1 418 ? 15.007 -6.636 17.292 1.00 51.84 418 GLU A C 1
ATOM 3263 O O . GLU A 1 418 ? 13.835 -6.963 17.080 1.00 51.84 418 GLU A O 1
ATOM 3268 N N . LYS A 1 419 ? 15.776 -7.305 18.159 1.00 48.09 419 LYS A N 1
ATOM 3269 C CA . LYS A 1 419 ? 15.204 -8.224 19.142 1.00 48.09 419 LYS A CA 1
ATOM 3270 C C . LYS A 1 419 ? 14.289 -7.399 20.034 1.00 48.09 419 LYS A C 1
ATOM 3272 O O . LYS A 1 419 ? 14.768 -6.703 20.927 1.00 48.09 419 LYS A O 1
ATOM 3277 N N . ARG A 1 420 ? 12.979 -7.475 19.788 1.00 57.09 420 ARG A N 1
ATOM 3278 C CA . ARG A 1 420 ? 12.000 -6.929 20.725 1.00 57.09 420 ARG A CA 1
ATOM 3279 C C . ARG A 1 420 ? 12.291 -7.542 22.098 1.00 57.09 420 ARG A C 1
ATOM 3281 O O . ARG A 1 420 ? 12.493 -8.762 22.162 1.00 57.09 420 ARG A O 1
ATOM 3288 N N . PRO A 1 421 ? 12.361 -6.732 23.167 1.00 56.12 421 PRO A N 1
ATOM 3289 C CA . PRO A 1 421 ? 12.484 -7.280 24.506 1.00 56.12 421 PRO A CA 1
ATOM 3290 C C . PRO A 1 421 ? 11.348 -8.289 24.727 1.00 56.12 421 PRO A C 1
ATOM 3292 O O . PRO A 1 421 ? 10.272 -8.125 24.136 1.00 56.12 421 PRO A O 1
ATOM 3295 N N . PRO A 1 422 ? 11.581 -9.360 25.506 1.00 58.88 422 PRO A N 1
ATOM 3296 C CA . PRO A 1 422 ? 10.530 -10.317 25.817 1.00 58.88 422 PRO A CA 1
ATOM 3297 C C . PRO A 1 422 ? 9.305 -9.551 26.322 1.00 58.88 422 PRO A C 1
ATOM 3299 O O . PRO A 1 422 ? 9.398 -8.753 27.252 1.00 58.88 422 PRO A O 1
ATOM 3302 N N . CYS A 1 423 ? 8.174 -9.734 25.643 1.00 63.06 423 CYS A N 1
ATOM 3303 C CA . CYS A 1 423 ? 6.923 -9.116 26.050 1.00 63.06 423 CYS A CA 1
ATOM 3304 C C . CYS A 1 423 ? 6.456 -9.826 27.319 1.00 63.06 423 CYS A C 1
ATOM 3306 O O . CYS A 1 423 ? 6.090 -11.001 27.274 1.00 63.06 423 CYS A O 1
ATOM 3308 N N . GLU A 1 424 ? 6.496 -9.128 28.452 1.00 69.75 424 GLU A N 1
ATOM 3309 C CA . GLU A 1 424 ? 5.801 -9.584 29.648 1.00 69.75 424 GLU A CA 1
ATOM 3310 C C . GLU A 1 424 ? 4.300 -9.449 29.404 1.00 69.75 424 GLU A C 1
ATOM 3312 O O . GLU A 1 424 ? 3.762 -8.349 29.271 1.00 69.75 424 GLU A O 1
ATOM 3317 N N . VAL A 1 425 ? 3.623 -10.590 29.296 1.00 72.19 425 VAL A N 1
ATOM 3318 C CA . VAL A 1 425 ? 2.167 -10.624 29.191 1.00 72.19 425 VAL A CA 1
ATOM 3319 C C . VAL A 1 425 ? 1.603 -10.400 30.588 1.00 72.19 425 VAL A C 1
ATOM 3321 O O . VAL A 1 425 ? 1.707 -11.268 31.453 1.00 72.19 425 VAL A O 1
ATOM 3324 N N . GLN A 1 426 ? 1.007 -9.232 30.805 1.00 78.94 426 GLN A N 1
ATOM 3325 C CA . GLN A 1 426 ? 0.287 -8.923 32.034 1.00 78.94 426 GLN A CA 1
ATOM 3326 C C . GLN A 1 426 ? -1.193 -9.254 31.854 1.00 78.94 426 GLN A C 1
ATOM 3328 O O . GLN A 1 426 ? -1.819 -8.854 30.872 1.00 78.94 426 GLN A O 1
ATOM 3333 N N . VAL A 1 427 ? -1.749 -9.995 32.809 1.00 82.62 427 VAL A N 1
ATOM 3334 C CA . VAL A 1 427 ? -3.170 -10.345 32.848 1.00 82.62 427 VAL A CA 1
ATOM 3335 C C . VAL A 1 427 ? -3.757 -9.771 34.127 1.00 82.62 427 VAL A C 1
ATOM 3337 O O . VAL A 1 427 ? -3.304 -10.101 35.220 1.00 82.62 427 VAL A O 1
ATOM 3340 N N . THR A 1 428 ? -4.779 -8.932 33.980 1.00 86.06 428 THR A N 1
ATOM 3341 C CA . THR A 1 428 ? -5.551 -8.385 35.100 1.00 86.06 428 THR A CA 1
ATOM 3342 C C . THR A 1 428 ? -6.942 -8.996 35.086 1.00 86.06 428 THR A C 1
ATOM 3344 O O . THR A 1 428 ? -7.602 -9.023 34.047 1.00 86.06 428 THR A O 1
ATOM 3347 N N . ILE A 1 429 ? -7.390 -9.474 36.245 1.00 88.00 429 ILE A N 1
ATOM 3348 C CA . ILE A 1 429 ? -8.734 -10.018 36.449 1.00 88.00 429 ILE A CA 1
ATOM 3349 C C . ILE A 1 429 ? -9.534 -8.996 37.254 1.00 88.00 429 ILE A C 1
ATOM 3351 O O . ILE A 1 429 ? -9.054 -8.488 38.266 1.00 88.00 429 ILE A O 1
ATOM 3355 N N . LEU A 1 430 ? -10.752 -8.710 36.802 1.00 90.62 430 LEU A N 1
ATOM 3356 C CA . LEU A 1 430 ? -11.701 -7.852 37.503 1.00 90.62 430 LEU A CA 1
ATOM 3357 C C . LEU A 1 430 ? -12.953 -8.654 37.829 1.00 90.62 430 LEU A C 1
ATOM 3359 O O . LEU A 1 430 ? -13.459 -9.399 36.986 1.00 90.62 430 LEU A O 1
ATOM 3363 N N . ALA A 1 431 ? -13.450 -8.498 39.050 1.00 91.31 431 ALA A N 1
ATOM 3364 C CA . ALA A 1 431 ? -14.700 -9.109 39.459 1.00 91.31 431 ALA A CA 1
ATOM 3365 C C . ALA A 1 431 ? -15.880 -8.333 38.864 1.00 91.31 431 ALA A C 1
ATOM 3367 O O . ALA A 1 431 ? -15.956 -7.106 38.956 1.00 91.31 431 ALA A O 1
ATOM 3368 N N . GLN A 1 432 ? -16.820 -9.057 38.254 1.00 87.44 432 GLN A N 1
ATOM 3369 C CA . GLN A 1 432 ? -18.037 -8.447 37.718 1.00 87.44 432 GLN A CA 1
ATOM 3370 C C . GLN A 1 432 ? -18.992 -8.007 38.835 1.00 87.44 432 GLN A C 1
ATOM 3372 O O . GLN A 1 432 ? -19.707 -7.020 38.676 1.00 87.44 432 GLN A O 1
ATOM 3377 N N . THR A 1 433 ? -19.010 -8.737 39.953 1.00 91.62 433 THR A N 1
ATOM 3378 C CA . THR A 1 433 ? -19.849 -8.441 41.116 1.00 91.62 433 THR A CA 1
ATOM 3379 C C . THR A 1 433 ? -19.070 -8.640 42.415 1.00 91.62 433 THR A C 1
ATOM 3381 O O . THR A 1 433 ? -18.048 -9.334 42.444 1.00 91.62 433 THR A O 1
ATOM 3384 N N . LYS A 1 434 ? -19.573 -8.062 43.512 1.00 92.94 434 LYS A N 1
ATOM 3385 C CA . LYS A 1 434 ? -18.955 -8.189 44.840 1.00 92.94 434 LYS A CA 1
ATOM 3386 C C . LYS A 1 434 ? -18.979 -9.622 45.362 1.00 92.94 434 LYS A C 1
ATOM 3388 O O . LYS A 1 434 ? -18.075 -10.018 46.088 1.00 92.94 434 LYS A O 1
ATOM 3393 N N . GLU A 1 435 ? -19.971 -10.413 44.966 1.00 94.62 435 GLU A N 1
ATOM 3394 C CA . GLU A 1 435 ? -20.046 -11.838 45.293 1.00 94.62 435 GLU A CA 1
ATOM 3395 C C . GLU A 1 435 ? -18.877 -12.596 44.651 1.00 94.62 435 GLU A C 1
ATOM 3397 O O . GLU A 1 435 ? -18.154 -13.307 45.345 1.00 94.62 435 GLU A O 1
ATOM 3402 N N . VAL A 1 436 ? -18.620 -12.358 43.356 1.00 93.56 436 VAL A N 1
ATOM 3403 C CA . VAL A 1 436 ? -17.473 -12.945 42.640 1.00 93.56 436 VAL A CA 1
ATOM 3404 C C . VAL A 1 436 ? -16.149 -12.477 43.251 1.00 93.56 436 VAL A C 1
ATOM 3406 O O . VAL A 1 436 ? -15.224 -13.272 43.404 1.00 93.56 436 VAL A O 1
ATOM 3409 N N . GLN A 1 437 ? -16.048 -11.204 43.646 1.00 94.94 437 GLN A N 1
ATOM 3410 C CA . GLN A 1 437 ? -14.863 -10.674 44.329 1.00 94.94 437 GLN A CA 1
ATOM 3411 C C . GLN A 1 437 ? -14.589 -11.399 45.654 1.00 94.94 437 GLN A C 1
ATOM 3413 O O . GLN A 1 437 ? -13.449 -11.774 45.920 1.00 94.94 437 GLN A O 1
ATOM 3418 N N . GLN A 1 438 ? -15.620 -11.610 46.477 1.00 94.81 438 GLN A N 1
ATOM 3419 C CA . GLN A 1 438 ? -15.498 -12.317 47.754 1.00 94.81 438 GLN A CA 1
ATOM 3420 C C . GLN A 1 438 ? -15.125 -13.789 47.561 1.00 94.81 438 GLN A C 1
ATOM 3422 O O . GLN A 1 438 ? -14.304 -14.311 48.313 1.00 94.81 438 GLN A O 1
ATOM 3427 N N . GLU A 1 439 ? -15.685 -14.449 46.548 1.00 95.31 439 GLU A N 1
ATOM 3428 C CA . GLU A 1 439 ? -15.359 -15.837 46.217 1.00 95.31 439 GLU A CA 1
ATOM 3429 C C . GLU A 1 439 ? -13.907 -15.987 45.740 1.00 95.31 439 GLU A C 1
ATOM 3431 O O . GLU A 1 439 ? -13.184 -16.873 46.205 1.00 95.31 439 GLU A O 1
ATOM 3436 N N . LEU A 1 440 ? -13.435 -15.087 44.872 1.00 93.88 440 LEU A N 1
ATOM 3437 C CA . LEU A 1 440 ? -12.033 -15.052 44.444 1.00 93.88 440 LEU A CA 1
ATOM 3438 C C . LEU A 1 440 ? -11.096 -14.780 45.627 1.00 93.88 440 LEU A C 1
ATOM 3440 O O . LEU A 1 440 ? -10.088 -15.474 45.784 1.00 93.88 440 LEU A O 1
ATOM 3444 N N . LEU A 1 441 ? -11.469 -13.852 46.513 1.00 95.06 441 LEU A N 1
ATOM 3445 C CA . LEU A 1 441 ? -10.710 -13.549 47.725 1.00 95.06 441 LEU A CA 1
ATOM 3446 C C . LEU A 1 441 ? -10.641 -14.752 48.678 1.00 95.06 441 LEU A C 1
ATOM 3448 O O . LEU A 1 441 ? -9.580 -15.018 49.242 1.00 95.06 441 LEU A O 1
ATOM 3452 N N . ALA A 1 442 ? -11.730 -15.516 48.823 1.00 95.56 442 ALA A N 1
ATOM 3453 C CA . ALA A 1 442 ? -11.762 -16.745 49.620 1.00 95.56 442 ALA A CA 1
ATOM 3454 C C . ALA A 1 442 ? -10.812 -17.830 49.078 1.00 95.56 442 ALA A C 1
ATOM 3456 O O . ALA A 1 442 ? -10.311 -18.651 49.845 1.00 95.56 442 ALA A O 1
ATOM 3457 N N . ASN A 1 443 ? -10.511 -17.792 47.777 1.00 95.19 443 ASN A N 1
ATOM 3458 C CA . ASN A 1 443 ? -9.519 -18.644 47.119 1.00 95.19 443 ASN A CA 1
ATOM 3459 C C . ASN A 1 443 ? -8.111 -18.010 47.062 1.00 95.19 443 ASN A C 1
ATOM 3461 O O . ASN A 1 443 ? -7.226 -18.529 46.384 1.00 95.19 443 ASN A O 1
ATOM 3465 N N . GLY A 1 444 ? -7.879 -16.899 47.770 1.00 94.62 444 GLY A N 1
ATOM 3466 C CA . GLY A 1 444 ? -6.578 -16.226 47.842 1.00 94.62 444 GLY A CA 1
ATOM 3467 C C . GLY A 1 444 ? -6.245 -15.332 46.644 1.00 94.62 444 GLY A C 1
ATOM 3468 O O . GLY A 1 444 ? -5.095 -14.915 46.502 1.00 94.62 444 GLY A O 1
ATOM 3469 N N . ILE A 1 445 ? -7.222 -15.019 45.787 1.00 92.50 445 ILE A N 1
ATOM 3470 C CA . ILE A 1 445 ? -7.048 -14.166 44.607 1.00 92.50 445 ILE A CA 1
ATOM 3471 C C . ILE A 1 445 ? -7.636 -12.782 44.903 1.00 92.50 445 ILE A C 1
ATOM 3473 O O . ILE A 1 445 ? -8.849 -12.605 44.981 1.00 92.50 445 ILE A O 1
ATOM 3477 N N . SER A 1 446 ? -6.767 -11.783 45.056 1.00 93.50 446 SER A N 1
ATOM 3478 C CA . SER A 1 446 ? -7.184 -10.393 45.269 1.00 93.50 446 SER A CA 1
ATOM 3479 C C . SER A 1 446 ? -7.504 -9.714 43.936 1.00 93.50 446 SER A C 1
ATOM 3481 O O . SER A 1 446 ? -6.635 -9.629 43.066 1.00 93.50 446 SER A O 1
ATOM 3483 N N . VAL A 1 447 ? -8.735 -9.224 43.778 1.00 93.75 447 VAL A N 1
ATOM 3484 C CA . VAL A 1 447 ? -9.203 -8.503 42.583 1.00 93.75 447 VAL A CA 1
ATOM 3485 C C . VAL A 1 447 ? -10.061 -7.299 42.965 1.00 93.75 447 VAL A C 1
ATOM 3487 O O . VAL A 1 447 ? -10.672 -7.269 44.035 1.00 93.75 447 VAL A O 1
ATOM 3490 N N . GLN A 1 448 ? -10.134 -6.318 42.069 1.00 93.00 448 GLN A N 1
ATOM 3491 C CA . GLN A 1 448 ? -11.053 -5.182 42.173 1.00 93.00 448 GLN A CA 1
ATOM 3492 C C . GLN A 1 448 ? -12.363 -5.487 41.442 1.00 93.00 448 GLN A C 1
ATOM 3494 O O . GLN A 1 448 ? -12.361 -6.213 40.441 1.00 93.00 448 GLN A O 1
ATOM 3499 N N . CYS A 1 449 ? -13.470 -4.911 41.907 1.00 90.62 449 CYS A N 1
ATOM 3500 C CA . CYS A 1 449 ? -14.687 -4.831 41.105 1.00 90.62 449 CYS A CA 1
ATOM 3501 C C . CYS A 1 449 ? -14.578 -3.720 40.049 1.00 90.62 449 CYS A C 1
ATOM 3503 O O . CYS A 1 449 ? -13.813 -2.766 40.195 1.00 90.62 449 CYS A O 1
ATOM 3505 N N . VAL A 1 450 ? -15.363 -3.823 38.975 1.00 86.88 450 VAL A N 1
ATOM 3506 C CA . VAL A 1 450 ? -15.364 -2.834 37.877 1.00 86.88 450 VAL A CA 1
ATOM 3507 C C . VAL A 1 450 ? -15.708 -1.415 38.362 1.00 86.88 450 VAL A C 1
ATOM 3509 O O . VAL A 1 450 ? -15.180 -0.446 37.823 1.00 86.88 450 VAL A O 1
ATOM 3512 N N . ASP A 1 451 ? -16.553 -1.279 39.388 1.00 87.31 451 ASP A N 1
ATOM 3513 C CA . ASP A 1 451 ? -16.935 -0.006 40.018 1.00 87.31 451 ASP A CA 1
ATOM 3514 C C . ASP A 1 451 ? -15.853 0.590 40.937 1.00 87.31 451 ASP A C 1
ATOM 3516 O O . ASP A 1 451 ? -15.946 1.758 41.311 1.00 87.31 451 ASP A O 1
ATOM 3520 N N . GLU A 1 452 ? -14.818 -0.183 41.274 1.00 91.50 452 GLU A N 1
ATOM 3521 C CA . GLU A 1 452 ? -13.696 0.238 42.125 1.00 91.50 452 GLU A CA 1
ATOM 3522 C C . GLU A 1 452 ? -12.491 0.747 41.314 1.00 91.50 452 GLU A C 1
ATOM 3524 O O . GLU A 1 452 ? -11.525 1.259 41.885 1.00 91.50 452 GLU A O 1
ATOM 3529 N N . VAL A 1 453 ? -12.529 0.606 39.986 1.00 90.06 453 VAL A N 1
ATOM 3530 C CA . VAL A 1 453 ? -11.475 1.074 39.077 1.00 90.06 453 VAL A CA 1
ATOM 3531 C C . VAL A 1 453 ? -11.482 2.607 39.001 1.00 90.06 453 VAL A C 1
ATOM 3533 O O . VAL A 1 453 ? -12.541 3.235 39.024 1.00 90.06 453 VAL A O 1
ATOM 3536 N N . ASP A 1 454 ? -10.297 3.223 38.883 1.00 92.06 454 ASP A N 1
ATOM 3537 C CA . ASP A 1 454 ? -10.166 4.681 38.752 1.00 92.06 454 ASP A CA 1
ATOM 3538 C C . ASP A 1 454 ? -11.066 5.218 37.610 1.00 92.06 454 ASP A C 1
ATOM 3540 O O . ASP A 1 454 ? -10.995 4.698 36.489 1.00 92.06 454 ASP A O 1
ATOM 3544 N N . PRO A 1 455 ? -11.889 6.263 37.849 1.00 90.75 455 PRO A N 1
ATOM 3545 C CA . PRO A 1 455 ? -12.837 6.808 36.870 1.00 90.75 455 PRO A CA 1
ATOM 3546 C C . PRO A 1 455 ? -12.234 7.286 35.539 1.00 90.75 455 PRO A C 1
ATOM 3548 O O . PRO A 1 455 ? -12.983 7.522 34.579 1.00 90.75 455 PRO A O 1
ATOM 3551 N N . VAL A 1 456 ? -10.909 7.478 35.475 1.00 93.12 456 VAL A N 1
ATOM 3552 C CA . VAL A 1 456 ? -10.191 7.769 34.227 1.00 93.12 456 VAL A CA 1
ATOM 3553 C C . VAL A 1 456 ? -10.212 6.579 33.266 1.00 93.12 456 VAL A C 1
ATOM 3555 O O . VAL A 1 456 ? -10.188 6.786 32.051 1.00 93.12 456 VAL A O 1
ATOM 3558 N N . PHE A 1 457 ? -10.299 5.349 33.781 1.00 92.00 457 PHE A N 1
ATOM 3559 C CA . PHE A 1 457 ? -10.427 4.141 32.978 1.00 92.00 457 PHE A CA 1
ATOM 3560 C C . PHE A 1 457 ? -11.893 3.813 32.702 1.00 92.00 457 PHE A C 1
ATOM 3562 O O . PHE A 1 457 ? -12.818 4.148 33.441 1.00 92.00 457 PHE A O 1
ATOM 3569 N N . THR A 1 458 ? -12.141 3.163 31.577 1.00 92.44 458 THR A N 1
ATOM 3570 C CA . THR A 1 458 ? -13.460 2.676 31.189 1.00 92.44 458 THR A CA 1
ATOM 3571 C C . THR A 1 458 ? -13.281 1.341 30.495 1.00 92.44 458 THR A C 1
ATOM 3573 O O . THR A 1 458 ? -12.502 1.227 29.553 1.00 92.44 458 THR A O 1
ATOM 3576 N N . ILE A 1 459 ? -13.996 0.329 30.973 1.00 91.50 459 ILE A N 1
ATOM 3577 C CA . ILE A 1 459 ? -13.925 -1.026 30.432 1.00 91.50 459 ILE A CA 1
ATOM 3578 C C . ILE A 1 459 ? -15.156 -1.247 29.564 1.00 91.50 459 ILE A C 1
ATOM 3580 O O . ILE A 1 459 ? -16.279 -1.057 30.029 1.00 91.50 459 ILE A O 1
ATOM 3584 N N . LEU A 1 460 ? -14.949 -1.613 28.301 1.00 92.19 460 LEU A N 1
ATOM 3585 C CA . LEU A 1 460 ? -16.022 -1.855 27.337 1.00 92.19 460 LEU A CA 1
ATOM 3586 C C . LEU A 1 460 ? -15.871 -3.227 26.663 1.00 92.19 460 LEU A C 1
ATOM 3588 O O . LEU A 1 460 ? -14.756 -3.719 26.512 1.00 92.19 460 LEU A O 1
ATOM 3592 N N . PRO A 1 461 ? -16.967 -3.845 26.203 1.00 92.25 461 PRO A N 1
ATOM 3593 C CA . PRO A 1 461 ? -16.903 -5.024 25.343 1.00 92.25 461 PRO A CA 1
ATOM 3594 C C . PRO A 1 461 ? -16.188 -4.769 24.010 1.00 92.25 461 PRO A C 1
ATOM 3596 O O . PRO A 1 461 ? -16.220 -3.654 23.484 1.00 92.25 461 PRO A O 1
ATOM 3599 N N . ALA A 1 462 ? -15.616 -5.817 23.410 1.00 91.69 462 ALA A N 1
ATOM 3600 C CA . ALA A 1 462 ? -14.958 -5.749 22.100 1.00 91.69 462 ALA A CA 1
ATOM 3601 C C . ALA A 1 462 ? -15.874 -5.209 20.981 1.00 91.69 462 ALA A C 1
ATOM 3603 O O . ALA A 1 462 ? -15.406 -4.489 20.096 1.00 91.69 462 ALA A O 1
ATOM 3604 N N . SER A 1 463 ? -17.182 -5.480 21.039 1.00 90.88 463 SER A N 1
ATOM 3605 C CA . SER A 1 463 ? -18.180 -4.926 20.112 1.00 90.88 463 SER A CA 1
ATOM 3606 C C . SER A 1 463 ? -18.194 -3.397 20.064 1.00 90.88 463 SER A C 1
ATOM 3608 O O . SER A 1 463 ? -18.403 -2.833 18.992 1.00 90.88 463 SER A O 1
ATOM 3610 N N . PHE A 1 464 ? -17.886 -2.699 21.162 1.00 92.38 464 PHE A N 1
ATOM 3611 C CA . PHE A 1 464 ? -17.771 -1.237 21.134 1.00 92.38 464 PHE A CA 1
ATOM 3612 C C . PHE A 1 464 ? -16.567 -0.770 20.315 1.00 92.38 464 PHE A C 1
ATOM 3614 O O . PHE A 1 464 ? -16.654 0.245 19.625 1.00 92.38 464 PHE A O 1
ATOM 3621 N N . LEU A 1 465 ? -15.451 -1.507 20.346 1.00 92.38 465 LEU A N 1
ATOM 3622 C CA . LEU A 1 465 ? -14.308 -1.208 19.484 1.00 92.38 465 LEU A CA 1
ATOM 3623 C C . LEU A 1 465 ? -14.683 -1.406 18.008 1.00 92.38 465 LEU A C 1
ATOM 3625 O O . LEU A 1 465 ? -14.341 -0.567 17.175 1.00 92.38 465 LEU A O 1
ATOM 3629 N N . ALA A 1 466 ? -15.447 -2.455 17.689 1.00 92.00 466 ALA A N 1
ATOM 3630 C CA . ALA A 1 466 ? -15.972 -2.668 16.340 1.00 92.00 466 ALA A CA 1
ATOM 3631 C C . ALA A 1 466 ? -16.889 -1.513 15.895 1.00 92.00 466 ALA A C 1
ATOM 3633 O O . ALA A 1 466 ? -16.726 -0.989 14.793 1.00 92.00 466 ALA A O 1
ATOM 3634 N N . GLU A 1 467 ? -17.788 -1.045 16.768 1.00 92.50 467 GLU A N 1
ATOM 3635 C CA . GLU A 1 467 ? -18.662 0.109 16.510 1.00 92.50 467 GLU A CA 1
ATOM 3636 C C . GLU A 1 467 ? -17.878 1.418 16.306 1.00 92.50 467 GLU A C 1
ATOM 3638 O O . GLU A 1 467 ? -18.250 2.236 15.459 1.00 92.50 467 GLU A O 1
ATOM 3643 N N . ILE A 1 468 ? -16.772 1.620 17.033 1.00 92.06 468 ILE A N 1
ATOM 3644 C CA . ILE A 1 468 ? -15.863 2.757 16.822 1.00 92.06 468 ILE A CA 1
ATOM 3645 C C . ILE A 1 468 ? -15.222 2.669 15.435 1.00 92.06 468 ILE A C 1
ATOM 3647 O O . ILE A 1 468 ? -15.304 3.626 14.662 1.00 92.06 468 ILE A O 1
ATOM 3651 N N . HIS A 1 469 ? -14.632 1.523 15.086 1.00 91.50 469 HIS A N 1
ATOM 3652 C CA . HIS A 1 469 ? -14.009 1.321 13.776 1.00 91.50 469 HIS A CA 1
ATOM 3653 C C . HIS A 1 469 ? -15.010 1.417 12.616 1.00 91.50 469 HIS A C 1
ATOM 3655 O O . HIS A 1 469 ? -14.647 1.885 11.540 1.00 91.50 469 HIS A O 1
ATOM 3661 N N . ALA A 1 470 ? -16.276 1.057 12.827 1.00 92.75 470 ALA A N 1
ATOM 3662 C CA . ALA A 1 470 ? -17.325 1.233 11.826 1.00 92.75 470 ALA A CA 1
ATOM 3663 C C . ALA A 1 470 ? -17.633 2.707 11.522 1.00 92.75 470 ALA A C 1
ATOM 3665 O O . ALA A 1 470 ? -18.087 3.029 10.427 1.00 92.75 470 ALA A O 1
ATOM 3666 N N . ARG A 1 471 ? -17.373 3.625 12.462 1.00 93.19 471 ARG A N 1
ATOM 3667 C CA . ARG A 1 471 ? -17.518 5.075 12.235 1.00 93.19 471 ARG A CA 1
ATOM 3668 C C . ARG A 1 471 ? -16.309 5.692 11.545 1.00 93.19 471 ARG A C 1
ATOM 3670 O O . ARG A 1 471 ? -16.441 6.694 10.842 1.00 93.19 471 ARG A O 1
ATOM 3677 N N . ILE A 1 472 ? -15.137 5.101 11.743 1.00 92.38 472 ILE A N 1
ATOM 3678 C CA . ILE A 1 472 ? -13.894 5.550 11.127 1.00 92.38 472 ILE A CA 1
ATOM 3679 C C . ILE A 1 472 ? -13.974 5.317 9.607 1.00 92.38 472 ILE A C 1
ATOM 3681 O O . ILE A 1 472 ? -14.407 4.269 9.132 1.00 92.38 472 ILE A O 1
ATOM 3685 N N . GLY A 1 473 ? -13.603 6.334 8.826 1.00 93.19 473 GLY A N 1
ATOM 3686 C CA . GLY A 1 473 ? -13.693 6.302 7.363 1.00 93.19 473 GLY A CA 1
ATOM 3687 C C . GLY A 1 473 ? -15.096 6.532 6.786 1.00 93.19 473 GLY A C 1
ATOM 3688 O O . GLY A 1 473 ? -15.264 6.453 5.572 1.00 93.19 473 GLY A O 1
ATOM 3689 N N . GLN A 1 474 ? -16.118 6.834 7.590 1.00 96.19 474 GLN A N 1
ATOM 3690 C CA . GLN A 1 474 ? -17.419 7.211 7.031 1.00 96.19 474 GLN A CA 1
ATOM 3691 C C . GLN A 1 474 ? -17.320 8.505 6.214 1.00 96.19 474 GLN A C 1
ATOM 3693 O O . GLN A 1 474 ? -16.807 9.516 6.691 1.00 96.19 474 GLN A O 1
ATOM 3698 N N . SER A 1 475 ? -17.866 8.496 4.997 1.00 96.81 475 SER A N 1
ATOM 3699 C CA . SER A 1 475 ? -18.016 9.702 4.179 1.00 96.81 475 SER A CA 1
ATOM 3700 C C . SER A 1 475 ? -19.363 9.690 3.476 1.00 96.81 475 SER A C 1
ATOM 3702 O O . SER A 1 475 ? -19.634 8.848 2.623 1.00 96.81 475 SER A O 1
ATOM 3704 N N . LYS A 1 476 ? -20.205 10.677 3.804 1.00 96.06 476 LYS A N 1
ATOM 3705 C CA . LYS A 1 476 ? -21.495 10.884 3.129 1.00 96.06 476 LYS A CA 1
ATOM 3706 C C . LYS A 1 476 ? -21.312 11.266 1.663 1.00 96.06 476 LYS A C 1
ATOM 3708 O O . LYS A 1 476 ? -22.112 10.865 0.830 1.00 96.06 476 LYS A O 1
ATOM 3713 N N . LYS A 1 477 ? -20.259 12.030 1.354 1.00 96.81 477 LYS A N 1
ATOM 3714 C CA . LYS A 1 477 ? -19.962 12.499 -0.004 1.00 96.81 477 LYS A CA 1
ATOM 3715 C C . LYS A 1 477 ? -19.580 11.346 -0.930 1.00 96.81 477 LYS A C 1
ATOM 3717 O O . LYS A 1 477 ? -19.973 11.352 -2.088 1.00 96.81 477 LYS A O 1
ATOM 3722 N N . LEU A 1 478 ? -18.830 10.374 -0.410 1.00 97.06 478 LEU A N 1
ATOM 3723 C CA . LEU A 1 478 ? -18.360 9.207 -1.162 1.00 97.06 478 LEU A CA 1
ATOM 3724 C C . LEU A 1 478 ? -19.244 7.965 -0.975 1.00 97.06 478 LEU A C 1
ATOM 3726 O O . LEU A 1 478 ? -18.920 6.912 -1.510 1.00 97.06 478 LEU A O 1
ATOM 3730 N N . ASN A 1 479 ? -20.334 8.076 -0.206 1.00 97.44 479 ASN A N 1
ATOM 3731 C CA . ASN A 1 479 ? -21.207 6.962 0.172 1.00 97.44 479 ASN A CA 1
ATOM 3732 C C . ASN A 1 479 ? -20.455 5.776 0.819 1.00 97.44 479 ASN A C 1
ATOM 3734 O O . ASN A 1 479 ? -20.740 4.612 0.546 1.00 97.44 479 ASN A O 1
ATOM 3738 N N . LEU A 1 480 ? -19.476 6.078 1.676 1.00 97.69 480 LEU A N 1
ATOM 3739 C CA . LEU A 1 480 ? -18.656 5.084 2.372 1.00 97.69 480 LEU A CA 1
ATOM 3740 C C . LEU A 1 480 ? -19.146 4.885 3.802 1.00 97.69 480 LEU A C 1
ATOM 3742 O O . LEU A 1 480 ? -19.265 5.854 4.560 1.00 97.69 480 LEU A O 1
ATOM 3746 N N . SER A 1 481 ? -19.371 3.628 4.191 1.00 95.62 481 SER A N 1
ATOM 3747 C CA . SER A 1 481 ? -19.912 3.290 5.513 1.00 95.62 481 SER A CA 1
ATOM 3748 C C . SER A 1 481 ? -18.854 3.081 6.601 1.00 95.62 481 SER A C 1
ATOM 3750 O O . SER A 1 481 ? -19.234 2.832 7.742 1.00 95.62 481 SER A O 1
ATOM 3752 N N . GLY A 1 482 ? -17.559 3.148 6.274 1.00 95.00 482 GLY A N 1
ATOM 3753 C CA . GLY A 1 482 ? -16.473 2.755 7.180 1.00 95.00 482 GLY A CA 1
ATOM 3754 C C . GLY A 1 482 ? -16.279 1.235 7.250 1.00 95.00 482 GLY A C 1
ATOM 3755 O O . GLY A 1 482 ? -16.556 0.518 6.280 1.00 95.00 482 GLY A O 1
ATOM 3756 N N . ARG A 1 483 ? -15.767 0.722 8.374 1.00 95.06 483 ARG A N 1
ATOM 3757 C CA . ARG A 1 483 ? -15.509 -0.719 8.536 1.00 95.06 483 ARG A CA 1
ATOM 3758 C C . ARG A 1 483 ? -16.815 -1.519 8.713 1.00 95.06 483 ARG A C 1
ATOM 3760 O O . ARG A 1 483 ? -17.645 -1.115 9.524 1.00 95.06 483 ARG A O 1
ATOM 3767 N N . PRO A 1 484 ? -17.012 -2.652 8.013 1.00 93.75 484 PRO A N 1
ATOM 3768 C CA . PRO A 1 484 ? -18.162 -3.528 8.256 1.00 93.75 484 PRO A CA 1
ATOM 3769 C C . PRO A 1 484 ? -18.217 -4.049 9.707 1.00 93.75 484 PRO A C 1
ATOM 3771 O O . PRO A 1 484 ? -17.182 -4.396 10.279 1.00 93.75 484 PRO A O 1
ATOM 3774 N N . LEU A 1 485 ? -19.416 -4.060 10.306 1.00 89.81 485 LEU A N 1
ATOM 3775 C CA . LEU A 1 485 ? -19.649 -4.409 11.722 1.00 89.81 485 LEU A CA 1
ATOM 3776 C C . LEU A 1 485 ? -19.581 -5.913 12.010 1.00 89.81 485 LEU A C 1
ATOM 3778 O O . LEU A 1 485 ? -19.344 -6.305 13.145 1.00 89.81 485 LEU A O 1
ATOM 3782 N N . ASP A 1 486 ? -19.789 -6.736 10.990 1.00 86.69 486 ASP A N 1
ATOM 3783 C CA . ASP A 1 486 ? -19.663 -8.195 11.016 1.00 86.69 486 ASP A CA 1
ATOM 3784 C C . ASP A 1 486 ? -18.202 -8.662 11.093 1.00 86.69 486 ASP A C 1
ATOM 3786 O O . ASP A 1 486 ? -17.930 -9.854 11.211 1.00 86.69 486 ASP A O 1
ATOM 3790 N N . ARG A 1 487 ? -17.243 -7.730 11.031 1.00 87.75 487 ARG A N 1
ATOM 3791 C CA . ARG A 1 487 ? -15.822 -8.042 11.128 1.00 87.75 487 ARG A CA 1
ATOM 3792 C C . ARG A 1 487 ? -15.311 -7.907 12.550 1.00 87.75 487 ARG A C 1
ATOM 3794 O O . ARG A 1 487 ? -15.282 -6.820 13.131 1.00 87.75 487 ARG A O 1
ATOM 3801 N N . ASP A 1 488 ? -14.713 -8.983 13.016 1.00 86.81 488 ASP A N 1
ATOM 3802 C CA . ASP A 1 488 ? -14.002 -9.044 14.283 1.00 86.81 488 ASP A CA 1
ATOM 3803 C C . ASP A 1 488 ? -12.825 -8.065 14.357 1.00 86.81 488 ASP A C 1
ATOM 3805 O O . ASP A 1 488 ? -12.110 -7.845 13.374 1.00 86.81 488 ASP A O 1
ATOM 3809 N N . VAL A 1 489 ? -12.622 -7.462 15.531 1.00 87.50 489 VAL A N 1
ATOM 3810 C CA . VAL A 1 489 ? -11.483 -6.564 15.800 1.00 87.50 489 VAL A CA 1
ATOM 3811 C C . VAL A 1 489 ? -10.216 -7.334 16.171 1.00 87.50 489 VAL A C 1
ATOM 3813 O O . VAL A 1 489 ? -9.125 -6.877 15.846 1.00 87.50 489 VAL A O 1
ATOM 3816 N N . GLY A 1 490 ? -10.357 -8.524 16.763 1.00 89.50 490 GLY A N 1
ATOM 3817 C CA . GLY A 1 490 ? -9.255 -9.409 17.123 1.00 89.50 490 GLY A CA 1
ATOM 3818 C C . GLY A 1 490 ? -8.640 -9.139 18.501 1.00 89.50 490 GLY A C 1
ATOM 3819 O O . GLY A 1 490 ? -8.845 -8.094 19.127 1.00 89.50 490 GLY A O 1
ATOM 3820 N N . LEU A 1 491 ? -7.892 -10.131 18.992 1.00 89.00 491 LEU A N 1
ATOM 3821 C CA . LEU A 1 491 ? -7.340 -10.159 20.345 1.00 89.00 491 LEU A CA 1
ATOM 3822 C C . LEU A 1 491 ? -6.265 -9.085 20.560 1.00 89.00 491 LEU A C 1
ATOM 3824 O O . LEU A 1 491 ? -6.290 -8.418 21.594 1.00 89.00 491 LEU A O 1
ATOM 3828 N N . LEU A 1 492 ? -5.357 -8.889 19.594 1.00 89.44 492 LEU A N 1
ATOM 3829 C CA . LEU A 1 492 ? -4.255 -7.923 19.716 1.00 89.44 492 LEU A CA 1
ATOM 3830 C C . LEU A 1 492 ? -4.765 -6.482 19.754 1.00 89.44 492 LEU A C 1
ATOM 3832 O O . LEU A 1 492 ? -4.138 -5.608 20.352 1.00 89.44 492 LEU A O 1
ATOM 3836 N N . SER A 1 493 ? -5.897 -6.227 19.103 1.00 91.50 493 SER A N 1
ATOM 3837 C CA . SER A 1 493 ? -6.589 -4.946 19.158 1.00 91.50 493 SER A CA 1
ATOM 3838 C C . SER A 1 493 ? -7.225 -4.747 20.531 1.00 91.50 493 SER A C 1
ATOM 3840 O O . SER A 1 493 ? -6.987 -3.729 21.171 1.00 91.50 493 SER A O 1
ATOM 3842 N N . THR A 1 494 ? -7.952 -5.742 21.052 1.00 92.12 494 THR A N 1
ATOM 3843 C CA . THR A 1 494 ? -8.569 -5.631 22.389 1.00 92.12 494 THR A CA 1
ATOM 3844 C C . THR A 1 494 ? -7.556 -5.553 23.534 1.00 92.12 494 THR A C 1
ATOM 3846 O O . THR A 1 494 ? -7.854 -4.960 24.563 1.00 92.12 494 THR A O 1
ATOM 3849 N N . SER A 1 495 ? -6.336 -6.074 23.356 1.00 88.56 495 SER A N 1
ATOM 3850 C CA . SER A 1 495 ? -5.283 -6.064 24.380 1.00 88.56 495 SER A CA 1
ATOM 3851 C C . SER A 1 495 ? -4.514 -4.738 24.487 1.00 88.56 495 SER A C 1
ATOM 3853 O O . SER A 1 495 ? -3.452 -4.694 25.108 1.00 88.56 495 SER A O 1
ATOM 3855 N N . ARG A 1 496 ? -4.985 -3.665 23.841 1.00 88.12 496 ARG A N 1
ATOM 3856 C CA . ARG A 1 496 ? -4.354 -2.338 23.863 1.00 88.12 496 ARG A CA 1
ATOM 3857 C C . ARG A 1 496 ? -5.110 -1.368 24.762 1.00 88.12 496 ARG A C 1
ATOM 3859 O O . ARG A 1 496 ? -6.326 -1.449 24.914 1.00 88.12 496 ARG A O 1
ATOM 3866 N N . LEU A 1 497 ? -4.370 -0.397 25.297 1.00 89.00 497 LEU A N 1
ATOM 3867 C CA . LEU A 1 497 ? -4.941 0.759 25.974 1.00 89.00 497 LEU A CA 1
ATOM 3868 C C . LEU A 1 497 ? -5.228 1.862 24.953 1.00 89.00 497 LEU A C 1
ATOM 3870 O O . LEU A 1 497 ? -4.325 2.339 24.259 1.00 89.00 497 LEU A O 1
ATOM 3874 N N . TYR A 1 498 ? -6.485 2.282 24.885 1.00 91.25 498 TYR A N 1
ATOM 3875 C CA . TYR A 1 498 ? -6.919 3.360 24.009 1.00 91.25 498 TYR A CA 1
ATOM 3876 C C . TYR A 1 498 ? -7.152 4.629 24.812 1.00 91.25 498 TYR A C 1
ATOM 3878 O O . TYR A 1 498 ? -7.630 4.583 25.938 1.00 91.25 498 TYR A O 1
ATOM 3886 N N . GLN A 1 499 ? -6.871 5.779 24.221 1.00 90.31 499 GLN A N 1
ATOM 3887 C CA . GLN A 1 499 ? -7.246 7.076 24.756 1.00 90.31 499 GLN A CA 1
ATOM 3888 C C . GLN A 1 499 ? -8.356 7.665 23.886 1.00 90.31 499 GLN A C 1
ATOM 3890 O O . GLN A 1 499 ? -8.166 7.901 22.689 1.00 90.31 499 GLN A O 1
ATOM 3895 N N . ILE A 1 500 ? -9.516 7.915 24.498 1.00 87.38 500 ILE A N 1
ATOM 3896 C CA . ILE A 1 500 ? -10.672 8.549 23.857 1.00 87.38 500 ILE A CA 1
ATOM 3897 C C . ILE A 1 500 ? -11.042 9.782 24.680 1.00 87.38 500 ILE A C 1
ATOM 3899 O O . ILE A 1 500 ? -11.559 9.692 25.795 1.00 87.38 500 ILE A O 1
ATOM 3903 N N . GLY A 1 501 ? -10.734 10.959 24.133 1.00 86.12 501 GLY A N 1
ATOM 3904 C CA . GLY A 1 501 ? -10.812 12.213 24.881 1.00 86.12 501 GLY A CA 1
ATOM 3905 C C . GLY A 1 501 ? -9.893 12.182 26.107 1.00 86.12 501 GLY A C 1
ATOM 3906 O O . GLY A 1 501 ? -8.687 11.969 25.976 1.00 86.12 501 GLY A O 1
ATOM 3907 N N . ASN A 1 502 ? -10.478 12.366 27.291 1.00 87.56 502 ASN A N 1
ATOM 3908 C CA . ASN A 1 502 ? -9.759 12.386 28.570 1.00 87.56 502 ASN A CA 1
ATOM 3909 C C . ASN A 1 502 ? -9.841 11.053 29.331 1.00 87.56 502 ASN A C 1
ATOM 3911 O O . ASN A 1 502 ? -9.452 10.999 30.494 1.00 87.56 502 ASN A O 1
ATOM 3915 N N . LYS A 1 503 ? -10.382 10.000 28.707 1.00 91.06 503 LYS A N 1
ATOM 3916 C CA . LYS A 1 503 ? -10.503 8.674 29.314 1.00 91.06 503 LYS A CA 1
ATOM 3917 C C . LYS A 1 503 ? -9.590 7.669 28.636 1.00 91.06 503 LYS A C 1
ATOM 3919 O O . LYS A 1 503 ? -9.393 7.716 27.419 1.00 91.06 503 LYS A O 1
ATOM 3924 N N . PHE A 1 504 ? -9.105 6.728 29.430 1.00 93.94 504 PHE A N 1
ATOM 3925 C CA . PHE A 1 504 ? -8.485 5.513 28.943 1.00 93.94 504 PHE A CA 1
ATOM 3926 C C . PHE A 1 504 ? -9.545 4.426 28.811 1.00 93.94 504 PHE A C 1
ATOM 3928 O O . PHE A 1 504 ? -10.309 4.169 29.735 1.00 93.94 504 PHE A O 1
ATOM 3935 N N . VAL A 1 505 ? -9.617 3.797 27.649 1.00 94.19 505 VAL A N 1
ATOM 3936 C CA . VAL A 1 505 ? -10.583 2.752 27.342 1.00 94.19 505 VAL A CA 1
ATOM 3937 C C . VAL A 1 505 ? -9.837 1.442 27.156 1.00 94.19 505 VAL A C 1
ATOM 3939 O O . VAL A 1 505 ? -8.878 1.363 26.386 1.00 94.19 505 VAL A O 1
ATOM 3942 N N . ILE A 1 506 ? -10.283 0.426 27.886 1.00 92.50 506 ILE A N 1
ATOM 3943 C CA . ILE A 1 506 ? -9.790 -0.946 27.817 1.00 92.50 506 ILE A CA 1
ATOM 3944 C C . ILE A 1 506 ? -10.935 -1.795 27.284 1.00 92.50 506 ILE A C 1
ATOM 3946 O O . ILE A 1 506 ? -12.073 -1.660 27.739 1.00 92.50 506 ILE A O 1
ATOM 3950 N N . PHE A 1 507 ? -10.641 -2.667 26.327 1.00 92.56 507 PHE A N 1
ATOM 3951 C CA . PHE A 1 507 ? -11.642 -3.570 25.782 1.00 92.56 507 PHE A CA 1
ATOM 3952 C C . PHE A 1 507 ? -11.476 -4.966 26.369 1.00 92.56 507 PHE A C 1
ATOM 3954 O O . PHE A 1 507 ? -10.360 -5.472 26.477 1.00 92.56 507 PHE A O 1
ATOM 3961 N N . THR A 1 508 ? -12.579 -5.601 26.758 1.00 91.31 508 THR A N 1
ATOM 3962 C CA . THR A 1 508 ? -12.532 -7.010 27.157 1.00 91.31 508 THR A CA 1
ATOM 3963 C C . THR A 1 508 ? -12.150 -7.875 25.952 1.00 91.31 508 THR A C 1
ATOM 3965 O O . THR A 1 508 ? -12.507 -7.529 24.820 1.00 91.31 508 THR A O 1
ATOM 3968 N N . PRO A 1 509 ? -11.479 -9.021 26.164 1.00 88.25 509 PRO A N 1
ATOM 3969 C CA . PRO A 1 509 ? -11.179 -9.962 25.095 1.00 88.25 509 PRO A CA 1
ATOM 3970 C C . PRO A 1 509 ? -12.416 -10.340 24.283 1.00 88.25 509 PRO A C 1
ATOM 3972 O O . PRO A 1 509 ? -13.507 -10.523 24.826 1.00 88.25 509 PRO A O 1
ATOM 3975 N N . GLN A 1 510 ? -12.232 -10.507 22.976 1.00 83.75 510 GLN A N 1
ATOM 3976 C CA . GLN A 1 510 ? -13.343 -10.719 22.052 1.00 83.75 510 GLN A CA 1
ATOM 3977 C C . GLN A 1 510 ? -14.195 -11.964 22.356 1.00 83.75 510 GLN A C 1
ATOM 3979 O O . GLN A 1 510 ? -15.410 -11.923 22.191 1.00 83.75 510 GLN A O 1
ATOM 3984 N N . PHE A 1 511 ? -13.593 -13.051 22.847 1.00 82.62 511 PHE A N 1
ATOM 3985 C CA . PHE A 1 511 ? -14.325 -14.279 23.187 1.00 82.62 511 PHE A CA 1
ATOM 3986 C C . PHE A 1 511 ? -15.307 -14.108 24.361 1.00 82.62 511 PHE A C 1
ATOM 3988 O O . PHE A 1 511 ? -16.148 -14.975 24.578 1.00 82.62 511 PHE A O 1
ATOM 3995 N N . MET A 1 512 ? -15.202 -13.018 25.131 1.00 82.62 512 MET A N 1
ATOM 3996 C CA . MET A 1 512 ? -16.136 -12.697 26.216 1.00 82.62 512 MET A CA 1
ATOM 3997 C C . MET A 1 512 ? -17.399 -11.983 25.715 1.00 82.62 512 MET A C 1
ATOM 3999 O O . MET A 1 512 ? -18.331 -11.776 26.491 1.00 82.62 512 MET A O 1
ATOM 4003 N N . ASP A 1 513 ? -17.439 -11.573 24.444 1.00 78.62 513 ASP A N 1
ATOM 4004 C CA . ASP A 1 513 ? -18.595 -10.885 23.883 1.00 78.62 513 ASP A CA 1
ATOM 4005 C C . ASP A 1 513 ? -19.721 -11.892 23.588 1.00 78.62 513 ASP A C 1
ATOM 4007 O O . ASP A 1 513 ? -19.609 -12.769 22.731 1.00 78.62 513 ASP A O 1
ATOM 4011 N N . SER A 1 514 ? -20.828 -11.770 24.320 1.00 59.00 514 SER A N 1
ATOM 4012 C CA . SER A 1 514 ? -21.967 -12.699 24.257 1.00 59.00 514 SER A CA 1
ATOM 4013 C C . SER A 1 514 ? -22.739 -12.642 22.933 1.00 59.00 514 SER A C 1
ATOM 4015 O O . SER A 1 514 ? -23.522 -13.548 22.649 1.00 59.00 514 SER A O 1
ATOM 4017 N N . ARG A 1 515 ? -22.498 -11.625 22.089 1.00 56.16 515 ARG A N 1
ATOM 4018 C CA . ARG A 1 515 ? -23.100 -11.516 20.747 1.00 56.16 515 ARG A CA 1
ATOM 4019 C C . ARG A 1 515 ? -22.608 -12.600 19.774 1.00 56.16 515 ARG A C 1
ATOM 4021 O O . ARG A 1 515 ? -23.310 -12.891 18.813 1.00 56.16 515 ARG A O 1
ATOM 4028 N N . THR A 1 516 ? -21.452 -13.217 20.026 1.00 47.16 516 THR A N 1
ATOM 4029 C CA . THR A 1 516 ? -20.807 -14.170 19.100 1.00 47.16 516 THR A CA 1
ATOM 4030 C C . THR A 1 516 ? -21.241 -15.629 19.317 1.00 47.16 516 THR A C 1
ATOM 4032 O O . THR A 1 516 ? -20.959 -16.484 18.488 1.00 47.16 516 THR A O 1
ATOM 4035 N N . ILE A 1 517 ? -21.962 -15.941 20.405 1.00 41.50 517 ILE A N 1
ATOM 4036 C CA . ILE A 1 517 ? -22.329 -17.328 20.773 1.00 41.50 517 ILE A CA 1
ATOM 4037 C C . ILE A 1 517 ? -23.516 -17.874 19.941 1.00 41.50 517 ILE A C 1
ATOM 4039 O O . ILE A 1 517 ? -23.903 -19.030 20.081 1.00 41.50 517 ILE A O 1
ATOM 4043 N N . VAL A 1 518 ? -24.079 -17.096 19.010 1.00 38.69 518 VAL A N 1
ATOM 4044 C CA . VAL A 1 518 ? -25.210 -17.531 18.172 1.00 38.69 518 VAL A CA 1
ATOM 4045 C C . VAL A 1 518 ? -24.820 -17.522 16.692 1.00 38.69 518 VAL A C 1
ATOM 4047 O O . VAL A 1 518 ? -25.227 -16.627 15.960 1.00 38.69 518 VAL A O 1
ATOM 4050 N N . SER A 1 519 ? -24.014 -18.486 16.234 1.00 35.47 519 SER A N 1
ATOM 4051 C CA . SER A 1 519 ? -23.985 -18.840 14.795 1.00 35.47 519 SER A CA 1
ATOM 4052 C C . SER A 1 519 ? -23.369 -20.194 14.415 1.00 35.47 519 SER A C 1
ATOM 4054 O O . SER A 1 519 ? -23.409 -20.510 13.235 1.00 35.47 519 SER A O 1
ATOM 4056 N N . ASP A 1 520 ? -22.923 -21.034 15.354 1.00 34.31 520 ASP A N 1
ATOM 4057 C CA . ASP A 1 520 ? -22.505 -22.413 15.043 1.00 34.31 520 ASP A CA 1
ATOM 4058 C C . ASP A 1 520 ? -23.214 -23.429 15.960 1.00 34.31 520 ASP A C 1
ATOM 4060 O O . ASP A 1 520 ? -22.632 -23.938 16.920 1.00 34.31 520 ASP A O 1
ATOM 4064 N N . VAL A 1 521 ? -24.494 -23.704 15.669 1.00 33.16 521 VAL A N 1
ATOM 4065 C CA . VAL A 1 521 ? -25.194 -24.962 16.012 1.00 33.16 521 VAL A CA 1
ATOM 4066 C C . VAL A 1 521 ? -26.057 -25.383 14.833 1.00 33.16 521 VAL A C 1
ATOM 4068 O O . VAL A 1 521 ? -26.838 -24.527 14.357 1.00 33.16 521 VAL A O 1
#

Nearest PDB structures (foldseek):
  8jfk-assembly1_M  TM=9.161E-01  e=6.505E-32  Homo sapiens
  8jfk-assembly1_N  TM=8.893E-01  e=1.163E-27  Homo sapiens
  8jfl-assembly1_N  TM=9.029E-01  e=2.214E-26  Homo sapiens
  8jfl-assembly1_A  TM=8.534E-01  e=3.955E-27  Homo sapiens

Organism: Parelaphostrongylus tenuis (NCBI:txid148309)

pLDDT: mean 76.37, std 24.07, range [23.22, 98.56]

Secondary structure (DSSP, 8-state):
-------------EEPP---S--------S-SS-----------TTTTSSTTTTTSSSS----------------TTEEEHHHHHHHHHHHHHHHHHHHHH--SHHHHHHHHHHHHHHHHHHHHHHHHHHTTHHHHHHHHHH--GGGSPPSEEETTT-SBSS-TTSS----HHHHHHHHHHHHHHHHTT-----SHHHHHHHHHHHHHHHHHTTS-B-TTTTS-STT-SS--B--HHHHHHHHHHHHHHHHH-BSSSS--TTSB----HHHHHHHHHHHHHHS-HHHHHHHHHHTTT----HHHHHHS----HHHHHHHHHHHHHTT-HHHHHHHHHHHHTT-EE-TTS-EE--SEEEPPTTTHHHHHHSTT-S--EEES-SS-HHHHHHHHHHHHHHTTS--TTTT-TT-TTGGGTS-PPP-------EESSHHHHHHHHHTT---EEGGGS-TTEEEE-HHHHHHHHHHTTEETTTTEE-S-TTS---HHHHTSEEEETTEEEEEPPGGG-GGGGSS--

Sequence (521 aa):
MGNGSTPSASVTLTVSPFLPLGTRPSEEGDRASNLLADGRIPSGRGVRQLESQRAGGWSRFHAEDEGPCQLDTPSLGHAWVRDNVYVIHALWALYRAYTKCAEFDEDLNKANELGLTCVKMMQSLLECMMLQAEKVEMFKKFQRPVDALHAKYSVSTKGTVCGDNEWGHLQIDATSLFLLTLAQITASGLQVVRNFDEVAFIQNLIYYIETGYRTPDFGIWERGDKTNQGIRELNASSIGMVKAALQAMNDVGDLFGDGSRRSAIHVLPDQIEQCSAVLNSMLPGSLSARTRIVCIITSPNYNSLRISNVNGLFSYVFLMLDAMYNKNTEEAEEYWQRLDNVIVSSGKGFRLIPELYKVEREHVAGEKSERGSQPRVLDGATPYLWAQSLYVICCLLYEGFLSPAELDPLSRRMSSQEKRPPCEVQVTILAQTKEVQQELLANGISVQCVDEVDPVFTILPASFLAEIHARIGQSKKLNLSGRPLDRDVGLLSTSRLYQIGNKFVIFTPQFMDSRTIVSDV

Radius of gyration: 27.06 Å; Cα contacts (8 Å, |Δi|>4): 701; chains: 1; bounding box: 82×56×86 Å

InterPro domains:
  IPR008734 Phosphorylase kinase alpha/beta subunit [PTHR10749] (78-285)
  IPR008928 Six-hairpin glycosidase superfamily [SSF48208] (77-421)
  IPR011613 GH15-like domain [PF00723] (79-484)
  IPR012341 Six-hairpin glycosidase-like superfamily [G3DSA:1.50.10.10] (66-276)